Protein AF-0000000071199731 (afdb_homodimer)

Sequence (536 aa):
MADYDSIRKNPNILQGKSDMFGGITVDFTAVDYKHDYEDDDFKNILEASLASYKTCGIRGVWLKIPINKSTWIPIAVKQGFQFHHCFPSYAMMTCWLPKDEPNKIPSFATTFVGVGGFVISDGKLLVVKEKYRKSDHWKLPGGMVDHKEDIRAAVKREVAEETGIETEIVSLISVRHIPDFRFECSDFYFVFLLKPLNTDINRDPTEIEDARWMDLDEYIASPIVNEANKFVAQAYKDQKLKIIPTEMFLFNRDFVLYSLETPQINKLMADYDSIRKNPNILQGKSDMFGGITVDFTAVDYKHDYEDDDFKNILEASLASYKTCGIRGVWLKIPINKSTWIPIAVKQGFQFHHCFPSYAMMTCWLPKDEPNKIPSFATTFVGVGGFVISDGKLLVVKEKYRKSDHWKLPGGMVDHKEDIRAAVKREVAEETGIETEIVSLISVRHIPDFRFECSDFYFVFLLKPLNTDINRDPTEIEDARWMDLDEYIASPIVNEANKFVAQAYKDQKLKIIPTEMFLFNRDFVLYSLETPQINKL

Foldseek 3Di:
DFQLVVVVVDPLAQAADADPVQEGERACVDPPNPDDDDLVSLLVRHVVHLVVSVVRRRFKYKYKAFPVVCVNVVSVVVVPWDFQDDDPGTTIIMHGNDPVDDDPDDGDAFEWEKEFEFEDDPQWTKWFAWDPDPARATDGQITTADDPHDNQRRHQVRCCAAWVWGWDFQAWFDWDWACQDPPSGIYIYIYTYIYTPDQHTDGDVVTTPDIDTHRLVCNLPPPRYDPVRNVSSVCVVVVNGGFHFDFDCDPNDTDTDRHGDDPPPDDD/DFQLVVVVVDPLAQAADADPVQEGERACVDPPNPDDDDQVSLLVRHVVHLVVSVVRRRFKYKYKAFPVVCVNVVSVVVVPWDFQDDDPGTTIIMHGNDPVDDDPDDGDAFEWEKEFEFEDDPQWTKWFAWDPDPAGATDGQITTADDPHDNQRRHQVRCCAAWVWGWDFQAWFDWDWDCQDPPNGIYIYIYTYIYTPDAHTDGDVVTTPDIDTHRLVCQLPPPRYDPVRNVSSVCVVVVNGGFAFDFDCPPNDTDTDRHGDDPPPDDD

Solvent-accessible surface area (backbone atoms only — not comparable to full-atom values): 28228 Å² total; per-residue (Å²): 124,48,41,59,67,64,54,72,69,38,85,75,34,77,71,59,49,74,49,98,80,25,27,38,37,31,55,62,68,42,85,78,49,80,74,82,66,52,69,69,54,41,49,52,35,49,55,50,26,52,56,50,36,53,76,32,45,36,33,40,40,34,40,33,40,32,49,94,48,32,70,48,48,37,54,41,41,76,74,59,34,30,41,45,37,40,41,55,60,30,38,34,31,36,32,64,61,57,83,90,51,79,79,77,76,78,82,64,50,48,22,36,48,33,26,24,29,49,31,49,56,96,72,19,31,44,33,28,26,58,57,88,52,91,63,82,37,55,38,60,33,39,43,71,50,55,88,57,43,47,67,70,56,34,24,39,48,30,28,27,58,48,30,46,32,44,57,41,84,63,23,43,50,36,42,35,39,32,34,75,61,57,95,68,12,20,32,36,36,39,30,29,34,26,39,59,77,51,84,66,75,45,59,30,74,88,56,33,66,42,70,46,78,35,48,48,68,55,51,54,65,34,86,42,35,55,67,68,59,29,50,52,53,50,37,48,73,69,70,39,47,50,21,26,67,39,78,39,82,52,93,92,35,72,28,44,30,39,34,44,52,68,77,80,80,70,84,126,126,48,41,58,66,64,55,73,71,38,86,75,33,77,70,60,50,77,51,97,79,26,29,37,38,31,54,62,68,42,87,79,49,79,73,82,65,51,68,69,54,40,50,52,35,50,55,50,25,51,55,49,36,52,76,30,45,35,32,40,41,35,40,34,39,30,49,94,48,31,71,50,49,35,54,41,40,75,72,59,35,31,41,46,39,42,41,56,61,30,38,34,31,35,33,65,61,58,83,89,52,79,80,76,76,76,81,64,49,48,22,35,48,32,27,25,28,48,30,49,56,94,74,20,31,43,32,28,25,59,58,88,54,92,61,84,36,56,39,58,34,39,44,70,49,54,89,58,42,48,66,71,57,33,24,40,47,30,27,27,58,49,30,46,30,45,58,43,84,64,22,43,50,37,42,35,40,31,33,75,60,57,96,69,11,21,31,36,37,38,31,29,34,27,40,60,77,50,83,68,75,47,61,30,75,88,56,32,66,42,72,45,76,36,47,48,68,54,51,54,66,34,86,43,35,52,69,67,59,28,49,54,52,50,38,47,72,68,71,41,48,53,20,26,65,37,77,41,82,51,92,93,35,73,27,45,30,41,34,42,53,69,77,80,79,72,84,127

pLDDT: mean 83.37, std 17.4, range [18.92, 98.62]

Structure (mmCIF, N/CA/C/O backbone):
data_AF-0000000071199731-model_v1
#
loop_
_entity.id
_entity.type
_entity.pdbx_description
1 polymer 'Nudix hydrolase domain-containing protein'
#
loop_
_atom_site.group_PDB
_atom_site.id
_atom_site.type_symbol
_atom_site.label_atom_id
_atom_site.label_alt_id
_atom_site.label_comp_id
_atom_site.label_asym_id
_atom_site.label_entity_id
_atom_site.label_seq_id
_atom_site.pdbx_PDB_ins_code
_atom_site.Cartn_x
_atom_site.Cartn_y
_atom_site.Cartn_z
_atom_site.occupancy
_atom_site.B_iso_or_equiv
_atom_site.auth_seq_id
_atom_site.auth_comp_id
_atom_site.auth_asym_id
_atom_site.auth_atom_id
_atom_site.pdbx_PDB_model_num
ATOM 1 N N . MET A 1 1 ? 28.359 -2.057 -16.453 1 78.38 1 MET A N 1
ATOM 2 C CA . MET A 1 1 ? 27.047 -1.668 -16.969 1 78.38 1 MET A CA 1
ATOM 3 C C . MET A 1 1 ? 26.406 -2.811 -17.734 1 78.38 1 MET A C 1
ATOM 5 O O . MET A 1 1 ? 27.094 -3.557 -18.438 1 78.38 1 MET A O 1
ATOM 9 N N . ALA A 1 2 ? 25.156 -2.969 -17.562 1 85.25 2 ALA A N 1
ATOM 10 C CA . ALA A 1 2 ? 24.453 -4.051 -18.234 1 85.25 2 ALA A CA 1
ATOM 11 C C . ALA A 1 2 ? 24.562 -3.904 -19.75 1 85.25 2 ALA A C 1
ATOM 13 O O . ALA A 1 2 ? 24.453 -2.797 -20.281 1 85.25 2 ALA A O 1
ATOM 14 N N . ASP A 1 3 ? 24.922 -4.949 -20.406 1 92.06 3 ASP A N 1
ATOM 15 C CA . ASP A 1 3 ? 25.047 -4.957 -21.859 1 92.06 3 ASP A CA 1
ATOM 16 C C . ASP A 1 3 ? 23.719 -5.277 -22.531 1 92.06 3 ASP A C 1
ATOM 18 O O . ASP A 1 3 ? 23.531 -6.371 -23.062 1 92.06 3 ASP A O 1
ATOM 22 N N . TYR A 1 4 ? 22.859 -4.332 -22.656 1 92.88 4 TYR A N 1
ATOM 23 C CA . TYR A 1 4 ? 21.516 -4.516 -23.203 1 92.88 4 TYR A CA 1
ATOM 24 C C . TYR A 1 4 ? 21.562 -4.746 -24.703 1 92.88 4 TYR A C 1
ATOM 26 O O . TYR A 1 4 ? 20.672 -5.387 -25.266 1 92.88 4 TYR A O 1
ATOM 34 N N . ASP A 1 5 ? 22.5 -4.184 -25.297 1 93.56 5 ASP A N 1
ATOM 35 C CA . ASP A 1 5 ? 22.625 -4.34 -26.734 1 93.56 5 ASP A CA 1
ATOM 36 C C . ASP A 1 5 ? 22.797 -5.809 -27.125 1 93.56 5 ASP A C 1
ATOM 38 O O . ASP A 1 5 ? 22.188 -6.289 -28.062 1 93.56 5 ASP A O 1
ATOM 42 N N . SER A 1 6 ? 23.688 -6.453 -26.391 1 93.81 6 SER A N 1
ATOM 43 C CA . SER A 1 6 ? 23.891 -7.875 -26.641 1 93.81 6 SER A CA 1
ATOM 44 C C . SER A 1 6 ? 22.609 -8.664 -26.438 1 93.81 6 SER A C 1
ATOM 46 O O . SER A 1 6 ? 22.344 -9.625 -27.156 1 93.81 6 SER A O 1
ATOM 48 N N . ILE A 1 7 ? 21.844 -8.344 -25.5 1 93.62 7 ILE A N 1
ATOM 49 C CA . ILE A 1 7 ? 20.578 -9.008 -25.219 1 93.62 7 ILE A CA 1
ATOM 50 C C . ILE A 1 7 ? 19.609 -8.797 -26.375 1 93.62 7 ILE A C 1
ATOM 52 O O . ILE A 1 7 ? 18.984 -9.75 -26.859 1 93.62 7 ILE A O 1
ATOM 56 N N . ARG A 1 8 ? 19.531 -7.594 -26.875 1 92.25 8 ARG A N 1
ATOM 57 C CA . ARG A 1 8 ? 18.609 -7.246 -27.953 1 92.25 8 ARG A CA 1
ATOM 58 C C . ARG A 1 8 ? 18.969 -7.98 -29.234 1 92.25 8 ARG A C 1
ATOM 60 O O . ARG A 1 8 ? 18.078 -8.305 -30.031 1 92.25 8 ARG A O 1
ATOM 67 N N . LYS A 1 9 ? 20.125 -8.258 -29.375 1 92.5 9 LYS A N 1
ATOM 68 C CA . LYS A 1 9 ? 20.609 -8.867 -30.609 1 92.5 9 LYS A CA 1
ATOM 69 C C . LYS A 1 9 ? 20.469 -10.391 -30.562 1 92.5 9 LYS A C 1
ATOM 71 O O . LYS A 1 9 ? 20.594 -11.055 -31.594 1 92.5 9 LYS A O 1
ATOM 76 N N . ASN A 1 10 ? 20.156 -10.914 -29.406 1 92.56 10 ASN A N 1
ATOM 77 C CA . ASN A 1 10 ? 20 -12.359 -29.25 1 92.56 10 ASN A CA 1
ATOM 78 C C . ASN A 1 10 ? 18.547 -12.781 -29.375 1 92.56 10 ASN A C 1
ATOM 80 O O . ASN A 1 10 ? 17.766 -12.633 -28.438 1 92.56 10 ASN A O 1
ATOM 84 N N . PRO A 1 11 ? 18.125 -13.367 -30.422 1 90.25 11 PRO A N 1
ATOM 85 C CA . PRO A 1 11 ? 16.719 -13.727 -30.641 1 90.25 11 PRO A CA 1
ATOM 86 C C . PRO A 1 11 ? 16.312 -14.977 -29.875 1 90.25 11 PRO A C 1
ATOM 88 O O . PRO A 1 11 ? 15.125 -15.328 -29.859 1 90.25 11 PRO A O 1
ATOM 91 N N . ASN A 1 12 ? 17.234 -15.594 -29.172 1 91.5 12 ASN A N 1
ATOM 92 C CA . ASN A 1 12 ? 16.953 -16.875 -28.516 1 91.5 12 ASN A CA 1
ATOM 93 C C . ASN A 1 12 ? 16.688 -16.688 -27.031 1 91.5 12 ASN A C 1
ATOM 95 O O . ASN A 1 12 ? 16.641 -17.672 -26.281 1 91.5 12 ASN A O 1
ATOM 99 N N . ILE A 1 13 ? 16.578 -15.422 -26.672 1 94.81 13 ILE A N 1
ATOM 100 C CA . ILE A 1 13 ? 16.297 -15.188 -25.266 1 94.81 13 ILE A CA 1
ATOM 101 C C . ILE A 1 13 ? 15.109 -14.227 -25.141 1 94.81 13 ILE A C 1
ATOM 103 O O . ILE A 1 13 ? 14.703 -13.594 -26.109 1 94.81 13 ILE A O 1
ATOM 107 N N . LEU A 1 14 ? 14.547 -14.242 -23.938 1 95 14 LEU A N 1
ATOM 108 C CA . LEU A 1 14 ? 13.43 -13.344 -23.656 1 95 14 LEU A CA 1
ATOM 109 C C . LEU A 1 14 ? 13.859 -11.891 -23.75 1 95 14 LEU A C 1
ATOM 111 O O . LEU A 1 14 ? 14.898 -11.508 -23.188 1 95 14 LEU A O 1
ATOM 115 N N . GLN A 1 15 ? 13.047 -11.141 -24.453 1 93.44 15 GLN A N 1
ATOM 116 C CA . GLN A 1 15 ? 13.281 -9.703 -24.547 1 93.44 15 GLN A CA 1
ATOM 117 C C . GLN A 1 15 ? 12.445 -8.945 -23.516 1 93.44 15 GLN A C 1
ATOM 119 O O . GLN A 1 15 ? 11.398 -9.438 -23.078 1 93.44 15 GLN A O 1
ATOM 124 N N . GLY A 1 16 ? 12.953 -7.836 -23.141 1 93.94 16 GLY A N 1
ATOM 125 C CA . GLY A 1 16 ? 12.25 -7.043 -22.156 1 93.94 16 GLY A CA 1
ATOM 126 C C . GLY A 1 16 ? 12.695 -5.594 -22.125 1 93.94 16 GLY A C 1
ATOM 127 O O . GLY A 1 16 ? 13.531 -5.18 -22.922 1 93.94 16 GLY A O 1
ATOM 128 N N . LYS A 1 17 ? 12.109 -4.848 -21.297 1 94.19 17 LYS A N 1
ATOM 129 C CA . LYS A 1 17 ? 12.422 -3.434 -21.125 1 94.19 17 LYS A CA 1
ATOM 130 C C . LYS A 1 17 ? 13.539 -3.24 -20.094 1 94.19 17 LYS A C 1
ATOM 132 O O . LYS A 1 17 ? 13.484 -3.793 -19 1 94.19 17 LYS A O 1
ATOM 137 N N . SER A 1 18 ? 14.562 -2.43 -20.453 1 93.06 18 SER A N 1
ATOM 138 C CA . SER A 1 18 ? 15.688 -2.141 -19.578 1 93.06 18 SER A CA 1
ATOM 139 C C . SER A 1 18 ? 15.352 -1.032 -18.594 1 93.06 18 SER A C 1
ATOM 141 O O . SER A 1 18 ? 14.367 -0.31 -18.766 1 93.06 18 SER A O 1
ATOM 143 N N . ASP A 1 19 ? 16.047 -1.012 -17.484 1 87.44 19 ASP A N 1
ATOM 144 C CA . ASP A 1 19 ? 15.914 0.094 -16.547 1 87.44 19 ASP A CA 1
ATOM 145 C C . ASP A 1 19 ? 17.281 0.615 -16.109 1 87.44 19 ASP A C 1
ATOM 147 O O . ASP A 1 19 ? 18.312 0.069 -16.516 1 87.44 19 ASP A O 1
ATOM 151 N N . MET A 1 20 ? 17.297 1.771 -15.414 1 82.88 20 MET A N 1
ATOM 152 C CA . MET A 1 20 ? 18.547 2.469 -15.078 1 82.88 20 MET A CA 1
ATOM 153 C C . MET A 1 20 ? 19.312 1.723 -14 1 82.88 20 MET A C 1
ATOM 155 O O . MET A 1 20 ? 20.484 2.029 -13.734 1 82.88 20 MET A O 1
ATOM 159 N N . PHE A 1 21 ? 18.797 0.689 -13.398 1 85.12 21 PHE A N 1
ATOM 160 C CA . PHE A 1 21 ? 19.438 -0.013 -12.289 1 85.12 21 PHE A CA 1
ATOM 161 C C . PHE A 1 21 ? 20.031 -1.331 -12.75 1 85.12 21 PHE A C 1
ATOM 163 O O . PHE A 1 21 ? 20.469 -2.145 -11.93 1 85.12 21 PHE A O 1
ATOM 170 N N . GLY A 1 22 ? 19.984 -1.504 -14.039 1 91.06 22 GLY A N 1
ATOM 171 C CA . GLY A 1 22 ? 20.516 -2.75 -14.57 1 91.06 22 GLY A CA 1
ATOM 172 C C . GLY A 1 22 ? 19.5 -3.879 -14.562 1 91.06 22 GLY A C 1
ATOM 173 O O . GLY A 1 22 ? 19.875 -5.055 -14.539 1 91.06 22 GLY A O 1
ATOM 174 N N . GLY A 1 23 ? 18.281 -3.533 -14.531 1 94.94 23 GLY A N 1
ATOM 175 C CA . GLY A 1 23 ? 17.234 -4.531 -14.516 1 94.94 23 GLY A CA 1
ATOM 176 C C . GLY A 1 23 ? 16.578 -4.73 -15.875 1 94.94 23 GLY A C 1
ATOM 177 O O . GLY A 1 23 ? 16.781 -3.918 -16.781 1 94.94 23 GLY A O 1
ATOM 178 N N . ILE A 1 24 ? 15.883 -5.848 -16.031 1 96.69 24 ILE A N 1
ATOM 179 C CA . ILE A 1 24 ? 15.102 -6.137 -17.234 1 96.69 24 ILE A CA 1
ATOM 180 C C . ILE A 1 24 ? 13.727 -6.656 -16.844 1 96.69 24 ILE A C 1
ATOM 182 O O . ILE A 1 24 ? 13.602 -7.477 -15.93 1 96.69 24 ILE A O 1
ATOM 186 N N . THR A 1 25 ? 12.68 -6.129 -17.484 1 96.62 25 THR A N 1
ATOM 187 C CA . THR A 1 25 ? 11.305 -6.543 -17.234 1 96.62 25 THR A CA 1
ATOM 188 C C . THR A 1 25 ? 10.711 -7.219 -18.469 1 96.62 25 THR A C 1
ATOM 190 O O . THR A 1 25 ? 10.617 -6.605 -19.531 1 96.62 25 THR A O 1
ATOM 193 N N . VAL A 1 26 ? 10.414 -8.453 -18.297 1 96.44 26 VAL A N 1
ATOM 194 C CA . VAL A 1 26 ? 9.688 -9.188 -19.344 1 96.44 26 VAL A CA 1
ATOM 195 C C . VAL A 1 26 ? 8.195 -9.203 -19.016 1 96.44 26 VAL A C 1
ATOM 197 O O . VAL A 1 26 ? 7.777 -9.82 -18.031 1 96.44 26 VAL A O 1
ATOM 200 N N . ASP A 1 27 ? 7.41 -8.586 -19.828 1 95.81 27 ASP A N 1
ATOM 201 C CA . ASP A 1 27 ? 5.973 -8.445 -19.594 1 95.81 27 ASP A CA 1
ATOM 202 C C . ASP A 1 27 ? 5.18 -9.375 -20.516 1 95.81 27 ASP A C 1
ATOM 204 O O . ASP A 1 27 ? 4.918 -9.039 -21.672 1 95.81 27 ASP A O 1
ATOM 208 N N . PHE A 1 28 ? 4.699 -10.461 -19.969 1 95.5 28 PHE A N 1
ATOM 209 C CA . PHE A 1 28 ? 3.965 -11.445 -20.766 1 95.5 28 PHE A CA 1
ATOM 210 C C . PHE A 1 28 ? 2.496 -11.047 -20.891 1 95.5 28 PHE A C 1
ATOM 212 O O . PHE A 1 28 ? 1.726 -11.719 -21.578 1 95.5 28 PHE A O 1
ATOM 219 N N . THR A 1 29 ? 2.115 -10 -20.219 1 92.62 29 THR A N 1
ATOM 220 C CA . THR A 1 29 ? 0.74 -9.523 -20.328 1 92.62 29 THR A CA 1
ATOM 221 C C . THR A 1 29 ? 0.589 -8.539 -21.484 1 92.62 29 THR A C 1
ATOM 223 O O . THR A 1 29 ? -0.528 -8.164 -21.828 1 92.62 29 THR A O 1
ATOM 226 N N . ALA A 1 30 ? 1.743 -8.148 -22.016 1 88.12 30 ALA A N 1
ATOM 227 C CA . ALA A 1 30 ? 1.725 -7.172 -23.109 1 88.12 30 ALA A CA 1
ATOM 228 C C . ALA A 1 30 ? 1.162 -7.793 -24.375 1 88.12 30 ALA A C 1
ATOM 230 O O . ALA A 1 30 ? 1.43 -8.961 -24.688 1 88.12 30 ALA A O 1
ATOM 231 N N . VAL A 1 31 ? 0.359 -7.051 -25.094 1 74.88 31 VAL A N 1
ATOM 232 C CA . VAL A 1 31 ? -0.357 -7.496 -26.281 1 74.88 31 VAL A CA 1
ATOM 233 C C . VAL A 1 31 ? 0.64 -7.969 -27.328 1 74.88 31 VAL A C 1
ATOM 235 O O . VAL A 1 31 ? 0.38 -8.938 -28.047 1 74.88 31 VAL A O 1
ATOM 238 N N . ASP A 1 32 ? 1.727 -7.355 -27.281 1 71.5 32 ASP A N 1
ATOM 239 C CA . ASP A 1 32 ? 2.68 -7.617 -28.359 1 71.5 32 ASP A CA 1
ATOM 240 C C . ASP A 1 32 ? 3.566 -8.82 -28.016 1 71.5 32 ASP A C 1
ATOM 242 O O . ASP A 1 32 ? 4.402 -9.219 -28.828 1 71.5 32 ASP A O 1
ATOM 246 N N . TYR A 1 33 ? 3.309 -9.266 -26.906 1 72.38 33 TYR A N 1
ATOM 247 C CA . TYR A 1 33 ? 4.145 -10.414 -26.578 1 72.38 33 TYR A CA 1
ATOM 248 C C . TYR A 1 33 ? 3.652 -11.672 -27.281 1 72.38 33 TYR A C 1
ATOM 250 O O . TYR A 1 33 ? 2.561 -12.164 -27 1 72.38 33 TYR A O 1
ATOM 258 N N . LYS A 1 34 ? 4.082 -11.859 -28.453 1 64.44 34 LYS A N 1
ATOM 259 C CA . LYS A 1 34 ? 3.678 -12.805 -29.484 1 64.44 34 LYS A CA 1
ATOM 260 C C . LYS A 1 34 ? 3.973 -14.242 -29.062 1 64.44 34 LYS A C 1
ATOM 262 O O . LYS A 1 34 ? 3.562 -15.195 -29.734 1 64.44 34 LYS A O 1
ATOM 267 N N . HIS A 1 35 ? 4.555 -14.438 -27.938 1 66.94 35 HIS A N 1
ATOM 268 C CA . HIS A 1 35 ? 4.977 -15.82 -27.703 1 66.94 35 HIS A CA 1
ATOM 269 C C . HIS A 1 35 ? 4.066 -16.516 -26.703 1 66.94 35 HIS A C 1
ATOM 271 O O . HIS A 1 35 ? 3.771 -15.961 -25.641 1 66.94 35 HIS A O 1
ATOM 277 N N . ASP A 1 36 ? 3.398 -17.484 -27.156 1 79.5 36 ASP A N 1
ATOM 278 C CA . ASP A 1 36 ? 2.635 -18.375 -26.297 1 79.5 36 ASP A CA 1
ATOM 279 C C . ASP A 1 36 ? 3.389 -19.688 -26.062 1 79.5 36 ASP A C 1
ATOM 281 O O . ASP A 1 36 ? 3.057 -20.719 -26.656 1 79.5 36 ASP A O 1
ATOM 285 N N . TYR A 1 37 ? 4.309 -19.672 -25.156 1 87.25 37 TYR A N 1
ATOM 286 C CA . TYR A 1 37 ? 5.16 -20.828 -24.859 1 87.25 37 TYR A CA 1
ATOM 287 C C . TYR A 1 37 ? 4.375 -21.906 -24.125 1 87.25 37 TYR A C 1
ATOM 289 O O . TYR A 1 37 ? 3.602 -21.609 -23.219 1 87.25 37 TYR A O 1
ATOM 297 N N . GLU A 1 38 ? 4.578 -23.094 -24.672 1 92.38 38 GLU A N 1
ATOM 298 C CA . GLU A 1 38 ? 4.234 -24.203 -23.781 1 92.38 38 GLU A CA 1
ATOM 299 C C . GLU A 1 38 ? 5.168 -24.25 -22.578 1 92.38 38 GLU A C 1
ATOM 301 O O . GLU A 1 38 ? 6.238 -23.641 -22.594 1 92.38 38 GLU A O 1
ATOM 306 N N . ASP A 1 39 ? 4.809 -24.938 -21.547 1 95.88 39 ASP A N 1
ATOM 307 C CA . ASP A 1 39 ? 5.539 -24.953 -20.281 1 95.88 39 ASP A CA 1
ATOM 308 C C . ASP A 1 39 ? 7 -25.328 -20.484 1 95.88 39 ASP A C 1
ATOM 310 O O . ASP A 1 39 ? 7.902 -24.656 -19.984 1 95.88 39 ASP A O 1
ATOM 314 N N . ASP A 1 40 ? 7.211 -26.359 -21.281 1 95.75 40 ASP A N 1
ATOM 315 C CA . ASP A 1 40 ? 8.578 -26.812 -21.516 1 95.75 40 ASP A CA 1
ATOM 316 C C . ASP A 1 40 ? 9.375 -25.781 -22.297 1 95.75 40 ASP A C 1
ATOM 318 O O . ASP A 1 40 ? 10.555 -25.562 -22.016 1 95.75 40 ASP A O 1
ATOM 322 N N . ASP A 1 41 ? 8.734 -25.188 -23.25 1 95.19 41 ASP A N 1
ATOM 323 C CA . ASP A 1 41 ? 9.391 -24.141 -24.031 1 95.19 41 ASP A CA 1
ATOM 324 C C . ASP A 1 41 ? 9.734 -22.938 -23.156 1 95.19 41 ASP A C 1
ATOM 326 O O . ASP A 1 41 ? 10.812 -22.359 -23.281 1 95.19 41 ASP A O 1
ATOM 330 N N . PHE A 1 42 ? 8.812 -22.625 -22.312 1 96.69 42 PHE A N 1
ATOM 331 C CA . PHE A 1 42 ? 9.047 -21.516 -21.375 1 96.69 42 PHE A CA 1
ATOM 332 C C . PHE A 1 42 ? 10.211 -21.844 -20.453 1 96.69 42 PHE A C 1
ATOM 334 O O . PHE A 1 42 ? 11.078 -20.984 -20.219 1 96.69 42 PHE A O 1
ATOM 341 N N . LYS A 1 43 ? 10.188 -23 -19.922 1 97.44 43 LYS A N 1
ATOM 342 C CA . LYS A 1 43 ? 11.281 -23.438 -19.062 1 97.44 43 LYS A CA 1
ATOM 343 C C . LYS A 1 43 ? 12.625 -23.266 -19.75 1 97.44 43 LYS A C 1
ATOM 345 O O . LYS A 1 43 ? 13.555 -22.672 -19.188 1 97.44 43 LYS A O 1
ATOM 350 N N . ASN A 1 44 ? 12.742 -23.719 -20.953 1 96.81 44 ASN A N 1
ATOM 351 C CA . ASN A 1 44 ? 13.992 -23.703 -21.703 1 96.81 44 ASN A CA 1
ATOM 352 C C . ASN A 1 44 ? 14.43 -22.281 -22.031 1 96.81 44 ASN A C 1
ATOM 354 O O . ASN A 1 44 ? 15.594 -21.922 -21.844 1 96.81 44 ASN A O 1
ATOM 358 N N . ILE A 1 45 ? 13.461 -21.516 -22.469 1 96.31 45 ILE A N 1
ATOM 359 C CA . ILE A 1 45 ? 13.828 -20.172 -22.875 1 96.31 45 ILE A CA 1
ATOM 360 C C . ILE A 1 45 ? 14.18 -19.344 -21.641 1 96.31 45 ILE A C 1
ATOM 362 O O . ILE A 1 45 ? 15.047 -18.469 -21.688 1 96.31 45 ILE A O 1
ATOM 366 N N . LEU A 1 46 ? 13.516 -19.547 -20.516 1 97.69 46 LEU A N 1
ATOM 367 C CA . LEU A 1 46 ? 13.828 -18.844 -19.281 1 97.69 46 LEU A CA 1
ATOM 368 C C . LEU A 1 46 ? 15.25 -19.156 -18.812 1 97.69 46 LEU A C 1
ATOM 370 O O . LEU A 1 46 ? 16 -18.25 -18.469 1 97.69 46 LEU A O 1
ATOM 374 N N . GLU A 1 47 ? 15.609 -20.406 -18.828 1 97.62 47 GLU A N 1
ATOM 375 C CA . GLU A 1 47 ? 16.953 -20.828 -18.438 1 97.62 47 GLU A CA 1
ATOM 376 C C . GLU A 1 47 ? 18.016 -20.188 -19.328 1 97.62 47 GLU A C 1
ATOM 378 O O . GLU A 1 47 ? 19 -19.656 -18.828 1 97.62 47 GLU A O 1
ATOM 383 N N . ALA A 1 48 ? 17.766 -20.234 -20.594 1 97.31 48 ALA A N 1
ATOM 384 C CA . ALA A 1 48 ? 18.688 -19.625 -21.547 1 97.31 48 ALA A CA 1
ATOM 385 C C . ALA A 1 48 ? 18.781 -18.125 -21.312 1 97.31 48 ALA A C 1
ATOM 387 O O . ALA A 1 48 ? 19.875 -17.547 -21.375 1 97.31 48 ALA A O 1
ATOM 388 N N . SER A 1 49 ? 17.688 -17.484 -21.078 1 97.81 49 SER A N 1
ATOM 389 C CA . SER A 1 49 ? 17.641 -16.047 -20.875 1 97.81 49 SER A CA 1
ATOM 390 C C . SER A 1 49 ? 18.422 -15.648 -19.609 1 97.81 49 SER A C 1
ATOM 392 O O . SER A 1 49 ? 19.203 -14.695 -19.641 1 97.81 49 SER A O 1
ATOM 394 N N . LEU A 1 50 ? 18.219 -16.406 -18.547 1 97.88 50 LEU A N 1
ATOM 395 C CA . LEU A 1 50 ? 18.875 -16.078 -17.297 1 97.88 50 LEU A CA 1
ATOM 396 C C . LEU A 1 50 ? 20.391 -16.203 -17.438 1 97.88 50 LEU A C 1
ATOM 398 O O . LEU A 1 50 ? 21.141 -15.383 -16.891 1 97.88 50 LEU A O 1
ATOM 402 N N . ALA A 1 51 ? 20.859 -17.219 -18.141 1 96.62 51 ALA A N 1
ATOM 403 C CA . ALA A 1 51 ? 22.281 -17.375 -18.391 1 96.62 51 ALA A CA 1
ATOM 404 C C . ALA A 1 51 ? 22.828 -16.172 -19.172 1 96.62 51 ALA A C 1
ATOM 406 O O . ALA A 1 51 ? 23.891 -15.633 -18.828 1 96.62 51 ALA A O 1
ATOM 407 N N . SER A 1 52 ? 22.125 -15.758 -20.141 1 97.06 52 SER A N 1
ATOM 408 C CA . SER A 1 52 ? 22.531 -14.617 -20.953 1 97.06 52 SER A CA 1
ATOM 409 C C . SER A 1 52 ? 22.5 -13.32 -20.141 1 97.06 52 SER A C 1
ATOM 411 O O . SER A 1 52 ? 23.406 -12.508 -20.219 1 97.06 52 SER A O 1
ATOM 413 N N . TYR A 1 53 ? 21.422 -13.117 -19.375 1 97.62 53 TYR A N 1
ATOM 414 C CA . TYR A 1 53 ? 21.297 -11.93 -18.531 1 97.62 53 TYR A CA 1
ATOM 415 C C . TYR A 1 53 ? 22.484 -11.805 -17.578 1 97.62 53 TYR A C 1
ATOM 417 O O . TYR A 1 53 ? 23.062 -10.719 -17.422 1 97.62 53 TYR A O 1
ATOM 425 N N . LYS A 1 54 ? 22.844 -12.914 -17.016 1 95.56 54 LYS A N 1
ATOM 426 C CA . LYS A 1 54 ? 23.969 -12.93 -16.094 1 95.56 54 LYS A CA 1
ATOM 427 C C . LYS A 1 54 ? 25.266 -12.508 -16.781 1 95.56 54 LYS A C 1
ATOM 429 O O . LYS A 1 54 ? 26 -11.664 -16.25 1 95.56 54 LYS A O 1
ATOM 434 N N . THR A 1 55 ? 25.5 -13.023 -17.906 1 95.19 55 THR A N 1
ATOM 435 C CA . THR A 1 55 ? 26.719 -12.734 -18.656 1 95.19 55 THR A CA 1
ATOM 436 C C . THR A 1 55 ? 26.75 -11.273 -19.094 1 95.19 55 THR A C 1
ATOM 438 O O . THR A 1 55 ? 27.812 -10.664 -19.156 1 95.19 55 THR A O 1
ATOM 441 N N . CYS A 1 56 ? 25.562 -10.719 -19.312 1 96.44 56 CYS A N 1
ATOM 442 C CA . CYS A 1 56 ? 25.469 -9.359 -19.828 1 96.44 56 CYS A CA 1
ATOM 443 C C . CYS A 1 56 ? 25.422 -8.352 -18.672 1 96.44 56 CYS A C 1
ATOM 445 O O . CYS A 1 56 ? 25.266 -7.148 -18.906 1 96.44 56 CYS A O 1
ATOM 447 N N . GLY A 1 57 ? 25.375 -8.867 -17.5 1 95.25 57 GLY A N 1
ATOM 448 C CA . GLY A 1 57 ? 25.5 -7.969 -16.359 1 95.25 57 GLY A CA 1
ATOM 449 C C . GLY A 1 57 ? 24.156 -7.465 -15.844 1 95.25 57 GLY A C 1
ATOM 450 O O . GLY A 1 57 ? 24.094 -6.441 -15.156 1 95.25 57 GLY A O 1
ATOM 451 N N . ILE A 1 58 ? 23.125 -8.148 -16.219 1 96.56 58 ILE A N 1
ATOM 452 C CA . ILE A 1 58 ? 21.812 -7.801 -15.68 1 96.56 58 ILE A CA 1
ATOM 453 C C . ILE A 1 58 ? 21.766 -8.109 -14.18 1 96.56 58 ILE A C 1
ATOM 455 O O . ILE A 1 58 ? 22.266 -9.148 -13.742 1 96.56 58 ILE A O 1
ATOM 459 N N . ARG A 1 59 ? 21.078 -7.219 -13.43 1 95.62 59 ARG A N 1
ATOM 460 C CA . ARG A 1 59 ? 21.016 -7.379 -11.977 1 95.62 59 ARG A CA 1
ATOM 461 C C . ARG A 1 59 ? 19.656 -7.93 -11.539 1 95.62 59 ARG A C 1
ATOM 463 O O . ARG A 1 59 ? 19.578 -9.055 -11.039 1 95.62 59 ARG A O 1
ATOM 470 N N . GLY A 1 60 ? 18.656 -7.172 -11.75 1 97 60 GLY A N 1
ATOM 471 C CA . GLY A 1 60 ? 17.312 -7.613 -11.406 1 97 60 GLY A CA 1
ATOM 472 C C . GLY A 1 60 ? 16.484 -8.008 -12.609 1 97 60 GLY A C 1
ATOM 473 O O . GLY A 1 60 ? 16.406 -7.266 -13.586 1 97 60 GLY A O 1
ATOM 474 N N . VAL A 1 61 ? 15.867 -9.227 -12.578 1 98.12 61 VAL A N 1
ATOM 475 C CA . VAL A 1 61 ? 14.977 -9.688 -13.633 1 98.12 61 VAL A CA 1
ATOM 476 C C . VAL A 1 61 ? 13.531 -9.703 -13.133 1 98.12 61 VAL A C 1
ATOM 478 O O . VAL A 1 61 ? 13.25 -10.227 -12.055 1 98.12 61 VAL A O 1
ATOM 481 N N . TRP A 1 62 ? 12.672 -9.094 -13.891 1 97.81 62 TRP A N 1
ATOM 482 C CA . TRP A 1 62 ? 11.242 -9.031 -13.586 1 97.81 62 TRP A CA 1
ATOM 483 C C . TRP A 1 62 ? 10.43 -9.812 -14.609 1 97.81 62 TRP A C 1
ATOM 485 O O . TRP A 1 62 ? 10.625 -9.656 -15.82 1 97.81 62 TRP A O 1
ATOM 495 N N . LEU A 1 63 ? 9.562 -10.688 -14.125 1 98 63 LEU A N 1
ATOM 496 C CA . LEU A 1 63 ? 8.609 -11.406 -14.969 1 98 63 LEU A CA 1
ATOM 497 C C . LEU A 1 63 ? 7.18 -11.039 -14.602 1 98 63 LEU A C 1
ATOM 499 O O . LEU A 1 63 ? 6.746 -11.266 -13.469 1 98 63 LEU A O 1
ATOM 503 N N . LYS A 1 64 ? 6.512 -10.453 -15.508 1 97.19 64 LYS A N 1
ATOM 504 C CA . LYS A 1 64 ? 5.074 -10.25 -15.359 1 97.19 64 LYS A CA 1
ATOM 505 C C . LYS A 1 64 ? 4.285 -11.375 -16.016 1 97.19 64 LYS A C 1
ATOM 507 O O . LYS A 1 64 ? 4.148 -11.414 -17.234 1 97.19 64 LYS A O 1
ATOM 512 N N . ILE A 1 65 ? 3.705 -12.266 -15.203 1 97.5 65 ILE A N 1
ATOM 513 C CA . ILE A 1 65 ? 3.078 -13.484 -15.688 1 97.5 65 ILE A CA 1
ATOM 514 C C . ILE A 1 65 ? 1.562 -13.375 -15.555 1 97.5 65 ILE A C 1
ATOM 516 O O . ILE A 1 65 ? 1.039 -13.227 -14.445 1 97.5 65 ILE A O 1
ATOM 520 N N . PRO A 1 66 ? 0.828 -13.43 -16.688 1 96.56 66 PRO A N 1
ATOM 521 C CA . PRO A 1 66 ? -0.633 -13.398 -16.594 1 96.56 66 PRO A CA 1
ATOM 522 C C . PRO A 1 66 ? -1.198 -14.648 -15.914 1 96.56 66 PRO A C 1
ATOM 524 O O . PRO A 1 66 ? -0.602 -15.727 -16 1 96.56 66 PRO A O 1
ATOM 527 N N . ILE A 1 67 ? -2.322 -14.445 -15.297 1 97.19 67 ILE A N 1
ATOM 528 C CA . ILE A 1 67 ? -2.908 -15.508 -14.484 1 97.19 67 ILE A CA 1
ATOM 529 C C . ILE A 1 67 ? -3.209 -16.719 -15.367 1 97.19 67 ILE A C 1
ATOM 531 O O . ILE A 1 67 ? -3.127 -17.859 -14.906 1 97.19 67 ILE A O 1
ATOM 535 N N . ASN A 1 68 ? -3.547 -16.547 -16.625 1 95 68 ASN A N 1
ATOM 536 C CA . ASN A 1 68 ? -3.855 -17.656 -17.516 1 95 68 ASN A CA 1
ATOM 537 C C . ASN A 1 68 ? -2.604 -18.453 -17.891 1 95 68 ASN A C 1
ATOM 539 O O . ASN A 1 68 ? -2.691 -19.5 -18.516 1 95 68 ASN A O 1
ATOM 543 N N . LYS A 1 69 ? -1.437 -17.984 -17.484 1 96.5 69 LYS A N 1
ATOM 544 C CA . LYS A 1 69 ? -0.174 -18.719 -17.625 1 96.5 69 LYS A CA 1
ATOM 545 C C . LYS A 1 69 ? 0.433 -19.031 -16.266 1 96.5 69 LYS A C 1
ATOM 547 O O . LYS A 1 69 ? 1.655 -19.031 -16.109 1 96.5 69 LYS A O 1
ATOM 552 N N . SER A 1 70 ? -0.408 -19.25 -15.336 1 97.81 70 SER A N 1
ATOM 553 C CA . SER A 1 70 ? 0.022 -19.469 -13.961 1 97.81 70 SER A CA 1
ATOM 554 C C . SER A 1 70 ? 0.896 -20.719 -13.852 1 97.81 70 SER A C 1
ATOM 556 O O . SER A 1 70 ? 1.63 -20.891 -12.883 1 97.81 70 SER A O 1
ATOM 558 N N . THR A 1 71 ? 0.896 -21.625 -14.867 1 97.69 71 THR A N 1
ATOM 559 C CA . THR A 1 71 ? 1.764 -22.797 -14.867 1 97.69 71 THR A CA 1
ATOM 560 C C . THR A 1 71 ? 3.229 -22.391 -14.984 1 97.69 71 THR A C 1
ATOM 562 O O . THR A 1 71 ? 4.125 -23.188 -14.703 1 97.69 71 THR A O 1
ATOM 565 N N . TRP A 1 72 ? 3.504 -21.141 -15.383 1 98 72 TRP A N 1
ATOM 566 C CA . TRP A 1 72 ? 4.867 -20.641 -15.516 1 98 72 TRP A CA 1
ATOM 567 C C . TRP A 1 72 ? 5.445 -20.266 -14.156 1 98 72 TRP A C 1
ATOM 569 O O . TRP A 1 72 ? 6.664 -20.125 -14.008 1 98 72 TRP A O 1
ATOM 579 N N . ILE A 1 73 ? 4.578 -20.109 -13.156 1 98.62 73 ILE A N 1
ATOM 580 C CA . ILE A 1 73 ? 4.996 -19.609 -11.852 1 98.62 73 ILE A CA 1
ATOM 581 C C . ILE A 1 73 ? 5.898 -20.625 -11.164 1 98.62 73 ILE A C 1
ATOM 583 O O . ILE A 1 73 ? 7.023 -20.312 -10.773 1 98.62 73 ILE A O 1
ATOM 587 N N . PRO A 1 74 ? 5.504 -21.922 -11.117 1 98.44 74 PRO A N 1
ATOM 588 C CA . PRO A 1 74 ? 6.426 -22.891 -10.508 1 98.44 74 PRO A CA 1
ATOM 589 C C . PRO A 1 74 ? 7.73 -23.016 -11.297 1 98.44 74 PRO A C 1
ATOM 591 O O . PRO A 1 74 ? 8.781 -23.281 -10.711 1 98.44 74 PRO A O 1
ATOM 594 N N . ILE A 1 75 ? 7.672 -22.844 -12.57 1 98.44 75 ILE A N 1
ATOM 595 C CA . ILE A 1 75 ? 8.867 -22.906 -13.406 1 98.44 75 ILE A CA 1
ATOM 596 C C . ILE A 1 75 ? 9.82 -21.781 -13.023 1 98.44 75 ILE A C 1
ATOM 598 O O . ILE A 1 75 ? 11.023 -22 -12.852 1 98.44 75 ILE A O 1
ATOM 602 N N . ALA A 1 76 ? 9.281 -20.578 -12.891 1 98.62 76 ALA A N 1
ATOM 603 C CA . ALA A 1 76 ? 10.078 -19.422 -12.492 1 98.62 76 ALA A CA 1
ATOM 604 C C . ALA A 1 76 ? 10.656 -19.609 -11.094 1 98.62 76 ALA A C 1
ATOM 606 O O . ALA A 1 76 ? 11.812 -19.266 -10.844 1 98.62 76 ALA A O 1
ATOM 607 N N . VAL A 1 77 ? 9.859 -20.156 -10.195 1 98.56 77 VAL A N 1
ATOM 608 C CA . VAL A 1 77 ? 10.289 -20.391 -8.82 1 98.56 77 VAL A CA 1
ATOM 609 C C . VAL A 1 77 ? 11.508 -21.297 -8.797 1 98.56 77 VAL A C 1
ATOM 611 O O . VAL A 1 77 ? 12.453 -21.062 -8.047 1 98.56 77 VAL A O 1
ATOM 614 N N . LYS A 1 78 ? 11.484 -22.312 -9.617 1 97.81 78 LYS A N 1
ATOM 615 C CA . LYS A 1 78 ? 12.586 -23.266 -9.688 1 97.81 78 LYS A CA 1
ATOM 616 C C . LYS A 1 78 ? 13.875 -22.578 -10.125 1 97.81 78 LYS A C 1
ATOM 618 O O . LYS A 1 78 ? 14.977 -23.062 -9.844 1 97.81 78 LYS A O 1
ATOM 623 N N . GLN A 1 79 ? 13.711 -21.453 -10.812 1 97.38 79 GLN A N 1
ATOM 624 C CA . GLN A 1 79 ? 14.875 -20.703 -11.289 1 97.38 79 GLN A CA 1
ATOM 625 C C . GLN A 1 79 ? 15.281 -19.625 -10.289 1 97.38 79 GLN A C 1
ATOM 627 O O . GLN A 1 79 ? 16.172 -18.828 -10.562 1 97.38 79 GLN A O 1
ATOM 632 N N . GLY A 1 80 ? 14.594 -19.547 -9.188 1 96.75 80 GLY A N 1
ATOM 633 C CA . GLY A 1 80 ? 15.016 -18.641 -8.133 1 96.75 80 GLY A CA 1
ATOM 634 C C . GLY A 1 80 ? 14.156 -17.406 -8.031 1 96.75 80 GLY A C 1
ATOM 635 O O . GLY A 1 80 ? 14.445 -16.5 -7.238 1 96.75 80 GLY A O 1
ATOM 636 N N . PHE A 1 81 ? 13.102 -17.344 -8.828 1 98.5 81 PHE A N 1
ATOM 637 C CA . PHE A 1 81 ? 12.227 -16.188 -8.75 1 98.5 81 PHE A CA 1
ATOM 638 C C . PHE A 1 81 ? 11.383 -16.234 -7.48 1 98.5 81 PHE A C 1
ATOM 640 O O . PHE A 1 81 ? 11.008 -17.312 -7.016 1 98.5 81 PHE A O 1
ATOM 647 N N . GLN A 1 82 ? 11.078 -15.039 -6.969 1 97.94 82 GLN A N 1
ATOM 648 C CA . GLN A 1 82 ? 10.164 -14.844 -5.848 1 97.94 82 GLN A CA 1
ATOM 649 C C . GLN A 1 82 ? 9.023 -13.906 -6.219 1 97.94 82 GLN A C 1
ATOM 651 O O . GLN A 1 82 ? 9.102 -13.195 -7.227 1 97.94 82 GLN A O 1
ATOM 656 N N . PHE A 1 83 ? 7.988 -13.984 -5.418 1 97.94 83 PHE A N 1
ATOM 657 C CA . PHE A 1 83 ? 6.883 -13.062 -5.656 1 97.94 83 PHE A CA 1
ATOM 658 C C . PHE A 1 83 ? 7.277 -11.641 -5.289 1 97.94 83 PHE A C 1
ATOM 660 O O . PHE A 1 83 ? 7.969 -11.414 -4.293 1 97.94 83 PHE A O 1
ATOM 667 N N . HIS A 1 84 ? 6.895 -10.719 -6.055 1 96.06 84 HIS A N 1
ATOM 668 C CA . HIS A 1 84 ? 7.062 -9.305 -5.715 1 96.06 84 HIS A CA 1
ATOM 669 C C . HIS A 1 84 ? 5.723 -8.656 -5.383 1 96.06 84 HIS A C 1
ATOM 671 O O . HIS A 1 84 ? 5.543 -8.125 -4.285 1 96.06 84 HIS A O 1
ATOM 677 N N . HIS A 1 85 ? 4.812 -8.711 -6.301 1 93.94 85 HIS A N 1
ATOM 678 C CA . HIS A 1 85 ? 3.436 -8.273 -6.113 1 93.94 85 HIS A CA 1
ATOM 679 C C . HIS A 1 85 ? 2.506 -8.945 -7.121 1 93.94 85 HIS A C 1
ATOM 681 O O . HIS A 1 85 ? 2.967 -9.617 -8.047 1 93.94 85 HIS A O 1
ATOM 687 N N . CYS A 1 86 ? 1.213 -8.781 -6.82 1 95.06 86 CYS A N 1
ATOM 688 C CA . CYS A 1 86 ? 0.263 -9.32 -7.789 1 95.06 86 CYS A CA 1
ATOM 689 C C . CYS A 1 86 ? -1.026 -8.508 -7.797 1 95.06 86 CYS A C 1
ATOM 691 O O . CYS A 1 86 ? -1.301 -7.762 -6.855 1 95.06 86 CYS A O 1
ATOM 693 N N . PHE A 1 87 ? -1.659 -8.578 -8.898 1 92.88 87 PHE A N 1
ATOM 694 C CA . PHE A 1 87 ? -3.047 -8.18 -9.102 1 92.88 87 PHE A CA 1
ATOM 695 C C . PHE A 1 87 ? -3.893 -9.367 -9.539 1 92.88 87 PHE A C 1
ATOM 697 O O . PHE A 1 87 ? -3.361 -10.438 -9.836 1 92.88 87 PHE A O 1
ATOM 704 N N . PRO A 1 88 ? -5.164 -9.195 -9.539 1 93.94 88 PRO A N 1
ATOM 705 C CA . PRO A 1 88 ? -6.008 -10.359 -9.82 1 93.94 88 PRO A CA 1
ATOM 706 C C . PRO A 1 88 ? -5.629 -11.055 -11.125 1 93.94 88 PRO A C 1
ATOM 708 O O . PRO A 1 88 ? -5.695 -12.281 -11.211 1 93.94 88 PRO A O 1
ATOM 711 N N . SER A 1 89 ? -5.066 -10.383 -12.062 1 95 89 SER A N 1
ATOM 712 C CA . SER A 1 89 ? -4.91 -10.93 -13.406 1 95 89 SER A CA 1
ATOM 713 C C . SER A 1 89 ? -3.455 -11.297 -13.688 1 95 89 SER A C 1
ATOM 715 O O . SER A 1 89 ? -3.141 -11.844 -14.742 1 95 89 SER A O 1
ATOM 717 N N . TYR A 1 90 ? -2.557 -10.945 -12.734 1 96.56 90 TYR A N 1
ATOM 718 C CA . TYR A 1 90 ? -1.168 -11.297 -13.016 1 96.56 90 TYR A CA 1
ATOM 719 C C . TYR A 1 90 ? -0.344 -11.336 -11.727 1 96.56 90 TYR A C 1
ATOM 721 O O . TYR A 1 90 ? -0.752 -10.781 -10.703 1 96.56 90 TYR A O 1
ATOM 729 N N . ALA A 1 91 ? 0.742 -11.977 -11.789 1 97.88 91 ALA A N 1
ATOM 730 C CA . ALA A 1 91 ? 1.777 -11.961 -10.758 1 97.88 91 ALA A CA 1
ATOM 731 C C . ALA A 1 91 ? 3.088 -11.406 -11.305 1 97.88 91 ALA A C 1
ATOM 733 O O . ALA A 1 91 ? 3.488 -11.734 -12.422 1 97.88 91 ALA A O 1
ATOM 734 N N . MET A 1 92 ? 3.625 -10.492 -10.594 1 97.81 92 MET A N 1
ATOM 735 C CA . MET A 1 92 ? 4.977 -10.016 -10.859 1 97.81 92 MET A CA 1
ATOM 736 C C . MET A 1 92 ? 5.996 -10.773 -10.016 1 97.81 92 MET A C 1
ATOM 738 O O . MET A 1 92 ? 5.887 -10.805 -8.789 1 97.81 92 MET A O 1
ATOM 742 N N . MET A 1 93 ? 6.945 -11.375 -10.664 1 98.44 93 MET A N 1
ATOM 743 C CA . MET A 1 93 ? 8 -12.117 -9.977 1 98.44 93 MET A CA 1
ATOM 744 C C . MET A 1 93 ? 9.367 -11.516 -10.273 1 98.44 93 MET A C 1
ATOM 746 O O . MET A 1 93 ? 9.57 -10.914 -11.336 1 98.44 93 MET A O 1
ATOM 750 N N . THR A 1 94 ? 10.328 -11.68 -9.312 1 98.25 94 THR A N 1
ATOM 751 C CA . THR A 1 94 ? 11.648 -11.086 -9.5 1 98.25 94 THR A CA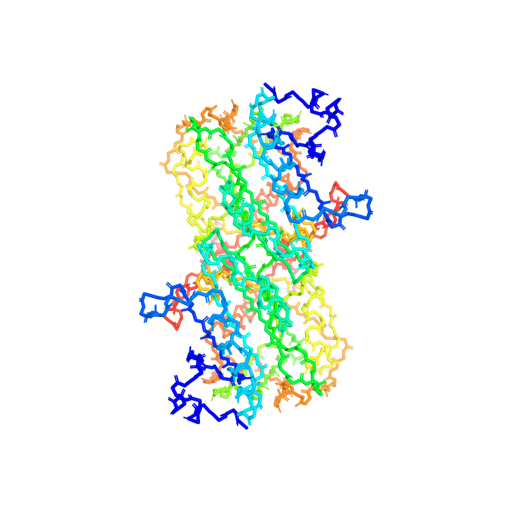 1
ATOM 752 C C . THR A 1 94 ? 12.742 -12.078 -9.117 1 98.25 94 THR A C 1
ATOM 754 O O . THR A 1 94 ? 12.508 -13 -8.328 1 98.25 94 THR A O 1
ATOM 757 N N . CYS A 1 95 ? 13.859 -11.891 -9.711 1 98 95 CYS A N 1
ATOM 758 C CA . CYS A 1 95 ? 15.078 -12.641 -9.414 1 98 95 CYS A CA 1
ATOM 759 C C . CYS A 1 95 ? 16.297 -11.727 -9.461 1 98 95 CYS A C 1
ATOM 761 O O . CYS A 1 95 ? 16.531 -11.039 -10.461 1 98 95 CYS A O 1
ATOM 763 N N . TRP A 1 96 ? 17.016 -11.617 -8.352 1 97.38 96 TRP A N 1
ATOM 764 C CA . TRP A 1 96 ? 18.266 -10.875 -8.289 1 97.38 96 TRP A CA 1
ATOM 765 C C . TRP A 1 96 ? 19.438 -11.766 -8.703 1 97.38 96 TRP A C 1
ATOM 767 O O . TRP A 1 96 ? 19.703 -12.797 -8.078 1 97.38 96 TRP A O 1
ATOM 777 N N . LEU A 1 97 ? 20.219 -11.406 -9.68 1 96.56 97 LEU A N 1
ATOM 778 C CA . LEU A 1 97 ? 21.156 -12.32 -10.305 1 96.56 97 LEU A CA 1
ATOM 779 C C . LEU A 1 97 ? 22.516 -12.234 -9.633 1 96.56 97 LEU A C 1
ATOM 781 O O . LEU A 1 97 ? 23.172 -13.266 -9.398 1 96.56 97 LEU A O 1
ATOM 785 N N . PRO A 1 98 ? 23 -11.008 -9.258 1 94.06 98 PRO A N 1
ATOM 786 C CA . PRO A 1 98 ? 24.312 -10.969 -8.617 1 94.06 98 PRO A CA 1
ATOM 787 C C . PRO A 1 98 ? 24.328 -11.672 -7.262 1 94.06 98 PRO A C 1
ATOM 789 O O . PRO A 1 98 ? 23.391 -11.523 -6.473 1 94.06 98 PRO A O 1
ATOM 792 N N . LYS A 1 99 ? 25.328 -12.406 -6.996 1 91.06 99 LYS A N 1
ATOM 793 C CA . LYS A 1 99 ? 25.438 -13.133 -5.738 1 91.06 99 LYS A CA 1
ATOM 794 C C . LYS A 1 99 ? 26.328 -12.383 -4.742 1 91.06 99 LYS A C 1
ATOM 796 O O . LYS A 1 99 ? 26.281 -12.656 -3.543 1 91.06 99 LYS A O 1
ATOM 801 N N . ASP A 1 100 ? 27.078 -11.414 -5.199 1 91.06 100 ASP A N 1
ATOM 802 C CA . ASP A 1 100 ? 28.078 -10.742 -4.379 1 91.06 100 ASP A CA 1
ATOM 803 C C . ASP A 1 100 ? 27.547 -9.422 -3.824 1 91.06 100 ASP A C 1
ATOM 805 O O . ASP A 1 100 ? 28.281 -8.664 -3.191 1 91.06 100 ASP A O 1
ATOM 809 N N . GLU A 1 101 ? 26.391 -9.086 -4.176 1 87.5 101 GLU A N 1
ATOM 810 C CA . GLU A 1 101 ? 25.75 -7.891 -3.627 1 87.5 101 GLU A CA 1
ATOM 811 C C . GLU A 1 101 ? 24.328 -8.188 -3.154 1 87.5 101 GLU A C 1
ATOM 813 O O . GLU A 1 101 ? 23.672 -9.086 -3.674 1 87.5 101 GLU A O 1
ATOM 818 N N . PRO A 1 102 ? 23.938 -7.488 -2.201 1 87.56 102 PRO A N 1
ATOM 819 C CA . PRO A 1 102 ? 22.578 -7.711 -1.699 1 87.56 102 PRO A CA 1
ATOM 820 C C . PRO A 1 102 ? 21.516 -7.328 -2.713 1 87.56 102 PRO A C 1
ATOM 822 O O . PRO A 1 102 ? 21.734 -6.473 -3.57 1 87.56 102 PRO A O 1
ATOM 825 N N . ASN A 1 103 ? 20.391 -8.039 -2.641 1 90.56 103 ASN A N 1
ATOM 826 C CA . ASN A 1 103 ? 19.234 -7.727 -3.463 1 90.56 103 ASN A CA 1
ATOM 827 C C . ASN A 1 103 ? 18.734 -6.309 -3.201 1 90.56 103 ASN A C 1
ATOM 829 O O . ASN A 1 103 ? 18.391 -5.965 -2.068 1 90.56 103 ASN A O 1
ATOM 833 N N . LYS A 1 104 ? 18.656 -5.473 -4.188 1 85.44 104 LYS A N 1
ATOM 834 C CA . LYS A 1 104 ? 18.297 -4.066 -4.035 1 85.44 104 LYS A CA 1
ATOM 835 C C . LYS A 1 104 ? 16.953 -3.773 -4.672 1 85.44 104 LYS A C 1
ATOM 837 O O . LYS A 1 104 ? 16.578 -2.609 -4.844 1 85.44 104 LYS A O 1
ATOM 842 N N . ILE A 1 105 ? 16.266 -4.871 -5.086 1 89.06 105 ILE A N 1
ATOM 843 C CA . ILE A 1 105 ? 14.93 -4.68 -5.633 1 89.06 105 ILE A CA 1
ATOM 844 C C . ILE A 1 105 ? 14.008 -4.113 -4.551 1 89.06 105 ILE A C 1
ATOM 846 O O . ILE A 1 105 ? 13.914 -4.672 -3.455 1 89.06 105 ILE A O 1
ATOM 850 N N . PRO A 1 106 ? 13.398 -3.004 -4.859 1 83.69 106 PRO A N 1
ATOM 851 C CA . PRO A 1 106 ? 12.531 -2.414 -3.836 1 83.69 106 PRO A CA 1
ATOM 852 C C . PRO A 1 106 ? 11.289 -3.262 -3.557 1 83.69 106 PRO A C 1
ATOM 854 O O . PRO A 1 106 ? 10.805 -3.961 -4.445 1 83.69 106 PRO A O 1
ATOM 857 N N . SER A 1 107 ? 10.797 -3.174 -2.357 1 86.69 107 SER A N 1
ATOM 858 C CA . SER A 1 107 ? 9.57 -3.869 -1.987 1 86.69 107 SER A CA 1
ATOM 859 C C . SER A 1 107 ? 8.344 -3.182 -2.578 1 86.69 107 SER A C 1
ATOM 861 O O . SER A 1 107 ? 8.445 -2.076 -3.115 1 86.69 107 SER A O 1
ATOM 863 N N . PHE A 1 108 ? 7.258 -3.885 -2.633 1 88 108 PHE A N 1
ATOM 864 C CA . PHE A 1 108 ? 6 -3.359 -3.148 1 88 108 PHE A CA 1
ATOM 865 C C . PHE A 1 108 ? 5.262 -2.568 -2.074 1 88 108 PHE A C 1
ATOM 867 O O . PHE A 1 108 ? 5.648 -2.592 -0.904 1 88 108 PHE A O 1
ATOM 874 N N . ALA A 1 109 ? 4.184 -1.869 -2.496 1 86.56 109 ALA A N 1
ATOM 875 C CA . ALA A 1 109 ? 3.344 -1.057 -1.619 1 86.56 109 ALA A CA 1
ATOM 876 C C . ALA A 1 109 ? 2.686 -1.913 -0.542 1 86.56 109 ALA A C 1
ATOM 878 O O . ALA A 1 109 ? 2.244 -3.033 -0.814 1 86.56 109 ALA A O 1
ATOM 879 N N . THR A 1 110 ? 2.65 -1.418 0.698 1 85.44 110 THR A N 1
ATOM 880 C CA . THR A 1 110 ? 2.088 -2.162 1.819 1 85.44 110 THR A CA 1
ATOM 881 C C . THR A 1 110 ? 1.248 -1.25 2.707 1 85.44 110 THR A C 1
ATOM 883 O O . THR A 1 110 ? 1.232 -1.407 3.93 1 85.44 110 THR A O 1
ATOM 886 N N . THR A 1 111 ? 0.614 -0.289 2.129 1 88.25 111 THR A N 1
ATOM 887 C CA . THR A 1 111 ? -0.147 0.649 2.947 1 88.25 111 THR A CA 1
ATOM 888 C C . THR A 1 111 ? -1.562 0.818 2.4 1 88.25 111 THR A C 1
ATOM 890 O O . THR A 1 111 ? -1.748 1.026 1.2 1 88.25 111 THR A O 1
ATOM 893 N N . PHE A 1 112 ? -2.482 0.649 3.287 1 89.5 112 PHE A N 1
ATOM 894 C CA . PHE A 1 112 ? -3.871 0.98 2.986 1 89.5 112 PHE A CA 1
ATOM 895 C C . PHE A 1 112 ? -4.141 2.459 3.234 1 89.5 112 PHE A C 1
ATOM 897 O O . PHE A 1 112 ? -3.432 3.104 4.012 1 89.5 112 PHE A O 1
ATOM 904 N N . VAL A 1 113 ? -5.125 2.961 2.527 1 90.88 113 VAL A N 1
ATOM 905 C CA . VAL A 1 113 ? -5.523 4.348 2.748 1 90.88 113 VAL A CA 1
ATOM 906 C C . VAL A 1 113 ? -7.039 4.43 2.91 1 90.88 113 VAL A C 1
ATOM 908 O O . VAL A 1 113 ? -7.789 3.92 2.074 1 90.88 113 VAL A O 1
ATOM 911 N N . GLY A 1 114 ? -7.434 4.961 3.98 1 92.06 114 GLY A N 1
ATOM 912 C CA . GLY A 1 114 ? -8.828 5.285 4.227 1 92.06 114 GLY A CA 1
ATOM 913 C C . GLY A 1 114 ? -9.078 6.773 4.367 1 92.06 114 GLY A C 1
ATOM 914 O O . GLY A 1 114 ? -8.148 7.543 4.637 1 92.06 114 GLY A O 1
ATOM 915 N N . VAL A 1 115 ? -10.328 7.094 4.125 1 92.5 115 VAL A N 1
ATOM 916 C CA . VAL A 1 115 ? -10.711 8.492 4.25 1 92.5 115 VAL A CA 1
ATOM 917 C C . VAL A 1 115 ? -11.992 8.609 5.07 1 92.5 115 VAL A C 1
ATOM 919 O O . VAL A 1 115 ? -12.805 7.684 5.102 1 92.5 115 VAL A O 1
ATOM 922 N N . GLY A 1 116 ? -12.102 9.672 5.762 1 92.56 116 GLY A N 1
ATOM 923 C CA . GLY A 1 116 ? -13.305 10.055 6.484 1 92.56 116 GLY A CA 1
ATOM 924 C C . GLY A 1 116 ? -13.734 11.484 6.215 1 92.56 116 GLY A C 1
ATOM 925 O O . GLY A 1 116 ? -12.891 12.375 6.113 1 92.56 116 GLY A O 1
ATOM 926 N N . GLY A 1 117 ? -15.039 11.602 6.09 1 93.44 117 GLY A N 1
ATOM 927 C CA . GLY A 1 117 ? -15.602 12.922 5.844 1 93.44 117 GLY A CA 1
ATOM 928 C C . GLY A 1 117 ? -16.156 13.57 7.094 1 93.44 117 GLY A C 1
ATOM 929 O O . GLY A 1 117 ? -17.156 13.109 7.645 1 93.44 117 GLY A O 1
ATOM 930 N N . PHE A 1 118 ? -15.492 14.562 7.551 1 89.94 118 PHE A N 1
ATOM 931 C CA . PHE A 1 118 ? -15.992 15.445 8.602 1 89.94 118 PHE A CA 1
ATOM 932 C C . PHE A 1 118 ? -16.875 16.531 8.008 1 89.94 118 PHE A C 1
ATOM 934 O O . PHE A 1 118 ? -16.391 17.641 7.711 1 89.94 118 PHE A O 1
ATOM 941 N N . VAL A 1 119 ? -18.125 16.219 7.879 1 93.31 119 VAL A N 1
ATOM 942 C CA . VAL A 1 119 ? -19.078 17.109 7.211 1 93.31 119 VAL A CA 1
ATOM 943 C C . VAL A 1 119 ? -19.859 17.906 8.25 1 93.31 119 VAL A C 1
ATOM 945 O O . VAL A 1 119 ? -20.562 17.328 9.078 1 93.31 119 VAL A O 1
ATOM 948 N N . ILE A 1 120 ? -19.781 19.219 8.156 1 89.81 120 ILE A N 1
ATOM 949 C CA . ILE A 1 120 ? -20.438 20.062 9.141 1 89.81 120 ILE A CA 1
ATOM 950 C C . ILE A 1 120 ? -21.406 21 8.438 1 89.81 120 ILE A C 1
ATOM 952 O O . ILE A 1 120 ? -21.078 21.594 7.41 1 89.81 120 ILE A O 1
ATOM 956 N N . SER A 1 121 ? -22.531 21.031 8.898 1 90.69 121 SER A N 1
ATOM 957 C CA . SER A 1 121 ? -23.562 21.953 8.469 1 90.69 121 SER A CA 1
ATOM 958 C C . SER A 1 121 ? -24.344 22.516 9.664 1 90.69 121 SER A C 1
ATOM 960 O O . SER A 1 121 ? -24.922 21.75 10.438 1 90.69 121 SER A O 1
ATOM 962 N N . ASP A 1 122 ? -24.281 23.828 9.828 1 89 122 ASP A N 1
ATOM 963 C CA . ASP A 1 122 ? -25.031 24.516 10.867 1 89 122 ASP A CA 1
ATOM 964 C C . ASP A 1 122 ? -24.75 23.922 12.242 1 89 122 ASP A C 1
ATOM 966 O O . ASP A 1 122 ? -25.672 23.578 12.984 1 89 122 ASP A O 1
ATOM 970 N N . GLY A 1 123 ? -23.484 23.672 12.531 1 85.5 123 GLY A N 1
ATOM 971 C CA . GLY A 1 123 ? -23.031 23.219 13.844 1 85.5 123 GLY A CA 1
ATOM 972 C C . GLY A 1 123 ? -23.266 21.75 14.078 1 85.5 123 GLY A C 1
ATOM 973 O O . GLY A 1 123 ? -22.969 21.219 15.156 1 85.5 123 GLY A O 1
ATOM 974 N N . LYS A 1 124 ? -23.75 21.078 13.078 1 92.81 124 LYS A N 1
ATOM 975 C CA . LYS A 1 124 ? -24.016 19.641 13.219 1 92.81 124 LYS A CA 1
ATOM 976 C C . LYS A 1 124 ? -23.062 18.828 12.344 1 92.81 124 LYS A C 1
ATOM 978 O O . LYS A 1 124 ? -22.672 19.266 11.266 1 92.81 124 LYS A O 1
ATOM 983 N N . LEU A 1 125 ? -22.766 17.641 12.844 1 93.5 125 LEU A N 1
ATOM 984 C CA . LEU A 1 125 ? -21.844 16.734 12.18 1 93.5 125 LEU A CA 1
ATOM 985 C C . LEU A 1 125 ? -22.594 15.562 11.539 1 93.5 125 LEU A C 1
ATOM 987 O O . LEU A 1 125 ? -23.469 14.961 12.164 1 93.5 125 LEU A O 1
ATOM 991 N N . LEU A 1 126 ? -22.266 15.281 10.289 1 95.81 126 LEU A N 1
ATOM 992 C CA . LEU A 1 126 ? -22.844 14.125 9.617 1 95.81 126 LEU A CA 1
ATOM 993 C C . LEU A 1 126 ? -22.188 12.836 10.109 1 95.81 126 LEU A C 1
ATOM 995 O O . LEU A 1 126 ? -20.969 12.68 10.039 1 95.81 126 LEU A O 1
ATOM 999 N N . VAL A 1 127 ? -23.047 11.938 10.664 1 94.12 127 VAL A N 1
ATOM 1000 C CA . VAL A 1 127 ? -22.5 10.695 11.203 1 94.12 127 VAL A CA 1
ATOM 1001 C C . VAL A 1 127 ? -23.312 9.508 10.672 1 94.12 127 VAL A C 1
ATOM 1003 O O . VAL A 1 127 ? -24.453 9.664 10.258 1 94.12 127 VAL A O 1
ATOM 1006 N N . VAL A 1 128 ? -22.609 8.359 10.664 1 93 128 VAL A N 1
ATOM 1007 C CA . VAL A 1 128 ? -23.25 7.152 10.148 1 93 128 VAL A CA 1
ATOM 1008 C C . VAL A 1 128 ? -23.047 6 11.125 1 93 128 VAL A C 1
ATOM 1010 O O . VAL A 1 128 ? -22.125 6.035 11.953 1 93 128 VAL A O 1
ATOM 1013 N N . LYS A 1 129 ? -23.953 5.098 11.086 1 88.75 129 LYS A N 1
ATOM 1014 C CA . LYS A 1 129 ? -23.891 3.82 11.789 1 88.75 129 LYS A CA 1
ATOM 1015 C C . LYS A 1 129 ? -23.953 2.65 10.812 1 88.75 129 LYS A C 1
ATOM 1017 O O . LYS A 1 129 ? -24.859 2.592 9.969 1 88.75 129 LYS A O 1
ATOM 1022 N N . GLU A 1 130 ? -23 1.753 10.914 1 82.5 130 GLU A N 1
ATOM 1023 C CA . GLU A 1 130 ? -22.969 0.624 9.992 1 82.5 130 GLU A CA 1
ATOM 1024 C C . GLU A 1 130 ? -23.859 -0.517 10.477 1 82.5 130 GLU A C 1
ATOM 1026 O O . GLU A 1 130 ? -24.109 -0.646 11.672 1 82.5 130 GLU A O 1
ATOM 1031 N N . LYS A 1 131 ? -24.297 -1.351 9.57 1 75.12 131 LYS A N 1
ATOM 1032 C CA . LYS A 1 131 ? -25.219 -2.443 9.875 1 75.12 131 LYS A CA 1
ATOM 1033 C C . LYS A 1 131 ? -24.5 -3.6 10.555 1 75.12 131 LYS A C 1
ATOM 1035 O O . LYS A 1 131 ? -25.016 -4.203 11.492 1 75.12 131 LYS A O 1
ATOM 1040 N N . TYR A 1 132 ? -23.422 -4.066 10.047 1 60.88 132 TYR A N 1
ATOM 1041 C CA . TYR A 1 132 ? -22.875 -5.363 10.438 1 60.88 132 TYR A CA 1
ATOM 1042 C C . TYR A 1 132 ? -21.812 -5.203 11.523 1 60.88 132 TYR A C 1
ATOM 1044 O O . TYR A 1 132 ? -21.156 -6.176 11.906 1 60.88 132 TYR A O 1
ATOM 1052 N N . ARG A 1 133 ? -21.656 -4.039 12.062 1 59.28 133 ARG A N 1
ATOM 1053 C CA . ARG A 1 133 ? -20.641 -3.982 13.125 1 59.28 133 ARG A CA 1
ATOM 1054 C C . ARG A 1 133 ? -21.281 -4.16 14.492 1 59.28 133 ARG A C 1
ATOM 1056 O O . ARG A 1 133 ? -22.453 -3.803 14.695 1 59.28 133 ARG A O 1
ATOM 1063 N N . LYS A 1 134 ? -20.562 -5 15.367 1 53.28 134 LYS A N 1
ATOM 1064 C CA . LYS A 1 134 ? -20.953 -5.438 16.703 1 53.28 134 LYS A CA 1
ATOM 1065 C C . LYS A 1 134 ? -21.297 -4.246 17.594 1 53.28 134 LYS A C 1
ATOM 1067 O O . LYS A 1 134 ? -22.062 -4.379 18.547 1 53.28 134 LYS A O 1
ATOM 1072 N N . SER A 1 135 ? -20.594 -3.244 17.375 1 53.75 135 SER A N 1
ATOM 1073 C CA . SER A 1 135 ? -20.844 -2.176 18.344 1 53.75 135 SER A CA 1
ATOM 1074 C C . SER A 1 135 ? -21.516 -0.976 17.672 1 53.75 135 SER A C 1
ATOM 1076 O O . SER A 1 135 ? -21.188 -0.63 16.547 1 53.75 135 SER A O 1
ATOM 1078 N N . ASP A 1 136 ? -22.594 -0.566 18.234 1 63.19 136 ASP A N 1
ATOM 1079 C CA . ASP A 1 136 ? -23.391 0.618 17.906 1 63.19 136 ASP A CA 1
ATOM 1080 C C . ASP A 1 136 ? -22.531 1.883 17.969 1 63.19 136 ASP A C 1
ATOM 1082 O O . ASP A 1 136 ? -22.422 2.5 19.031 1 63.19 136 ASP A O 1
ATOM 1086 N N . HIS A 1 137 ? -21.719 2.096 16.891 1 80.25 137 HIS A N 1
ATOM 1087 C CA . HIS A 1 137 ? -20.844 3.266 17 1 80.25 137 HIS A CA 1
ATOM 1088 C C . HIS A 1 137 ? -21.062 4.211 15.82 1 80.25 137 HIS A C 1
ATOM 1090 O O . HIS A 1 137 ? -21.188 3.766 14.672 1 80.25 137 HIS A O 1
ATOM 1096 N N . TRP A 1 138 ? -21.391 5.488 16.25 1 86 138 TRP A N 1
ATOM 1097 C CA . TRP A 1 138 ? -21.391 6.543 15.242 1 86 138 TRP A CA 1
ATOM 1098 C C . TRP A 1 138 ? -19.984 6.84 14.75 1 86 138 TRP A C 1
ATOM 1100 O O . TRP A 1 138 ? -19.047 6.938 15.547 1 86 138 TRP A O 1
ATOM 1110 N N . LYS A 1 139 ? -19.859 6.898 13.516 1 88.69 139 LYS A N 1
ATOM 1111 C CA . LYS A 1 139 ? -18.562 7.227 12.914 1 88.69 139 LYS A CA 1
ATOM 1112 C C . LYS A 1 139 ? -18.734 8.227 11.766 1 88.69 139 LYS A C 1
ATOM 1114 O O . LYS A 1 139 ? -19.859 8.547 11.375 1 88.69 139 LYS A O 1
ATOM 1119 N N . LEU A 1 140 ? -17.656 8.766 11.336 1 92.19 140 LEU A N 1
ATOM 1120 C CA . LEU A 1 140 ? -17.672 9.609 10.148 1 92.19 140 LEU A CA 1
ATOM 1121 C C . LEU A 1 140 ? -17.922 8.781 8.891 1 92.19 140 LEU A C 1
ATOM 1123 O O . LEU A 1 140 ? -17.422 7.656 8.781 1 92.19 140 LEU A O 1
ATOM 1127 N N . PRO A 1 141 ? -18.766 9.336 8.023 1 95.31 141 PRO A N 1
ATOM 1128 C CA . PRO A 1 141 ? -18.828 8.633 6.738 1 95.31 141 PRO A CA 1
ATOM 1129 C C . PRO A 1 141 ? -17.453 8.531 6.059 1 95.31 141 PRO A C 1
ATOM 1131 O O . PRO A 1 141 ? -16.656 9.461 6.133 1 95.31 141 PRO A O 1
ATOM 1134 N N . GLY A 1 142 ? -17.141 7.488 5.445 1 94.19 142 GLY A N 1
ATOM 1135 C CA . GLY A 1 142 ? -15.852 7.27 4.812 1 94.19 142 GLY A CA 1
ATOM 1136 C C . GLY A 1 142 ? -15.641 5.836 4.367 1 94.19 142 GLY A C 1
ATOM 1137 O O . GLY A 1 142 ? -16.594 5.055 4.309 1 94.19 142 GLY A O 1
ATOM 1138 N N . GLY A 1 143 ? -14.43 5.57 3.973 1 92.38 143 GLY A N 1
ATOM 1139 C CA . GLY A 1 143 ? -14.078 4.242 3.492 1 92.38 143 GLY A CA 1
ATOM 1140 C C . GLY A 1 143 ? -12.688 4.172 2.891 1 92.38 143 GLY A C 1
ATOM 1141 O O . GLY A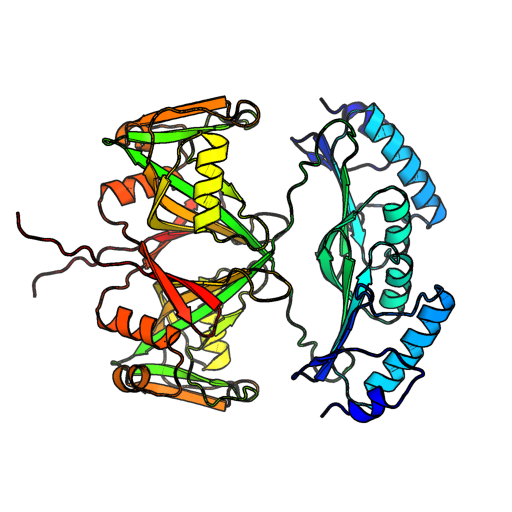 1 143 ? -11.852 5.043 3.141 1 92.38 143 GLY A O 1
ATOM 1142 N N . MET A 1 144 ? -12.539 3.146 2.189 1 91 144 MET A N 1
ATOM 1143 C CA . MET A 1 144 ? -11.227 2.9 1.592 1 91 144 MET A CA 1
ATOM 1144 C C . MET A 1 144 ? -11.07 3.672 0.285 1 91 144 MET A C 1
ATOM 1146 O O . MET A 1 144 ? -12.047 3.873 -0.441 1 91 144 MET A O 1
ATOM 1150 N N . VAL A 1 145 ? -9.875 4.102 0.058 1 90.62 145 VAL A N 1
ATOM 1151 C CA . VAL A 1 145 ? -9.539 4.723 -1.22 1 90.62 145 VAL A CA 1
ATOM 1152 C C . VAL A 1 145 ? -9.328 3.643 -2.279 1 90.62 145 VAL A C 1
ATOM 1154 O O . VAL A 1 145 ? -8.625 2.662 -2.043 1 90.62 145 VAL A O 1
ATOM 1157 N N . ASP A 1 146 ? -9.953 3.811 -3.441 1 86.5 146 ASP A N 1
ATOM 1158 C CA . ASP A 1 146 ? -9.812 2.84 -4.523 1 86.5 146 ASP A CA 1
ATOM 1159 C C . ASP A 1 146 ? -8.445 2.959 -5.191 1 86.5 146 ASP A C 1
ATOM 1161 O O . ASP A 1 146 ? -7.758 3.973 -5.039 1 86.5 146 ASP A O 1
ATOM 1165 N N . HIS A 1 147 ? -8.133 1.912 -5.871 1 82.56 147 HIS A N 1
ATOM 1166 C CA . HIS A 1 147 ? -6.891 1.896 -6.633 1 82.56 147 HIS A CA 1
ATOM 1167 C C . HIS A 1 147 ? -6.816 3.08 -7.59 1 82.56 147 HIS A C 1
ATOM 1169 O O . HIS A 1 147 ? -7.746 3.32 -8.359 1 82.56 147 HIS A O 1
ATOM 1175 N N . LYS A 1 148 ? -5.758 3.975 -7.492 1 78.38 148 LYS A N 1
ATOM 1176 C CA . LYS A 1 148 ? -5.461 5.117 -8.352 1 78.38 148 LYS A CA 1
ATOM 1177 C C . LYS A 1 148 ? -6.445 6.258 -8.109 1 78.38 148 LYS A C 1
ATOM 1179 O O . LYS A 1 148 ? -6.613 7.129 -8.969 1 78.38 148 LYS A O 1
ATOM 1184 N N . GLU A 1 149 ? -7.137 6.238 -7.023 1 85.06 149 GLU A N 1
ATOM 1185 C CA . GLU A 1 149 ? -8.094 7.289 -6.699 1 85.06 149 GLU A CA 1
ATOM 1186 C C . GLU A 1 149 ? -7.453 8.383 -5.859 1 85.06 149 GLU A C 1
ATOM 1188 O O . GLU A 1 149 ? -6.672 8.102 -4.949 1 85.06 149 GLU A O 1
ATOM 1193 N N . ASP A 1 150 ? -7.793 9.555 -6.246 1 82.88 150 ASP A N 1
ATOM 1194 C CA . ASP A 1 150 ? -7.422 10.688 -5.406 1 82.88 150 ASP A CA 1
ATOM 1195 C C . ASP A 1 150 ? -8.195 10.672 -4.09 1 82.88 150 ASP A C 1
ATOM 1197 O O . ASP A 1 150 ? -9.398 10.398 -4.07 1 82.88 150 ASP A O 1
ATOM 1201 N N . ILE A 1 151 ? -7.426 10.93 -2.961 1 87.44 151 ILE A N 1
ATOM 1202 C CA . ILE A 1 151 ? -8.039 10.805 -1.645 1 87.44 151 ILE A CA 1
ATOM 1203 C C . ILE A 1 151 ? -9.18 11.82 -1.515 1 87.44 151 ILE A C 1
ATOM 1205 O O . ILE A 1 151 ? -10.156 11.57 -0.808 1 87.44 151 ILE A O 1
ATOM 1209 N N . ARG A 1 152 ? -9.062 12.984 -2.211 1 85.5 152 ARG A N 1
ATOM 1210 C CA . ARG A 1 152 ? -10.141 13.969 -2.17 1 85.5 152 ARG A CA 1
ATOM 1211 C C . ARG A 1 152 ? -11.383 13.461 -2.896 1 85.5 152 ARG A C 1
ATOM 1213 O O . ARG A 1 152 ? -12.508 13.656 -2.43 1 85.5 152 ARG A O 1
ATOM 1220 N N . ALA A 1 153 ? -11.117 12.859 -3.951 1 89.62 153 ALA A N 1
ATOM 1221 C CA . ALA A 1 153 ? -12.219 12.266 -4.691 1 89.62 153 ALA A CA 1
ATOM 1222 C C . ALA A 1 153 ? -12.852 11.117 -3.906 1 89.62 153 ALA A C 1
ATOM 1224 O O . ALA A 1 153 ? -14.078 10.961 -3.902 1 89.62 153 ALA A O 1
ATOM 1225 N N . ALA A 1 154 ? -12.031 10.383 -3.262 1 92.88 154 ALA A N 1
ATOM 1226 C CA . ALA A 1 154 ? -12.492 9.219 -2.51 1 92.88 154 ALA A CA 1
ATOM 1227 C C . ALA A 1 154 ? -13.438 9.633 -1.384 1 92.88 154 ALA A C 1
ATOM 1229 O O . ALA A 1 154 ? -14.492 9.023 -1.198 1 92.88 154 ALA A O 1
ATOM 1230 N N . VAL A 1 155 ? -13.055 10.641 -0.658 1 94.5 155 VAL A N 1
ATOM 1231 C CA . VAL A 1 155 ? -13.867 11.023 0.49 1 94.5 155 VAL A CA 1
ATOM 1232 C C . VAL A 1 155 ? -15.211 11.562 0.013 1 94.5 155 VAL A C 1
ATOM 1234 O O . VAL A 1 155 ? -16.25 11.281 0.612 1 94.5 155 VAL A O 1
ATOM 1237 N N . LYS A 1 156 ? -15.195 12.344 -1.029 1 95.56 156 LYS A N 1
ATOM 1238 C CA . LYS A 1 156 ? -16.453 12.844 -1.585 1 95.56 156 LYS A CA 1
ATOM 1239 C C . LYS A 1 156 ? -17.344 11.703 -2.055 1 95.56 156 LYS A C 1
ATOM 1241 O O . LYS A 1 156 ? -18.547 11.695 -1.796 1 95.56 156 LYS A O 1
ATOM 1246 N N . ARG A 1 157 ? -16.688 10.766 -2.713 1 96.56 157 ARG A N 1
ATOM 1247 C CA . ARG A 1 157 ? -17.422 9.617 -3.213 1 96.56 157 ARG A CA 1
ATOM 1248 C C . ARG A 1 157 ? -18.031 8.812 -2.064 1 96.56 157 ARG A C 1
ATOM 1250 O O . ARG A 1 157 ? -19.219 8.477 -2.094 1 96.56 157 ARG A O 1
ATOM 1257 N N . GLU A 1 158 ? -17.266 8.5 -1.058 1 96.44 158 GLU A N 1
ATOM 1258 C CA . GLU A 1 158 ? -17.719 7.695 0.072 1 96.44 158 GLU A CA 1
ATOM 1259 C C . GLU A 1 158 ? -18.859 8.375 0.815 1 96.44 158 GLU A C 1
ATOM 1261 O O . GLU A 1 158 ? -19.828 7.727 1.208 1 96.44 158 GLU A O 1
ATOM 1266 N N . VAL A 1 159 ? -18.766 9.672 1.046 1 96.88 159 VAL A N 1
ATOM 1267 C CA . VAL A 1 159 ? -19.812 10.414 1.73 1 96.88 159 VAL A CA 1
ATOM 1268 C C . VAL A 1 159 ? -21.109 10.359 0.908 1 96.88 159 VAL A C 1
ATOM 1270 O O . VAL A 1 159 ? -22.172 10.094 1.446 1 96.88 159 VAL A O 1
ATOM 1273 N N . ALA A 1 160 ? -20.984 10.578 -0.38 1 97.25 160 ALA A N 1
ATOM 1274 C CA . ALA A 1 160 ? -22.141 10.547 -1.265 1 97.25 160 ALA A CA 1
ATOM 1275 C C . ALA A 1 160 ? -22.766 9.148 -1.305 1 97.25 160 ALA A C 1
ATOM 1277 O O . ALA A 1 160 ? -23.984 9.008 -1.248 1 97.25 160 ALA A O 1
ATOM 1278 N N . GLU A 1 161 ? -21.938 8.117 -1.402 1 95.38 161 GLU A N 1
ATOM 1279 C CA . GLU A 1 161 ? -22.422 6.742 -1.477 1 95.38 161 GLU A CA 1
ATOM 1280 C C . GLU A 1 161 ? -23.156 6.344 -0.199 1 95.38 161 GLU A C 1
ATOM 1282 O O . GLU A 1 161 ? -24.203 5.703 -0.255 1 95.38 161 GLU A O 1
ATOM 1287 N N . GLU A 1 162 ? -22.594 6.75 0.919 1 94.81 162 GLU A N 1
ATOM 1288 C CA . GLU A 1 162 ? -23.125 6.266 2.193 1 94.81 162 GLU A CA 1
ATOM 1289 C C . GLU A 1 162 ? -24.312 7.109 2.656 1 94.81 162 GLU A C 1
ATOM 1291 O O . GLU A 1 162 ? -25.188 6.617 3.363 1 94.81 162 GLU A O 1
ATOM 1296 N N . THR A 1 163 ? -24.391 8.43 2.273 1 96.5 163 THR A N 1
ATOM 1297 C CA . THR A 1 163 ? -25.344 9.32 2.922 1 96.5 163 THR A CA 1
ATOM 1298 C C . THR A 1 163 ? -26.156 10.094 1.883 1 96.5 163 THR A C 1
ATOM 1300 O O . THR A 1 163 ? -27.156 10.727 2.213 1 96.5 163 THR A O 1
ATOM 1303 N N . GLY A 1 164 ? -25.719 10.094 0.611 1 96.62 164 GLY A N 1
ATOM 1304 C CA . GLY A 1 164 ? -26.375 10.875 -0.43 1 96.62 164 GLY A CA 1
ATOM 1305 C C . GLY A 1 164 ? -25.984 12.344 -0.411 1 96.62 164 GLY A C 1
ATOM 1306 O O . GLY A 1 164 ? -26.484 13.133 -1.209 1 96.62 164 GLY A O 1
ATOM 1307 N N . ILE A 1 165 ? -25.094 12.758 0.438 1 97.25 165 ILE A N 1
ATOM 1308 C CA . ILE A 1 165 ? -24.703 14.156 0.583 1 97.25 165 ILE A CA 1
ATOM 1309 C C . ILE A 1 165 ? -23.516 14.453 -0.323 1 97.25 165 ILE A C 1
ATOM 1311 O O . ILE A 1 165 ? -22.484 13.781 -0.238 1 97.25 165 ILE A O 1
ATOM 1315 N N . GLU A 1 166 ? -23.672 15.422 -1.186 1 97.5 166 GLU A N 1
ATOM 1316 C CA . GLU A 1 166 ? -22.562 15.938 -1.979 1 97.5 166 GLU A CA 1
ATOM 1317 C C . GLU A 1 166 ? -21.766 16.984 -1.208 1 97.5 166 GLU A C 1
ATOM 1319 O O . GLU A 1 166 ? -22.344 17.75 -0.427 1 97.5 166 GLU A O 1
ATOM 1324 N N . THR A 1 167 ? -20.438 16.969 -1.425 1 96.19 167 THR A N 1
ATOM 1325 C CA . THR A 1 167 ? -19.625 17.844 -0.592 1 96.19 167 THR A CA 1
ATOM 1326 C C . THR A 1 167 ? -18.531 18.531 -1.42 1 96.19 167 THR A C 1
ATOM 1328 O O . THR A 1 167 ? -18.281 18.141 -2.561 1 96.19 167 THR A O 1
ATOM 1331 N N . GLU A 1 168 ? -18.031 19.578 -0.841 1 89.81 168 GLU A N 1
ATOM 1332 C CA . GLU A 1 168 ? -16.812 20.234 -1.304 1 89.81 168 GLU A CA 1
ATOM 1333 C C . GLU A 1 168 ? -15.703 20.156 -0.25 1 89.81 168 GLU A C 1
ATOM 1335 O O . GLU A 1 168 ? -15.977 20.297 0.946 1 89.81 168 GLU A O 1
ATOM 1340 N N . ILE A 1 169 ? -14.547 19.938 -0.751 1 85.06 169 ILE A N 1
ATOM 1341 C CA . ILE A 1 169 ? -13.414 19.828 0.161 1 85.06 169 ILE A CA 1
ATOM 1342 C C . ILE A 1 169 ? -13.078 21.203 0.737 1 85.06 169 ILE A C 1
ATOM 1344 O O . ILE A 1 169 ? -12.969 22.188 -0.003 1 85.06 169 ILE A O 1
ATOM 1348 N N . VAL A 1 170 ? -12.992 21.234 2.018 1 78.06 170 VAL A N 1
ATOM 1349 C CA . VAL A 1 170 ? -12.539 22.453 2.678 1 78.06 170 VAL A CA 1
ATOM 1350 C C . VAL A 1 170 ? -11.07 22.297 3.066 1 78.06 170 VAL A C 1
ATOM 1352 O O . VAL A 1 170 ? -10.219 23.094 2.629 1 78.06 170 VAL A O 1
ATOM 1355 N N . SER A 1 171 ? -10.773 21.188 3.857 1 74.75 171 SER A N 1
ATOM 1356 C CA . SER A 1 171 ? -9.398 20.969 4.309 1 74.75 171 SER A CA 1
ATOM 1357 C C . SER A 1 171 ? -9.203 19.547 4.844 1 74.75 171 SER A C 1
ATOM 1359 O O . SER A 1 171 ? -10.18 18.859 5.141 1 74.75 171 SER A O 1
ATOM 1361 N N . LEU A 1 172 ? -7.902 19.141 4.875 1 78.69 172 LEU A N 1
ATOM 1362 C CA . LEU A 1 172 ? -7.523 17.953 5.633 1 78.69 172 LEU A CA 1
ATOM 1363 C C . LEU A 1 172 ? -7.383 18.281 7.117 1 78.69 172 LEU A C 1
ATOM 1365 O O . LEU A 1 172 ? -6.734 19.266 7.484 1 78.69 172 LEU A O 1
ATOM 1369 N N . ILE A 1 173 ? -8.023 17.547 7.965 1 73.19 173 ILE A N 1
ATOM 1370 C CA . ILE A 1 173 ? -8.008 17.953 9.367 1 73.19 173 ILE A CA 1
ATOM 1371 C C . ILE A 1 173 ? -7.172 16.969 10.18 1 73.19 173 ILE A C 1
ATOM 1373 O O . ILE A 1 173 ? -6.602 17.328 11.211 1 73.19 173 ILE A O 1
ATOM 1377 N N . SER A 1 174 ? -7.098 15.719 9.664 1 74.75 174 SER A N 1
ATOM 1378 C CA . SER A 1 174 ? -6.332 14.766 10.453 1 74.75 174 SER A CA 1
ATOM 1379 C C . SER A 1 174 ? -5.848 13.602 9.586 1 74.75 174 SER A C 1
ATOM 1381 O O . SER A 1 174 ? -6.496 13.242 8.609 1 74.75 174 SER A O 1
ATOM 1383 N N . VAL A 1 175 ? -4.688 13.148 9.953 1 78.44 175 VAL A N 1
ATOM 1384 C CA . VAL A 1 175 ? -4.141 11.922 9.391 1 78.44 175 VAL A CA 1
ATOM 1385 C C . VAL A 1 175 ? -3.807 10.938 10.516 1 78.44 175 VAL A C 1
ATOM 1387 O O . VAL A 1 175 ? -3.166 11.312 11.5 1 78.44 175 VAL A O 1
ATOM 1390 N N . ARG A 1 176 ? -4.34 9.781 10.422 1 76.19 176 ARG A N 1
ATOM 1391 C CA . ARG A 1 176 ? -4.016 8.719 11.367 1 76.19 176 ARG A CA 1
ATOM 1392 C C . ARG A 1 176 ? -3.199 7.621 10.695 1 76.19 176 ARG A C 1
ATOM 1394 O O . ARG A 1 176 ? -3.498 7.219 9.562 1 76.19 176 ARG A O 1
ATOM 1401 N N . HIS A 1 177 ? -2.176 7.223 11.375 1 77.56 177 HIS A N 1
ATOM 1402 C CA . HIS A 1 177 ? -1.331 6.137 10.891 1 77.56 177 HIS A CA 1
ATOM 1403 C C . HIS A 1 177 ? -1.395 4.93 11.828 1 77.56 177 HIS A C 1
ATOM 1405 O O . HIS A 1 177 ? -1.241 5.07 13.039 1 77.56 177 HIS A O 1
ATOM 1411 N N . ILE A 1 178 ? -1.771 3.811 11.281 1 75.12 178 ILE A N 1
ATOM 1412 C CA . ILE A 1 178 ? -1.692 2.539 11.992 1 75.12 178 ILE A CA 1
ATOM 1413 C C . ILE A 1 178 ? -0.675 1.627 11.305 1 75.12 178 ILE A C 1
ATOM 1415 O O . ILE A 1 178 ? -0.907 1.152 10.195 1 75.12 178 ILE A O 1
ATOM 1419 N N . PRO A 1 179 ? 0.452 1.345 11.961 1 71.94 179 PRO A N 1
ATOM 1420 C CA . PRO A 1 179 ? 1.504 0.557 11.312 1 71.94 179 PRO A CA 1
ATOM 1421 C C . PRO A 1 179 ? 1.103 -0.901 11.102 1 71.94 179 PRO A C 1
ATOM 1423 O O . PRO A 1 179 ? 1.599 -1.554 10.18 1 71.94 179 PRO A O 1
ATOM 1426 N N . ASP A 1 180 ? 0.286 -1.486 11.906 1 73.62 180 ASP A N 1
ATOM 1427 C CA . ASP A 1 180 ? -0.1 -2.891 11.82 1 73.62 180 ASP A CA 1
ATOM 1428 C C . ASP A 1 180 ? -1.613 -3.035 11.672 1 73.62 180 ASP A C 1
ATOM 1430 O O . ASP A 1 180 ? -2.295 -3.471 12.602 1 73.62 180 ASP A O 1
ATOM 1434 N N . PHE A 1 181 ? -2.119 -2.715 10.445 1 69.81 181 PHE A N 1
ATOM 1435 C CA . PHE A 1 181 ? -3.551 -2.662 10.172 1 69.81 181 PHE A CA 1
ATOM 1436 C C . PHE A 1 181 ? -4.059 -4.016 9.688 1 69.81 181 PHE A C 1
ATOM 1438 O O . PHE A 1 181 ? -4.648 -4.773 10.461 1 69.81 181 PHE A O 1
ATOM 1445 N N . ARG A 1 182 ? -3.889 -4.305 8.5 1 71.25 182 ARG A N 1
ATOM 1446 C CA . ARG A 1 182 ? -4.355 -5.551 7.898 1 71.25 182 ARG A CA 1
ATOM 1447 C C . ARG A 1 182 ? -3.264 -6.199 7.055 1 71.25 182 ARG A C 1
ATOM 1449 O O . ARG A 1 182 ? -2.539 -5.508 6.332 1 71.25 182 ARG A O 1
ATOM 1456 N N . PHE A 1 183 ? -3.193 -7.559 7.152 1 71.06 183 PHE A N 1
ATOM 1457 C CA . PHE A 1 183 ? -2.266 -8.32 6.324 1 71.06 183 PHE A CA 1
ATOM 1458 C C . PHE A 1 183 ? -0.837 -7.824 6.516 1 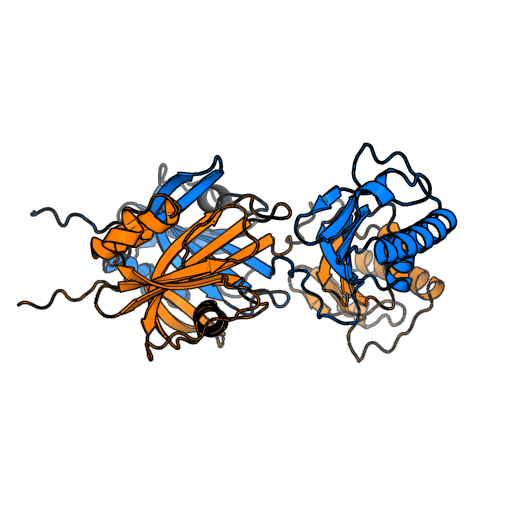71.06 183 PHE A C 1
ATOM 1460 O O . PHE A 1 183 ? -0.085 -7.695 5.547 1 71.06 183 PHE A O 1
ATOM 1467 N N . GLU A 1 184 ? -0.601 -7.352 7.676 1 74.25 184 GLU A N 1
ATOM 1468 C CA . GLU A 1 184 ? 0.729 -6.855 8.023 1 74.25 184 GLU A CA 1
ATOM 1469 C C . GLU A 1 184 ? 1.044 -5.555 7.297 1 74.25 184 GLU A C 1
ATOM 1471 O O . GLU A 1 184 ? 2.209 -5.242 7.043 1 74.25 184 GLU A O 1
ATOM 1476 N N . CYS A 1 185 ? 0.023 -4.926 6.879 1 80.62 185 CYS A N 1
ATOM 1477 C CA . CYS A 1 185 ? 0.194 -3.652 6.188 1 80.62 185 CYS A CA 1
ATOM 1478 C C . CYS A 1 185 ? -0.175 -2.486 7.098 1 80.62 185 CYS A C 1
ATOM 1480 O O . CYS A 1 185 ? -0.865 -2.672 8.102 1 80.62 185 CYS A O 1
ATOM 1482 N N . SER A 1 186 ? 0.315 -1.358 6.73 1 81.19 186 SER A N 1
ATOM 1483 C CA . SER A 1 186 ? -0.04 -0.14 7.453 1 81.19 186 SER A CA 1
ATOM 1484 C C . SER A 1 186 ? -1.285 0.509 6.859 1 81.19 186 SER A C 1
ATOM 1486 O O . SER A 1 186 ? -1.771 0.088 5.809 1 81.19 186 SER A O 1
ATOM 1488 N N . ASP A 1 187 ? -1.813 1.466 7.68 1 85.88 187 ASP A N 1
ATOM 1489 C CA . ASP A 1 187 ? -3.02 2.166 7.246 1 85.88 187 ASP A CA 1
ATOM 1490 C C . ASP A 1 187 ? -2.928 3.658 7.559 1 85.88 187 ASP A C 1
ATOM 1492 O O . ASP A 1 187 ? -2.459 4.047 8.633 1 85.88 187 ASP A O 1
ATOM 1496 N N . PHE A 1 188 ? -3.25 4.387 6.531 1 87.06 188 PHE A N 1
ATOM 1497 C CA . PHE A 1 188 ? -3.473 5.809 6.762 1 87.06 188 PHE A CA 1
ATOM 1498 C C . PHE A 1 188 ? -4.953 6.152 6.637 1 87.06 188 PHE A C 1
ATOM 1500 O O . PHE A 1 188 ? -5.641 5.641 5.754 1 87.06 188 PHE A O 1
ATOM 1507 N N . TYR A 1 189 ? -5.375 6.891 7.543 1 86.06 189 TYR A N 1
ATOM 1508 C CA . TYR A 1 189 ? -6.738 7.406 7.535 1 86.06 189 TYR A CA 1
ATOM 1509 C C . TYR A 1 189 ? -6.742 8.93 7.488 1 86.06 189 TYR A C 1
ATOM 1511 O O . TYR A 1 189 ? -6.277 9.586 8.422 1 86.06 189 TYR A O 1
ATOM 1519 N N . PHE A 1 190 ? -7.219 9.469 6.402 1 87.69 190 PHE A N 1
ATOM 1520 C CA . PHE A 1 190 ? -7.273 10.906 6.199 1 87.69 190 PHE A CA 1
ATOM 1521 C C . PHE A 1 190 ? -8.68 11.438 6.449 1 87.69 190 PHE A C 1
ATOM 1523 O O . PHE A 1 190 ? -9.633 11.016 5.797 1 87.69 190 PHE A O 1
ATOM 1530 N N . VAL A 1 191 ? -8.789 12.328 7.387 1 86.38 191 VAL A N 1
ATOM 1531 C CA . VAL A 1 191 ? -10.078 12.953 7.648 1 86.38 191 VAL A CA 1
ATOM 1532 C C . VAL A 1 191 ? -10.117 14.352 7.027 1 86.38 191 VAL A C 1
ATOM 1534 O O . VAL A 1 191 ? -9.258 15.188 7.312 1 86.38 191 VAL A O 1
ATOM 1537 N N . PHE A 1 192 ? -11.156 14.594 6.207 1 86.19 192 PHE A N 1
ATOM 1538 C CA . PHE A 1 192 ? -11.32 15.875 5.527 1 86.19 192 PHE A CA 1
ATOM 1539 C C . PHE A 1 192 ? -12.508 16.641 6.09 1 86.19 192 PHE A C 1
ATOM 1541 O O . PHE A 1 192 ? -13.57 16.062 6.34 1 86.19 192 PHE A O 1
ATOM 1548 N N . LEU A 1 193 ? -12.273 17.875 6.312 1 84.25 193 LEU A N 1
ATOM 1549 C CA . LEU A 1 193 ? -13.391 18.797 6.531 1 84.25 193 LEU A CA 1
ATOM 1550 C C . LEU A 1 193 ? -14.117 19.078 5.219 1 84.25 193 LEU A C 1
ATOM 1552 O O . LEU A 1 193 ? -13.492 19.5 4.242 1 84.25 193 LEU A O 1
ATOM 1556 N N . LEU A 1 194 ? -15.398 18.797 5.254 1 89.38 194 LEU A N 1
ATOM 1557 C CA . LEU A 1 194 ? -16.188 18.969 4.035 1 89.38 194 LEU A CA 1
ATOM 1558 C C . LEU A 1 194 ? -17.375 19.891 4.273 1 89.38 194 LEU A C 1
ATOM 1560 O O . LEU A 1 194 ? -17.938 19.906 5.363 1 89.38 194 LEU A O 1
ATOM 1564 N N . LYS A 1 195 ? -17.672 20.641 3.234 1 90.56 195 LYS A N 1
ATOM 1565 C CA . LYS A 1 195 ? -18.891 21.438 3.199 1 90.56 195 LYS A CA 1
ATOM 1566 C C . LYS A 1 195 ? -19.984 20.75 2.377 1 90.56 195 LYS A C 1
ATOM 1568 O O . LYS A 1 195 ? -19.75 20.391 1.219 1 90.56 195 LYS A O 1
ATOM 1573 N N . PRO A 1 196 ? -21.125 20.562 2.977 1 96.38 196 PRO A N 1
ATOM 1574 C CA . PRO A 1 196 ? -22.203 19.906 2.221 1 96.38 196 PRO A CA 1
ATOM 1575 C C . PRO A 1 196 ? -22.844 20.828 1.184 1 96.38 196 PRO A C 1
ATOM 1577 O O . PRO A 1 196 ? -22.984 22.031 1.429 1 96.38 196 PRO A O 1
ATOM 1580 N N . LEU A 1 197 ? -23.188 20.281 0.076 1 96.12 197 LEU A N 1
ATOM 1581 C CA . LEU A 1 197 ? -23.891 21 -0.975 1 96.12 197 LEU A CA 1
ATOM 1582 C C . LEU A 1 197 ? -25.391 20.75 -0.897 1 96.12 197 LEU A C 1
ATOM 1584 O O . LEU A 1 197 ? -26.188 21.438 -1.55 1 96.12 197 LEU A O 1
ATOM 1588 N N . ASN A 1 198 ? -25.797 19.734 -0.212 1 96 198 ASN A N 1
ATOM 1589 C CA . ASN A 1 198 ? -27.156 19.406 0.168 1 96 198 ASN A CA 1
ATOM 1590 C C . ASN A 1 198 ? -27.234 18.828 1.583 1 96 198 ASN A C 1
ATOM 1592 O O . ASN A 1 198 ? -26.203 18.484 2.164 1 96 198 ASN A O 1
ATOM 1596 N N . THR A 1 199 ? -28.438 18.797 2.156 1 94.56 199 THR A N 1
ATOM 1597 C CA . THR A 1 199 ? -28.5 18.375 3.553 1 94.56 199 THR A CA 1
ATOM 1598 C C . THR A 1 199 ? -29.469 17.219 3.727 1 94.56 199 THR A C 1
ATOM 1600 O O . THR A 1 199 ? -29.547 16.609 4.801 1 94.56 199 THR A O 1
ATOM 1603 N N . ASP A 1 200 ? -30.141 16.828 2.684 1 95.81 200 ASP A N 1
ATOM 1604 C CA . ASP A 1 200 ? -31.078 15.711 2.775 1 95.81 200 ASP A CA 1
ATOM 1605 C C . ASP A 1 200 ? -30.344 14.367 2.662 1 95.81 200 ASP A C 1
ATOM 1607 O O . ASP A 1 200 ? -29.828 14.031 1.599 1 95.81 200 ASP A O 1
ATOM 1611 N N . ILE A 1 201 ? -30.469 13.656 3.678 1 96.12 201 ILE A N 1
ATOM 1612 C CA . ILE A 1 201 ? -29.734 12.391 3.738 1 96.12 201 ILE A CA 1
ATOM 1613 C C . ILE A 1 201 ? -30.5 11.32 2.963 1 96.12 201 ILE A C 1
ATOM 1615 O O . ILE A 1 201 ? -31.719 11.172 3.131 1 96.12 201 ILE A O 1
ATOM 1619 N N . ASN A 1 202 ? -29.875 10.664 2.139 1 94.38 202 ASN A N 1
ATOM 1620 C CA . ASN A 1 202 ? -30.312 9.445 1.464 1 94.38 202 ASN A CA 1
ATOM 1621 C C . ASN A 1 202 ? -29.312 8.312 1.646 1 94.38 202 ASN A C 1
ATOM 1623 O O . ASN A 1 202 ? -28.422 8.125 0.813 1 94.38 202 ASN A O 1
ATOM 1627 N N . ARG A 1 203 ? -29.484 7.547 2.699 1 89.06 203 ARG A N 1
ATOM 1628 C CA . ARG A 1 203 ? -28.469 6.586 3.096 1 89.06 203 ARG A CA 1
ATOM 1629 C C . ARG A 1 203 ? -28.516 5.344 2.215 1 89.06 203 ARG A C 1
ATOM 1631 O O . ARG A 1 203 ? -29.578 4.973 1.704 1 89.06 203 ARG A O 1
ATOM 1638 N N . ASP A 1 204 ? -27.453 4.68 2.014 1 86.56 204 ASP A N 1
ATOM 1639 C CA . ASP A 1 204 ? -27.375 3.355 1.409 1 86.56 204 ASP A CA 1
ATOM 1640 C C . ASP A 1 204 ? -27.875 2.279 2.375 1 86.56 204 ASP A C 1
ATOM 1642 O O . ASP A 1 204 ? -27.203 1.963 3.357 1 86.56 204 ASP A O 1
ATOM 1646 N N . PRO A 1 205 ? -28.969 1.705 2.139 1 83.19 205 PRO A N 1
ATOM 1647 C CA . PRO A 1 205 ? -29.547 0.771 3.107 1 83.19 205 PRO A CA 1
ATOM 1648 C C . PRO A 1 205 ? -28.766 -0.537 3.207 1 83.19 205 PRO A C 1
ATOM 1650 O O . PRO A 1 205 ? -28.953 -1.307 4.152 1 83.19 205 PRO A O 1
ATOM 1653 N N . THR A 1 206 ? -27.938 -0.764 2.295 1 78.88 206 THR A N 1
ATOM 1654 C CA . THR A 1 206 ? -27.219 -2.031 2.285 1 78.88 206 THR A CA 1
ATOM 1655 C C . THR A 1 206 ? -26.078 -2.01 3.295 1 78.88 206 THR A C 1
ATOM 1657 O O . THR A 1 206 ? -25.797 -3.018 3.951 1 78.88 206 THR A O 1
ATOM 1660 N N . GLU A 1 207 ? -25.484 -0.854 3.551 1 78.94 207 GLU A N 1
ATOM 1661 C CA . GLU A 1 207 ? -24.266 -0.779 4.367 1 78.94 207 GLU A CA 1
ATOM 1662 C C . GLU A 1 207 ? -24.516 0.039 5.633 1 78.94 207 GLU A C 1
ATOM 1664 O O . GLU A 1 207 ? -23.844 -0.169 6.648 1 78.94 207 GLU A O 1
ATOM 1669 N N . ILE A 1 208 ? -25.469 0.952 5.492 1 86.44 208 ILE A N 1
ATOM 1670 C CA . ILE A 1 208 ? -25.641 1.948 6.543 1 86.44 208 ILE A CA 1
ATOM 1671 C C . ILE A 1 208 ? -26.969 1.724 7.262 1 86.44 208 ILE A C 1
ATOM 1673 O O . ILE A 1 208 ? -28.031 1.747 6.637 1 86.44 208 ILE A O 1
ATOM 1677 N N . GLU A 1 209 ? -26.812 1.47 8.523 1 87.81 209 GLU A N 1
ATOM 1678 C CA . GLU A 1 209 ? -28 1.292 9.367 1 87.81 209 GLU A CA 1
ATOM 1679 C C . GLU A 1 209 ? -28.688 2.623 9.633 1 87.81 209 GLU A C 1
ATOM 1681 O O . GLU A 1 209 ? -29.922 2.701 9.617 1 87.81 209 GLU A O 1
ATOM 1686 N N . ASP A 1 210 ? -27.844 3.605 9.867 1 91.5 210 ASP A N 1
ATOM 1687 C CA . ASP A 1 210 ? -28.391 4.926 10.188 1 91.5 210 ASP A CA 1
ATOM 1688 C C . ASP A 1 210 ? -27.406 6.027 9.789 1 91.5 210 ASP A C 1
ATOM 1690 O O . ASP A 1 210 ? -26.203 5.797 9.711 1 91.5 210 ASP A O 1
ATOM 1694 N N . ALA A 1 211 ? -27.984 7.164 9.414 1 94.56 211 ALA A N 1
ATOM 1695 C CA . ALA A 1 211 ? -27.234 8.383 9.125 1 94.56 211 ALA A CA 1
ATOM 1696 C C . ALA A 1 211 ? -27.984 9.617 9.617 1 94.56 211 ALA A C 1
ATOM 1698 O O . ALA A 1 211 ? -29.203 9.719 9.453 1 94.56 211 ALA A O 1
ATOM 1699 N N . ARG A 1 212 ? -27.219 10.523 10.258 1 94.88 212 ARG A N 1
ATOM 1700 C CA . ARG A 1 212 ? -27.922 11.711 10.758 1 94.88 212 ARG A CA 1
ATOM 1701 C C . ARG A 1 212 ? -26.938 12.867 10.953 1 94.88 212 ARG A C 1
ATOM 1703 O O . ARG A 1 212 ? -25.719 12.672 10.945 1 94.88 212 ARG A O 1
ATOM 1710 N N . TRP A 1 213 ? -27.641 13.992 11.078 1 95.88 213 TRP A N 1
ATOM 1711 C CA . TRP A 1 213 ? -26.922 15.172 11.555 1 95.88 213 TRP A CA 1
ATOM 1712 C C . TRP A 1 213 ? -26.938 15.227 13.078 1 95.88 213 TRP A C 1
ATOM 1714 O O . TRP A 1 213 ? -28 15.273 13.703 1 95.88 213 TRP A O 1
ATOM 1724 N N . MET A 1 214 ? -25.766 15.18 13.656 1 93.56 214 MET A N 1
ATOM 1725 C CA . MET A 1 214 ? -25.641 15.164 15.109 1 93.56 214 MET A CA 1
ATOM 1726 C C . MET A 1 214 ? -24.922 16.406 15.609 1 93.56 214 MET A C 1
ATOM 1728 O O . MET A 1 214 ? -23.953 16.875 15 1 93.56 214 MET A O 1
ATOM 1732 N N . ASP A 1 215 ? -25.422 16.906 16.719 1 93.06 215 ASP A N 1
ATOM 1733 C CA . ASP A 1 215 ? -24.703 18.031 17.328 1 93.06 215 ASP A CA 1
ATOM 1734 C C . ASP A 1 215 ? -23.266 17.641 17.672 1 93.06 215 ASP A C 1
ATOM 1736 O O . ASP A 1 215 ? -23.031 16.547 18.203 1 93.06 215 ASP A O 1
ATOM 1740 N N . LEU A 1 216 ? -22.422 18.562 17.328 1 88.69 216 LEU A N 1
ATOM 1741 C CA . LEU A 1 216 ? -21 18.281 17.531 1 88.69 216 LEU A CA 1
ATOM 1742 C C . LEU A 1 216 ? -20.719 17.953 18.984 1 88.69 216 LEU A C 1
ATOM 1744 O O . LEU A 1 216 ? -19.953 17.016 19.281 1 88.69 216 LEU A O 1
ATOM 1748 N N . ASP A 1 217 ? -21.344 18.641 19.875 1 88.75 217 ASP A N 1
ATOM 1749 C CA . ASP A 1 217 ? -21.141 18.422 21.297 1 88.75 217 ASP A CA 1
ATOM 1750 C C . ASP A 1 217 ? -21.672 17.047 21.719 1 88.75 217 ASP A C 1
ATOM 1752 O O . ASP A 1 217 ? -21.078 16.359 22.547 1 88.75 217 ASP A O 1
ATOM 1756 N N . GLU A 1 218 ? -22.734 16.719 21.188 1 89.44 218 GLU A N 1
ATOM 1757 C CA . GLU A 1 218 ? -23.297 15.391 21.438 1 89.44 218 GLU A CA 1
ATOM 1758 C C . GLU A 1 218 ? -22.359 14.289 20.938 1 89.44 218 GLU A C 1
ATOM 1760 O O . GLU A 1 218 ? -22.172 13.273 21.609 1 89.44 218 GLU A O 1
ATOM 1765 N N . TYR A 1 219 ? -21.828 14.539 19.766 1 88.5 219 TYR A N 1
ATOM 1766 C CA . TYR A 1 219 ? -20.906 13.57 19.188 1 88.5 219 TYR A CA 1
ATOM 1767 C C . TYR A 1 219 ? -19.688 13.375 20.078 1 88.5 219 TYR A C 1
ATOM 1769 O O . TYR A 1 219 ? -19.281 12.242 20.344 1 88.5 219 TYR A O 1
ATOM 1777 N N . ILE A 1 220 ? -19.172 14.398 20.594 1 83.5 220 ILE A N 1
ATOM 1778 C CA . ILE A 1 220 ? -17.953 14.375 21.406 1 83.5 220 ILE A CA 1
ATOM 1779 C C . ILE A 1 220 ? -18.25 13.703 22.75 1 83.5 220 ILE A C 1
ATOM 1781 O O . ILE A 1 220 ? -17.406 12.977 23.281 1 83.5 220 ILE A O 1
ATOM 1785 N N . ALA A 1 221 ? -19.438 13.859 23.203 1 85.19 221 ALA A N 1
ATOM 1786 C CA . ALA A 1 221 ? -19.812 13.359 24.516 1 85.19 221 ALA A CA 1
ATOM 1787 C C . ALA A 1 221 ? -20.328 11.922 24.438 1 85.19 221 ALA A C 1
ATOM 1789 O O . ALA A 1 221 ? -20.453 11.242 25.453 1 85.19 221 ALA A O 1
ATOM 1790 N N . SER A 1 222 ? -20.531 11.531 23.281 1 83.81 222 SER A N 1
ATOM 1791 C CA . SER A 1 222 ? -21.188 10.242 23.094 1 83.81 222 SER A CA 1
ATOM 1792 C C . SER A 1 222 ? -20.297 9.086 23.516 1 83.81 222 SER A C 1
ATOM 1794 O O . SER A 1 222 ? -19.125 9.039 23.141 1 83.81 222 SER A O 1
ATOM 1796 N N . PRO A 1 223 ? -20.844 8.18 24.234 1 75.94 223 PRO A N 1
ATOM 1797 C CA . PRO A 1 223 ? -20.062 7.027 24.672 1 75.94 223 PRO A CA 1
ATOM 1798 C C . PRO A 1 223 ? -19.828 6.008 23.562 1 75.94 223 PRO A C 1
ATOM 1800 O O . PRO A 1 223 ? -19 5.102 23.719 1 75.94 223 PRO A O 1
ATOM 1803 N N . ILE A 1 224 ? -20.516 6.234 22.484 1 72.44 224 ILE A N 1
ATOM 1804 C CA . ILE A 1 224 ? -20.422 5.219 21.438 1 72.44 224 ILE A CA 1
ATOM 1805 C C . ILE A 1 224 ? -19.594 5.75 20.266 1 72.44 224 ILE A C 1
ATOM 1807 O O . ILE A 1 224 ? -19.656 5.215 19.156 1 72.44 224 ILE A O 1
ATOM 1811 N N . VAL A 1 225 ? -18.969 6.84 20.5 1 71.88 225 VAL A N 1
ATOM 1812 C CA . VAL A 1 225 ? -18 7.348 19.531 1 71.88 225 VAL A CA 1
ATOM 1813 C C . VAL A 1 225 ? -16.578 7.008 20 1 71.88 225 VAL A C 1
ATOM 1815 O O . VAL A 1 225 ? -16.266 7.129 21.172 1 71.88 225 VAL A O 1
ATOM 1818 N N . ASN A 1 226 ? -15.852 6.535 19.062 1 70.94 226 ASN A N 1
ATOM 1819 C CA . ASN A 1 226 ? -14.477 6.176 19.422 1 70.94 226 ASN A CA 1
ATOM 1820 C C . ASN A 1 226 ? -13.648 7.41 19.75 1 70.94 226 ASN A C 1
ATOM 1822 O O . ASN A 1 226 ? -13.953 8.516 19.281 1 70.94 226 ASN A O 1
ATOM 1826 N N . GLU A 1 227 ? -12.641 7.227 20.531 1 67.69 227 GLU A N 1
ATOM 1827 C CA . GLU A 1 227 ? -11.828 8.32 21.062 1 67.69 227 GLU A CA 1
ATOM 1828 C C . GLU A 1 227 ? -11.117 9.07 19.938 1 67.69 227 GLU A C 1
ATOM 1830 O O . GLU A 1 227 ? -10.938 10.289 20.016 1 67.69 227 GLU A O 1
ATOM 1835 N N . ALA A 1 228 ? -10.781 8.391 18.922 1 67 228 ALA A N 1
ATOM 1836 C CA . ALA A 1 228 ? -10.094 9.047 17.812 1 67 228 ALA A CA 1
ATOM 1837 C C . ALA A 1 228 ? -11.008 10.062 17.125 1 67 228 ALA A C 1
ATOM 1839 O O . ALA A 1 228 ? -10.594 11.18 16.828 1 67 228 ALA A O 1
ATOM 1840 N N . ASN A 1 229 ? -12.156 9.625 16.969 1 72.94 229 ASN A N 1
ATOM 1841 C CA . ASN A 1 229 ? -13.117 10.508 16.312 1 72.94 229 ASN A CA 1
ATOM 1842 C C . ASN A 1 229 ? -13.477 11.695 17.203 1 72.94 229 ASN A C 1
ATOM 1844 O O . ASN A 1 229 ? -13.656 12.812 16.703 1 72.94 229 ASN A O 1
ATOM 1848 N N . LYS A 1 230 ? -13.555 11.414 18.484 1 70.88 230 LYS A N 1
ATOM 1849 C CA . LYS A 1 230 ? -13.797 12.508 19.422 1 70.88 230 LYS A CA 1
ATOM 1850 C C . LYS A 1 230 ? -12.68 13.539 19.375 1 70.88 230 LYS A C 1
ATOM 1852 O O . LYS A 1 230 ? -12.938 14.742 19.406 1 70.88 230 LYS A O 1
ATOM 1857 N N . PHE A 1 231 ? -11.523 13.016 19.312 1 67.56 231 PHE A N 1
ATOM 1858 C CA . PHE A 1 231 ? -10.359 13.891 19.266 1 67.56 231 PHE A CA 1
ATOM 1859 C C . PHE A 1 231 ? -10.406 14.797 18.031 1 67.56 231 PHE A C 1
ATOM 1861 O O . PHE A 1 231 ? -10.164 16 18.141 1 67.56 231 PHE A O 1
ATOM 1868 N N . VAL A 1 232 ? -10.758 14.234 16.922 1 71.94 232 VAL A N 1
ATOM 1869 C CA . VAL A 1 232 ? -10.836 15 15.688 1 71.94 232 VAL A CA 1
ATOM 1870 C C . VAL A 1 232 ? -11.906 16.078 15.812 1 71.94 232 VAL A C 1
ATOM 1872 O O . VAL A 1 232 ? -11.68 17.234 15.445 1 71.94 232 VAL A O 1
ATOM 1875 N N . ALA A 1 233 ? -13 15.664 16.391 1 76.38 233 ALA A N 1
ATOM 1876 C CA . ALA A 1 233 ? -14.109 16.594 16.562 1 76.38 233 ALA A CA 1
ATOM 1877 C C . ALA A 1 233 ? -13.742 17.734 17.516 1 76.38 233 ALA A C 1
ATOM 1879 O O . ALA A 1 233 ? -14.039 18.891 17.25 1 76.38 233 ALA A O 1
ATOM 1880 N N . GLN A 1 234 ? -13.094 17.359 18.547 1 73.62 234 GLN A N 1
ATOM 1881 C CA . GLN A 1 234 ? -12.656 18.344 19.516 1 73.62 234 GLN A CA 1
ATOM 1882 C C . GLN A 1 234 ? -11.625 19.297 18.922 1 73.62 234 GLN A C 1
ATOM 1884 O O . GLN A 1 234 ? -11.672 20.5 19.172 1 73.62 234 GLN A O 1
ATOM 1889 N N . ALA A 1 235 ? -10.75 18.75 18.156 1 66.81 235 ALA A N 1
ATOM 1890 C CA . ALA A 1 235 ? -9.727 19.562 17.5 1 66.81 235 ALA A CA 1
ATOM 1891 C C . ALA A 1 235 ? -10.359 20.594 16.562 1 66.81 235 ALA A C 1
ATOM 1893 O O . ALA A 1 235 ? -9.922 21.734 16.5 1 66.81 235 ALA A O 1
ATOM 1894 N N . TYR A 1 236 ? -11.305 20.188 15.859 1 73 236 TYR A N 1
ATOM 1895 C CA . TYR A 1 236 ? -12.031 21.094 14.977 1 73 236 TYR A CA 1
ATOM 1896 C C . TYR A 1 236 ? -12.703 22.203 15.773 1 73 236 TYR A C 1
ATOM 1898 O O . TYR A 1 236 ? -12.641 23.375 15.398 1 73 236 TYR A O 1
ATOM 1906 N N . LYS A 1 237 ? -13.383 21.75 16.812 1 73.94 237 LYS A N 1
ATOM 1907 C CA . LYS A 1 237 ? -14.094 22.703 17.656 1 73.94 237 LYS A CA 1
ATOM 1908 C C . LYS A 1 237 ? -13.141 23.766 18.203 1 73.94 237 LYS A C 1
ATOM 1910 O O . LYS A 1 237 ? -13.477 24.953 18.266 1 73.94 237 LYS A O 1
ATOM 1915 N N . ASP A 1 238 ? -12 23.297 18.5 1 66.19 238 ASP A N 1
ATOM 1916 C CA . ASP A 1 238 ? -11.023 24.188 19.125 1 66.19 238 ASP A CA 1
ATOM 1917 C C . ASP A 1 238 ? -10.289 25.016 18.078 1 66.19 238 ASP A C 1
ATOM 1919 O O . ASP A 1 238 ? -9.453 25.859 18.406 1 66.19 238 ASP A O 1
ATOM 1923 N N . GLN A 1 239 ? -10.852 25.062 16.641 1 57.06 239 GLN A N 1
ATOM 1924 C CA . GLN A 1 239 ? -10.305 25.797 15.516 1 57.06 239 GLN A CA 1
ATOM 1925 C C . GLN A 1 239 ? -8.812 25.547 15.367 1 57.06 239 GLN A C 1
ATOM 1927 O O . GLN A 1 239 ? -8.078 26.406 14.867 1 57.06 239 GLN A O 1
ATOM 1932 N N . LYS A 1 240 ? -8.406 24.453 15.828 1 50.75 240 LYS A N 1
ATOM 1933 C CA . LYS A 1 240 ? -6.98 24.141 15.812 1 50.75 240 LYS A CA 1
ATOM 1934 C C . LYS A 1 240 ? -6.59 23.406 14.539 1 50.75 240 LYS A C 1
ATOM 1936 O O . LYS A 1 240 ? -5.402 23.266 14.234 1 50.75 240 LYS A O 1
ATOM 1941 N N . LEU A 1 241 ? -7.629 23.094 13.531 1 48.47 241 LEU A N 1
ATOM 1942 C CA . LEU A 1 2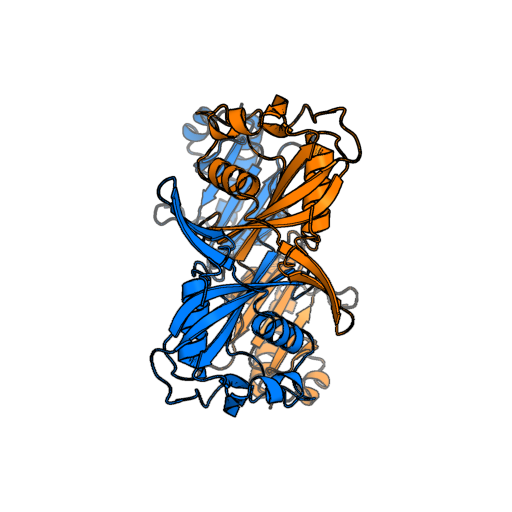41 ? -7.246 22.109 12.523 1 48.47 241 LEU A CA 1
ATOM 1943 C C . LEU A 1 241 ? -7.391 22.688 11.117 1 48.47 241 LEU A C 1
ATOM 1945 O O . LEU A 1 241 ? -8.383 23.344 10.812 1 48.47 241 LEU A O 1
ATOM 1949 N N . LYS A 1 242 ? -6.469 23.484 10.438 1 47.75 242 LYS A N 1
ATOM 1950 C CA . LYS A 1 242 ? -6.758 23.703 9.023 1 47.75 242 LYS A CA 1
ATOM 1951 C C . LYS A 1 242 ? -5.621 23.188 8.141 1 47.75 242 LYS A C 1
ATOM 1953 O O . LYS A 1 242 ? -4.457 23.531 8.367 1 47.75 242 LYS A O 1
ATOM 1958 N N . ILE A 1 243 ? -5.625 22 7.562 1 50.84 243 ILE A N 1
ATOM 1959 C CA . ILE A 1 243 ? -4.738 21.562 6.492 1 50.84 243 ILE A CA 1
ATOM 1960 C C . ILE A 1 243 ? -5.387 21.828 5.137 1 50.84 243 ILE A C 1
ATOM 1962 O O . ILE A 1 243 ? -6.531 21.438 4.898 1 50.84 243 ILE A O 1
ATOM 1966 N N . ILE A 1 244 ? -4.875 22.844 4.434 1 48.94 244 ILE A N 1
ATOM 1967 C CA . ILE A 1 244 ? -5.496 23.156 3.15 1 48.94 244 ILE A CA 1
ATOM 1968 C C . ILE A 1 244 ? -4.809 22.375 2.033 1 48.94 244 ILE A C 1
ATOM 1970 O O . ILE A 1 244 ? -3.576 22.328 1.974 1 48.94 244 ILE A O 1
ATOM 1974 N N . PRO A 1 245 ? -5.559 21.609 1.256 1 50.72 245 PRO A N 1
ATOM 1975 C CA . PRO A 1 245 ? -4.969 21 0.069 1 50.72 245 PRO A CA 1
ATOM 1976 C C . PRO A 1 245 ? -4.418 22.016 -0.922 1 50.72 245 PRO A C 1
ATOM 1978 O O . PRO A 1 245 ? -5.039 23.062 -1.145 1 50.72 245 PRO A O 1
ATOM 1981 N N . THR A 1 246 ? -3.145 22 -1.139 1 49.59 246 THR A N 1
ATOM 1982 C CA . THR A 1 246 ? -2.588 22.859 -2.18 1 49.59 246 THR A CA 1
ATOM 1983 C C . THR A 1 246 ? -2.293 22.047 -3.441 1 49.59 246 THR A C 1
ATOM 1985 O O . THR A 1 246 ? -1.507 21.094 -3.408 1 49.59 246 THR A O 1
ATOM 1988 N N . GLU A 1 247 ? -3.174 22.156 -4.496 1 51.84 247 GLU A N 1
ATOM 1989 C CA . GLU A 1 247 ? -2.939 21.531 -5.793 1 51.84 247 GLU A CA 1
ATOM 1990 C C . GLU A 1 247 ? -1.692 22.094 -6.465 1 51.84 247 GLU A C 1
ATOM 1992 O O . GLU A 1 247 ? -1.486 23.312 -6.48 1 51.84 247 GLU A O 1
ATOM 1997 N N . MET A 1 248 ? -0.696 21.297 -6.527 1 47.81 248 MET A N 1
ATOM 1998 C CA . MET A 1 248 ? 0.497 21.734 -7.246 1 47.81 248 MET A CA 1
ATOM 1999 C C . MET A 1 248 ? 0.673 20.953 -8.539 1 47.81 248 MET A C 1
ATOM 2001 O O . MET A 1 248 ? 0.341 19.766 -8.594 1 47.81 248 MET A O 1
ATOM 2005 N N . PHE A 1 249 ? 0.588 21.5 -9.648 1 47.5 249 PHE A N 1
ATOM 2006 C CA . PHE A 1 249 ? 0.866 20.859 -10.938 1 47.5 249 PHE A CA 1
ATOM 2007 C C . PHE A 1 249 ? 2.363 20.859 -11.219 1 47.5 249 PHE A C 1
ATOM 2009 O O . PHE A 1 249 ? 2.965 21.906 -11.453 1 47.5 249 PHE A O 1
ATOM 2016 N N . LEU A 1 250 ? 3.061 19.844 -10.727 1 44.88 250 LEU A N 1
ATOM 2017 C CA . LEU A 1 250 ? 4.469 19.734 -11.094 1 44.88 250 LEU A CA 1
ATOM 2018 C C . LEU A 1 250 ? 4.707 18.516 -11.992 1 44.88 250 LEU A C 1
ATOM 2020 O O . LEU A 1 250 ? 4.16 17.438 -11.742 1 44.88 250 LEU A O 1
ATOM 2024 N N . PHE A 1 251 ? 5.598 18.594 -12.859 1 44.25 251 PHE A N 1
ATOM 2025 C CA . PHE A 1 251 ? 6.113 17.609 -13.805 1 44.25 251 PHE A CA 1
ATOM 2026 C C . PHE A 1 251 ? 4.988 16.703 -14.32 1 44.25 251 PHE A C 1
ATOM 2028 O O . PHE A 1 251 ? 5.078 15.484 -14.227 1 44.25 251 PHE A O 1
ATOM 2035 N N . ASN A 1 252 ? 3.889 17.359 -14.703 1 47.62 252 ASN A N 1
ATOM 2036 C CA . ASN A 1 252 ? 2.787 16.766 -15.445 1 47.62 252 ASN A CA 1
ATOM 2037 C C . ASN A 1 252 ? 1.993 15.789 -14.586 1 47.62 252 ASN A C 1
ATOM 2039 O O . ASN A 1 252 ? 1.452 14.805 -15.094 1 47.62 252 ASN A O 1
ATOM 2043 N N . ARG A 1 253 ? 2.359 15.836 -13.461 1 48.16 253 ARG A N 1
ATOM 2044 C CA . ARG A 1 253 ? 1.518 15.023 -12.586 1 48.16 253 ARG A CA 1
ATOM 2045 C C . ARG A 1 253 ? 0.897 15.875 -11.484 1 48.16 253 ARG A C 1
ATOM 2047 O O . ARG A 1 253 ? 1.517 16.828 -11 1 48.16 253 ARG A O 1
ATOM 2054 N N . ASP A 1 254 ? -0.431 15.773 -11.422 1 46.31 254 ASP A N 1
ATOM 2055 C CA . ASP A 1 254 ? -1.157 16.5 -10.391 1 46.31 254 ASP A CA 1
ATOM 2056 C C . ASP A 1 254 ? -0.872 15.93 -9 1 46.31 254 ASP A C 1
ATOM 2058 O O . ASP A 1 254 ? -0.878 14.711 -8.82 1 46.31 254 ASP A O 1
ATOM 2062 N N . PHE A 1 255 ? -0.047 16.828 -8.352 1 49.56 255 PHE A N 1
ATOM 2063 C CA . PHE A 1 255 ? 0.106 16.406 -6.961 1 49.56 255 PHE A CA 1
ATOM 2064 C C . PHE A 1 255 ? -0.749 17.281 -6.043 1 49.56 255 PHE A C 1
ATOM 2066 O O . PHE A 1 255 ? -1.081 18.422 -6.383 1 49.56 255 PHE A O 1
ATOM 2073 N N . VAL A 1 256 ? -1.474 16.703 -5.207 1 47.66 256 VAL A N 1
ATOM 2074 C CA . VAL A 1 256 ? -2.156 17.453 -4.16 1 47.66 256 VAL A CA 1
ATOM 2075 C C . VAL A 1 256 ? -1.302 17.469 -2.895 1 47.66 256 VAL A C 1
ATOM 2077 O O . VAL A 1 256 ? -0.873 16.422 -2.412 1 47.66 256 VAL A O 1
ATOM 2080 N N . LEU A 1 257 ? -0.633 18.688 -2.816 1 49.5 257 LEU A N 1
ATOM 2081 C CA . LEU A 1 257 ? 0.049 18.891 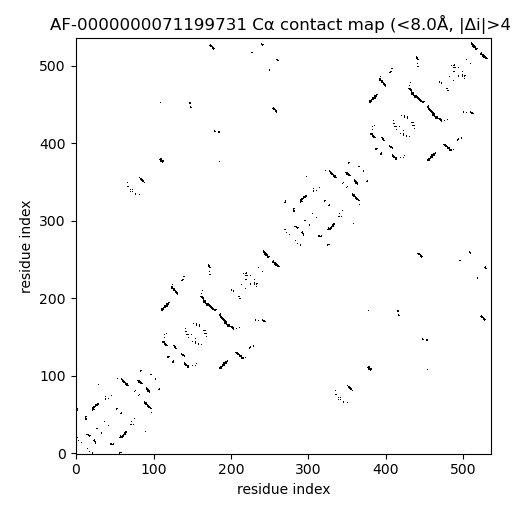-1.544 1 49.5 257 LEU A CA 1
ATOM 2082 C C . LEU A 1 257 ? -0.935 19.344 -0.468 1 49.5 257 LEU A C 1
ATOM 2084 O O . LEU A 1 257 ? -1.814 20.172 -0.729 1 49.5 257 LEU A O 1
ATOM 2088 N N . TYR A 1 258 ? -1.156 18.734 0.454 1 49.75 258 TYR A N 1
ATOM 2089 C CA . TYR A 1 258 ? -1.974 19.125 1.595 1 49.75 258 TYR A CA 1
ATOM 2090 C C . TYR A 1 258 ? -1.138 19.859 2.633 1 49.75 258 TYR A C 1
ATOM 2092 O O . TYR A 1 258 ? -0.109 19.359 3.086 1 49.75 258 TYR A O 1
ATOM 2100 N N . SER A 1 259 ? -1.312 21.312 2.258 1 43.44 259 SER A N 1
ATOM 2101 C CA . SER A 1 259 ? -0.559 22.156 3.178 1 43.44 259 SER A CA 1
ATOM 2102 C C . SER A 1 259 ? -1.479 22.812 4.195 1 43.44 259 SER A C 1
ATOM 2104 O O . SER A 1 259 ? -2.678 22.969 3.951 1 43.44 259 SER A O 1
ATOM 2106 N N . LEU A 1 260 ? -1.205 23.016 5.41 1 42.44 260 LEU A N 1
ATOM 2107 C CA . LEU A 1 260 ? -1.972 23.625 6.488 1 42.44 260 LEU A CA 1
ATOM 2108 C C . LEU A 1 260 ? -2.027 25.141 6.324 1 42.44 260 LEU A C 1
ATOM 2110 O O . LEU A 1 260 ? -1.014 25.781 6.02 1 42.44 260 LEU A O 1
ATOM 2114 N N . GLU A 1 261 ? -3.139 25.812 5.742 1 39.09 261 GLU A N 1
ATOM 2115 C CA . GLU A 1 261 ? -3.277 27.266 5.703 1 39.09 261 GLU A CA 1
ATOM 2116 C C . GLU A 1 261 ? -3.52 27.828 7.102 1 39.09 261 GLU A C 1
ATOM 2118 O O . GLU A 1 261 ? -4.219 27.219 7.91 1 39.09 261 GLU A O 1
ATOM 2123 N N . THR A 1 262 ? -2.699 28.828 7.492 1 32.44 262 THR A N 1
ATOM 2124 C CA . THR A 1 262 ? -2.98 29.609 8.695 1 32.44 262 THR A CA 1
ATOM 2125 C C . THR A 1 262 ? -4.199 30.5 8.492 1 32.44 262 THR A C 1
ATOM 2127 O O . THR A 1 262 ? -4.332 31.156 7.457 1 32.44 262 THR A O 1
ATOM 2130 N N . PRO A 1 263 ? -5.344 30.266 9.109 1 31.36 263 PRO A N 1
ATOM 2131 C CA . PRO A 1 263 ? -6.438 31.234 9.055 1 31.36 263 PRO A CA 1
ATOM 2132 C C . PRO A 1 263 ? -5.965 32.688 9.258 1 31.36 263 PRO A C 1
ATOM 2134 O O . PRO A 1 263 ? -5.012 32.906 10.008 1 31.36 263 PRO A O 1
ATOM 2137 N N . GLN A 1 264 ? -6.098 33.594 8.25 1 28.23 264 GLN A N 1
ATOM 2138 C CA . GLN A 1 264 ? -6.137 35.031 8.57 1 28.23 264 GLN A CA 1
ATOM 2139 C C . GLN A 1 264 ? -7.098 35.312 9.719 1 28.23 264 GLN A C 1
ATOM 2141 O O . GLN A 1 264 ? -8.273 34.938 9.656 1 28.23 264 GLN A O 1
ATOM 2146 N N . ILE A 1 265 ? -6.727 35.281 11 1 26.38 265 ILE A N 1
ATOM 2147 C CA . ILE A 1 265 ? -7.492 35.969 12.031 1 26.38 265 ILE A CA 1
ATOM 2148 C C . ILE A 1 265 ? -7.895 37.375 11.531 1 26.38 265 ILE A C 1
ATOM 2150 O O . ILE A 1 265 ? -7.035 38.219 11.32 1 26.38 265 ILE A O 1
ATOM 2154 N N . ASN A 1 266 ? -8.766 37.625 10.578 1 22.44 266 ASN A N 1
ATOM 2155 C CA . ASN A 1 266 ? -9.414 38.938 10.57 1 22.44 266 ASN A CA 1
ATOM 2156 C C . ASN A 1 266 ? -10 39.281 11.945 1 22.44 266 ASN A C 1
ATOM 2158 O O . ASN A 1 266 ? -10.492 38.375 12.648 1 22.44 266 ASN A O 1
ATOM 2162 N N . LYS A 1 267 ? -9.672 40.531 12.453 1 26.67 267 LYS A N 1
ATOM 2163 C CA . LYS A 1 267 ? -10.406 41.469 13.305 1 26.67 267 LYS A CA 1
ATOM 2164 C C . LYS A 1 267 ? -11.906 41.375 13.031 1 26.67 267 LYS A C 1
ATOM 2166 O O . LYS A 1 267 ? -12.359 41.719 11.938 1 26.67 267 LYS A O 1
ATOM 2171 N N . LEU A 1 268 ? -12.734 40.562 13.688 1 19.45 268 LEU A N 1
ATOM 2172 C CA . LEU A 1 268 ? -13.945 41.281 14.078 1 19.45 268 LEU A CA 1
ATOM 2173 C C . LEU A 1 268 ? -13.633 42.344 15.148 1 19.45 268 LEU A C 1
ATOM 2175 O O . LEU A 1 268 ? -12.82 42.094 16.047 1 19.45 268 LEU A O 1
ATOM 2179 N N . MET B 1 1 ? -26.5 -17.594 6.918 1 78.38 1 MET B N 1
ATOM 2180 C CA . MET B 1 1 ? -25.219 -17.562 7.625 1 78.38 1 MET B CA 1
ATOM 2181 C C . MET B 1 1 ? -24.391 -18.797 7.285 1 78.38 1 MET B C 1
ATOM 2183 O O . MET B 1 1 ? -24.922 -19.891 7.121 1 78.38 1 MET B O 1
ATOM 2187 N N . ALA B 1 2 ? -23.141 -18.578 7.117 1 85.12 2 ALA B N 1
ATOM 2188 C CA . ALA B 1 2 ? -22.266 -19.688 6.77 1 85.12 2 ALA B CA 1
ATOM 2189 C C . ALA B 1 2 ? -22.297 -20.766 7.852 1 85.12 2 ALA B C 1
ATOM 2191 O O . ALA B 1 2 ? -22.297 -20.453 9.047 1 85.12 2 ALA B O 1
ATOM 2192 N N . ASP B 1 3 ? -22.453 -21.969 7.449 1 91.94 3 ASP B N 1
ATOM 2193 C CA . ASP B 1 3 ? -22.484 -23.109 8.367 1 91.94 3 ASP B CA 1
ATOM 2194 C C . ASP B 1 3 ? -21.078 -23.641 8.633 1 91.94 3 ASP B C 1
ATOM 2196 O O . ASP B 1 3 ? -20.719 -24.719 8.156 1 91.94 3 ASP B O 1
ATOM 2200 N N . TYR B 1 4 ? -20.359 -23.031 9.492 1 92.75 4 TYR B N 1
ATOM 2201 C CA . TYR B 1 4 ? -18.969 -23.375 9.781 1 92.75 4 TYR B CA 1
ATOM 2202 C C . TYR B 1 4 ? -18.875 -24.672 10.57 1 92.75 4 TYR B C 1
ATOM 2204 O O . TYR B 1 4 ? -17.875 -25.391 10.492 1 92.75 4 TYR B O 1
ATOM 2212 N N . ASP B 1 5 ? -19.844 -24.891 11.32 1 93.5 5 ASP B N 1
ATOM 2213 C CA . ASP B 1 5 ? -19.844 -26.109 12.125 1 93.5 5 ASP B CA 1
ATOM 2214 C C . ASP B 1 5 ? -19.797 -27.344 11.242 1 93.5 5 ASP B C 1
ATOM 2216 O O . ASP B 1 5 ? -19.047 -28.281 11.523 1 93.5 5 ASP B O 1
ATOM 2220 N N . SER B 1 6 ? -20.625 -27.328 10.234 1 93.75 6 SER B N 1
ATOM 2221 C CA . SER B 1 6 ? -20.625 -28.453 9.289 1 93.75 6 SER B CA 1
ATOM 2222 C C . SER B 1 6 ? -19.25 -28.609 8.633 1 93.75 6 SER B C 1
ATOM 2224 O O . SER B 1 6 ? -18.812 -29.734 8.398 1 93.75 6 SER B O 1
ATOM 2226 N N . ILE B 1 7 ? -18.609 -27.578 8.328 1 93.5 7 ILE B N 1
ATOM 2227 C CA . ILE B 1 7 ? -17.281 -27.609 7.715 1 93.5 7 ILE B CA 1
ATOM 2228 C C . ILE B 1 7 ? -16.281 -28.234 8.68 1 93.5 7 ILE B C 1
ATOM 2230 O O . ILE B 1 7 ? -15.508 -29.109 8.305 1 93.5 7 ILE B O 1
ATOM 2234 N N . ARG B 1 8 ? -16.344 -27.859 9.93 1 92.25 8 ARG B N 1
ATOM 2235 C CA . ARG B 1 8 ? -15.406 -28.328 10.945 1 92.25 8 ARG B CA 1
ATOM 2236 C C . ARG B 1 8 ? -15.57 -29.828 11.188 1 92.25 8 ARG B C 1
ATOM 2238 O O . ARG B 1 8 ? -14.609 -30.516 11.516 1 92.25 8 ARG B O 1
ATOM 2245 N N . LYS B 1 9 ? -16.672 -30.25 10.977 1 92.5 9 LYS B N 1
ATOM 2246 C CA . LYS B 1 9 ? -16.984 -31.641 11.273 1 92.5 9 LYS B CA 1
ATOM 2247 C C . LYS B 1 9 ? -16.625 -32.562 10.094 1 92.5 9 LYS B C 1
ATOM 2249 O O . LYS B 1 9 ? -16.609 -33.781 10.234 1 92.5 9 LYS B O 1
ATOM 2254 N N . ASN B 1 10 ? -16.344 -31.953 8.969 1 92.5 10 ASN B N 1
ATOM 2255 C CA . ASN B 1 10 ? -16 -32.719 7.777 1 92.5 10 ASN B CA 1
ATOM 2256 C C . ASN B 1 10 ? -14.492 -32.906 7.625 1 92.5 10 ASN B C 1
ATOM 2258 O O . ASN B 1 10 ? -13.805 -31.969 7.18 1 92.5 10 ASN B O 1
ATOM 2262 N N . PRO B 1 11 ? -13.938 -34 7.879 1 90.12 11 PRO B N 1
ATOM 2263 C CA . PRO B 1 11 ? -12.484 -34.188 7.836 1 90.12 11 PRO B CA 1
ATOM 2264 C C . PRO B 1 11 ? -11.953 -34.344 6.41 1 90.12 11 PRO B C 1
ATOM 2266 O O . PRO B 1 11 ? -10.742 -34.375 6.203 1 90.12 11 PRO B O 1
ATOM 2269 N N . ASN B 1 12 ? -12.836 -34.312 5.43 1 91.31 12 ASN B N 1
ATOM 2270 C CA . ASN B 1 12 ? -12.43 -34.594 4.055 1 91.31 12 ASN B CA 1
ATOM 2271 C C . ASN B 1 12 ? -12.273 -33.312 3.248 1 91.31 12 ASN B C 1
ATOM 2273 O O . ASN B 1 12 ? -12.141 -33.344 2.023 1 91.31 12 ASN B O 1
ATOM 2277 N N . ILE B 1 13 ? -12.375 -32.219 4 1 94.69 13 ILE B N 1
ATOM 2278 C CA . ILE B 1 13 ? -12.211 -30.953 3.293 1 94.69 13 ILE B CA 1
ATOM 2279 C C . ILE B 1 13 ? -11.18 -30.094 4.02 1 94.69 13 ILE B C 1
ATOM 2281 O O . ILE B 1 13 ? -10.797 -30.391 5.152 1 94.69 13 ILE B O 1
ATOM 2285 N N . LEU B 1 14 ? -10.688 -29.109 3.271 1 94.94 14 LEU B N 1
ATOM 2286 C CA . LEU B 1 14 ? -9.727 -28.188 3.844 1 94.94 14 LEU B CA 1
ATOM 2287 C C . LEU B 1 14 ? -10.352 -27.391 4.988 1 94.94 14 LEU B C 1
ATOM 2289 O O . LEU B 1 14 ? -11.461 -26.875 4.859 1 94.94 14 LEU B O 1
ATOM 2293 N N . GLN B 1 15 ? -9.602 -27.344 6.059 1 93.25 15 GLN B N 1
ATOM 2294 C CA . GLN B 1 15 ? -10.023 -26.547 7.203 1 93.25 15 GLN B CA 1
ATOM 2295 C C . GLN B 1 15 ? -9.367 -25.172 7.18 1 93.25 15 GLN B C 1
ATOM 2297 O O . GLN B 1 15 ? -8.289 -25 6.602 1 93.25 15 GLN B O 1
ATOM 2302 N N . GLY B 1 16 ? -10.047 -24.25 7.75 1 93.88 16 GLY B N 1
ATOM 2303 C CA . GLY B 1 16 ? -9.523 -22.891 7.766 1 93.88 16 GLY B CA 1
ATOM 2304 C C . GLY B 1 16 ? -10.172 -22.016 8.828 1 93.88 16 GLY B C 1
ATOM 2305 O O . GLY B 1 16 ? -11.008 -22.484 9.602 1 93.88 16 GLY B O 1
ATOM 2306 N N . LYS B 1 17 ? -9.75 -20.844 8.906 1 94.06 17 LYS B N 1
ATOM 2307 C CA . LYS B 1 17 ? -10.273 -19.859 9.859 1 94.06 17 LYS B CA 1
ATOM 2308 C C . LYS B 1 17 ? -11.461 -19.109 9.273 1 94.06 17 LYS B C 1
ATOM 2310 O O . LYS B 1 17 ? -11.398 -18.609 8.148 1 94.06 17 LYS B O 1
ATOM 2315 N N . SER B 1 18 ? -12.562 -19.016 10.055 1 93 18 SER B N 1
ATOM 2316 C CA . SER B 1 18 ? -13.773 -18.312 9.641 1 93 18 SER B CA 1
ATOM 2317 C C . SER B 1 18 ? -13.648 -16.812 9.875 1 93 18 SER B C 1
ATOM 2319 O O . SER B 1 18 ? -12.766 -16.359 10.609 1 93 18 SER B O 1
ATOM 2321 N N . ASP B 1 19 ? -14.406 -16.047 9.141 1 87.44 19 ASP B N 1
ATOM 2322 C CA . ASP B 1 19 ? -14.484 -14.617 9.383 1 87.44 19 ASP B CA 1
ATOM 2323 C C . ASP B 1 19 ? -15.938 -14.148 9.422 1 87.44 19 ASP B C 1
ATOM 2325 O O . ASP B 1 19 ? -16.859 -14.938 9.203 1 87.44 19 ASP B O 1
ATOM 2329 N N . MET B 1 20 ? -16.172 -12.891 9.844 1 82.75 20 MET B N 1
ATOM 2330 C CA . MET B 1 20 ? -17.5 -12.367 10.086 1 82.75 20 MET B CA 1
ATOM 2331 C C . MET B 1 20 ? -18.234 -12.109 8.773 1 82.75 20 MET B C 1
ATOM 2333 O O . MET B 1 20 ? -19.453 -11.875 8.773 1 82.75 20 MET B O 1
ATOM 2337 N N . PHE B 1 21 ? -17.625 -12.227 7.633 1 85.12 21 PHE B N 1
ATOM 2338 C CA . PHE B 1 21 ? -18.234 -11.914 6.344 1 85.12 21 PHE B CA 1
ATOM 2339 C C . PHE B 1 21 ? -18.625 -13.188 5.598 1 85.12 21 PHE B C 1
ATOM 2341 O O . PHE B 1 21 ? -18.984 -13.133 4.422 1 85.12 21 PHE B O 1
ATOM 2348 N N . GLY B 1 22 ? -18.469 -14.266 6.301 1 91.12 22 GLY B N 1
ATOM 2349 C CA . GLY B 1 22 ? -18.781 -15.531 5.66 1 91.12 22 GLY B CA 1
ATOM 2350 C C . GLY B 1 22 ? -17.625 -16.094 4.859 1 91.12 22 GLY B C 1
ATOM 2351 O O . GLY B 1 22 ? -17.828 -16.875 3.92 1 91.12 22 GLY B O 1
ATOM 2352 N N . GLY B 1 23 ? -16.484 -15.688 5.172 1 94.88 23 GLY B N 1
ATOM 2353 C CA . GLY B 1 23 ? -15.297 -16.172 4.469 1 94.88 23 GLY B CA 1
ATOM 2354 C C . GLY B 1 23 ? -14.539 -17.234 5.234 1 94.88 23 GLY B C 1
ATOM 2355 O O . GLY B 1 23 ? -14.781 -17.453 6.426 1 94.88 23 GLY B O 1
ATOM 2356 N N . ILE B 1 24 ? -13.68 -17.969 4.523 1 96.69 24 ILE B N 1
ATOM 2357 C CA . ILE B 1 24 ? -12.797 -18.953 5.129 1 96.69 24 ILE B CA 1
ATOM 2358 C C . ILE B 1 24 ? -11.383 -18.797 4.57 1 96.69 24 ILE B C 1
ATOM 2360 O O . ILE B 1 24 ? -11.203 -18.594 3.365 1 96.69 24 ILE B O 1
ATOM 2364 N N . THR B 1 25 ? -10.383 -18.812 5.449 1 96.62 25 THR B N 1
ATOM 2365 C CA . THR B 1 25 ? -8.984 -18.703 5.066 1 96.62 25 THR B CA 1
ATOM 2366 C C . THR B 1 25 ? -8.227 -19.984 5.379 1 96.62 25 THR B C 1
ATOM 2368 O O . THR B 1 25 ? -8.156 -20.406 6.535 1 96.62 25 THR B O 1
ATOM 2371 N N . VAL B 1 26 ? -7.766 -20.594 4.344 1 96.31 26 VAL B N 1
ATOM 2372 C CA . VAL B 1 26 ? -6.883 -21.734 4.492 1 96.31 26 VAL B CA 1
ATOM 2373 C C . VAL B 1 26 ? -5.426 -21.297 4.367 1 96.31 26 VAL B C 1
ATOM 2375 O O . VAL B 1 26 ? -4.988 -20.875 3.295 1 96.31 26 VAL B O 1
ATOM 2378 N N . ASP B 1 27 ? -4.68 -21.422 5.414 1 95.69 27 ASP B N 1
ATOM 2379 C CA . ASP B 1 27 ? -3.295 -20.969 5.469 1 95.69 27 ASP B CA 1
ATOM 2380 C C . ASP B 1 27 ? -2.322 -22.141 5.395 1 95.69 27 ASP B C 1
ATOM 2382 O O . ASP B 1 27 ? -2.039 -22.781 6.41 1 95.69 27 ASP B O 1
ATOM 2386 N N . PHE B 1 28 ? -1.734 -22.344 4.254 1 95.38 28 PHE B N 1
ATOM 2387 C CA . PHE B 1 28 ? -0.825 -23.469 4.062 1 95.38 28 PHE B CA 1
ATOM 2388 C C . PHE B 1 28 ? 0.581 -23.109 4.531 1 95.38 28 PHE B C 1
ATOM 2390 O O . PHE B 1 28 ? 1.479 -23.969 4.516 1 95.38 28 PHE B O 1
ATOM 2397 N N . THR B 1 29 ? 0.776 -21.891 4.922 1 92.5 29 THR B N 1
ATOM 2398 C CA . THR B 1 29 ? 2.076 -21.484 5.441 1 92.5 29 THR B CA 1
ATOM 2399 C C . THR B 1 29 ? 2.164 -21.734 6.941 1 92.5 29 THR B C 1
ATOM 2401 O O . THR B 1 29 ? 3.238 -21.609 7.535 1 92.5 29 THR B O 1
ATOM 2404 N N . ALA B 1 30 ? 1.001 -22.031 7.516 1 87.88 30 ALA B N 1
ATOM 2405 C CA . ALA B 1 30 ? 0.955 -22.266 8.961 1 87.88 30 ALA B CA 1
ATOM 2406 C C . ALA B 1 30 ? 1.67 -23.562 9.336 1 87.88 30 ALA B C 1
ATOM 2408 O O . ALA B 1 30 ? 1.579 -24.562 8.617 1 87.88 30 ALA B O 1
ATOM 2409 N N . VAL B 1 31 ? 2.408 -23.531 10.398 1 74.62 31 VAL B N 1
ATOM 2410 C CA . VAL B 1 31 ? 3.248 -24.625 10.867 1 74.62 31 VAL B CA 1
ATOM 2411 C C . VAL B 1 31 ? 2.389 -25.859 11.117 1 74.62 31 VAL B C 1
ATOM 2413 O O . VAL B 1 31 ? 2.818 -26.984 10.852 1 74.62 31 VAL B O 1
ATOM 2416 N N . ASP B 1 32 ? 1.236 -25.594 11.5 1 71 32 ASP B N 1
ATOM 2417 C CA . ASP B 1 32 ? 0.394 -26.703 11.922 1 71 32 ASP B CA 1
ATOM 2418 C C . ASP B 1 32 ? -0.339 -27.328 10.734 1 71 32 ASP B C 1
ATOM 2420 O O . ASP B 1 32 ? -1.065 -28.312 10.891 1 71 32 ASP B O 1
ATOM 2424 N N . TYR B 1 33 ? -0.109 -26.719 9.695 1 71.56 33 TYR B N 1
ATOM 2425 C CA . TYR B 1 33 ? -0.809 -27.297 8.555 1 71.56 33 TYR B CA 1
ATOM 2426 C C . TYR B 1 33 ? -0.113 -28.562 8.07 1 71.56 33 TYR B C 1
ATOM 2428 O O . TYR B 1 33 ? 1.01 -28.516 7.566 1 71.56 33 TYR B O 1
ATOM 2436 N N . LYS B 1 34 ? -0.4 -29.641 8.68 1 63.78 34 LYS B N 1
ATOM 2437 C CA . LYS B 1 34 ? 0.187 -30.969 8.641 1 63.78 34 LYS B CA 1
ATOM 2438 C C . LYS B 1 34 ? 0.069 -31.594 7.254 1 63.78 34 LYS B C 1
ATOM 2440 O O . LYS B 1 34 ? 0.646 -32.656 6.984 1 63.78 34 LYS B O 1
ATOM 2445 N N . HIS B 1 35 ? -0.539 -30.938 6.32 1 66.44 35 HIS B N 1
ATOM 2446 C CA . HIS B 1 35 ? -0.781 -31.688 5.094 1 66.44 35 HIS B CA 1
ATOM 2447 C C .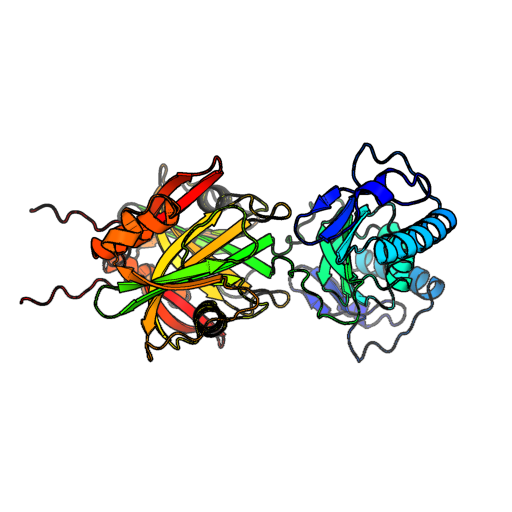 HIS B 1 35 ? 0.156 -31.234 3.979 1 66.44 35 HIS B C 1
ATOM 2449 O O . HIS B 1 35 ? 0.311 -30.031 3.734 1 66.44 35 HIS B O 1
ATOM 2455 N N . ASP B 1 36 ? 0.976 -32.094 3.598 1 79.25 36 ASP B N 1
ATOM 2456 C CA . ASP B 1 36 ? 1.802 -31.906 2.408 1 79.25 36 ASP B CA 1
ATOM 2457 C C . ASP B 1 36 ? 1.213 -32.656 1.212 1 79.25 36 ASP B C 1
ATOM 2459 O O . ASP B 1 36 ? 1.696 -33.719 0.84 1 79.25 36 ASP B O 1
ATOM 2463 N N . TYR B 1 37 ? 0.248 -32.062 0.574 1 87.12 37 TYR B N 1
ATOM 2464 C CA . TYR B 1 37 ? -0.456 -32.688 -0.552 1 87.12 37 TYR B CA 1
ATOM 2465 C C . TYR B 1 37 ? 0.419 -32.688 -1.8 1 87.12 37 TYR B C 1
ATOM 2467 O O . TYR B 1 37 ? 1.089 -31.703 -2.104 1 87.12 37 TYR B O 1
ATOM 2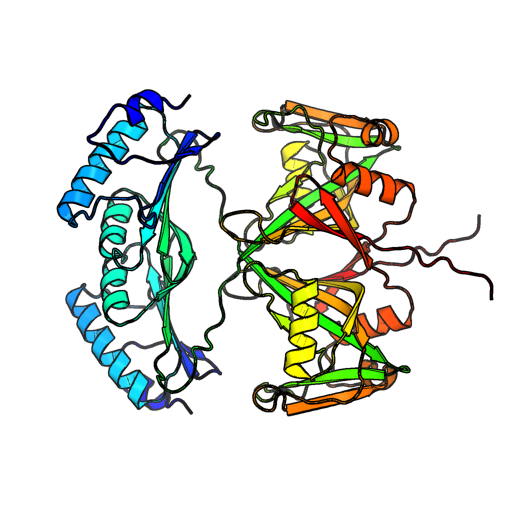475 N N . GLU B 1 38 ? 0.42 -33.875 -2.363 1 92.25 38 GLU B N 1
ATOM 2476 C CA . GLU B 1 38 ? 0.857 -33.844 -3.756 1 92.25 38 GLU B CA 1
ATOM 2477 C C . GLU B 1 38 ? -0.135 -33.094 -4.633 1 92.25 38 GLU B C 1
ATOM 2479 O O . GLU B 1 38 ? -1.275 -32.875 -4.23 1 92.25 38 GLU B O 1
ATOM 2484 N N . ASP B 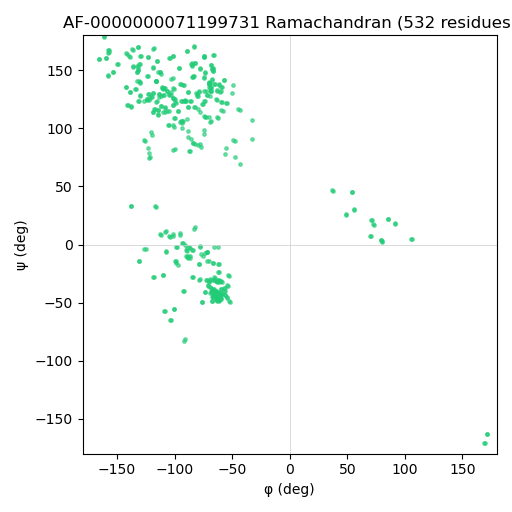1 39 ? 0.257 -32.688 -5.801 1 95.81 39 ASP B N 1
ATOM 2485 C CA . ASP B 1 39 ? -0.547 -31.844 -6.66 1 95.81 39 ASP B CA 1
ATOM 2486 C C . ASP B 1 39 ? -1.928 -32.438 -6.91 1 95.81 39 ASP B C 1
ATOM 2488 O O . ASP B 1 39 ? -2.943 -31.75 -6.789 1 95.81 39 ASP B O 1
ATOM 2492 N N . ASP B 1 40 ? -1.942 -33.719 -7.215 1 95.75 40 ASP B N 1
ATOM 2493 C CA . ASP B 1 40 ? -3.215 -34.375 -7.5 1 95.75 40 ASP B CA 1
ATOM 2494 C C . ASP B 1 40 ? -4.094 -34.438 -6.254 1 95.75 40 ASP B C 1
ATOM 2496 O O . ASP B 1 40 ? -5.312 -34.25 -6.34 1 95.75 40 ASP B O 1
ATOM 2500 N N . ASP B 1 41 ? -3.486 -34.688 -5.148 1 95.06 41 ASP B N 1
ATOM 2501 C CA . ASP B 1 41 ? -4.227 -34.719 -3.891 1 95.06 41 ASP B CA 1
ATOM 2502 C C . ASP B 1 41 ? -4.789 -33.344 -3.564 1 95.06 41 ASP B C 1
ATOM 2504 O O . ASP B 1 41 ? -5.926 -33.219 -3.109 1 95.06 41 ASP B O 1
ATOM 2508 N N . PHE B 1 42 ? -3.975 -32.375 -3.803 1 96.62 42 PHE B N 1
ATOM 2509 C CA . PHE B 1 42 ? -4.422 -31 -3.57 1 96.62 42 PHE B CA 1
ATOM 2510 C C . PHE B 1 42 ? -5.59 -30.641 -4.484 1 96.62 42 PHE B C 1
ATOM 2512 O O . PHE B 1 42 ? -6.574 -30.047 -4.039 1 96.62 42 PHE B O 1
ATOM 2519 N N . LYS B 1 43 ? -5.441 -30.969 -5.719 1 97.44 43 LYS B N 1
ATOM 2520 C CA . LYS B 1 43 ? -6.52 -30.75 -6.676 1 97.44 43 LYS B CA 1
ATOM 2521 C C . LYS B 1 43 ? -7.832 -31.344 -6.18 1 97.44 43 LYS B C 1
ATOM 2523 O O . LYS B 1 43 ? -8.859 -30.672 -6.148 1 97.44 43 LYS B O 1
ATOM 2528 N N . ASN B 1 44 ? -7.793 -32.594 -5.758 1 96.75 44 ASN B N 1
ATOM 2529 C CA . ASN B 1 44 ? -8.984 -33.312 -5.34 1 96.75 44 ASN B CA 1
ATOM 2530 C C . ASN B 1 44 ? -9.594 -32.719 -4.074 1 96.75 44 ASN B C 1
ATOM 2532 O O . ASN B 1 44 ? -10.805 -32.5 -4 1 96.75 44 ASN B O 1
ATOM 2536 N N . ILE B 1 45 ? -8.711 -32.438 -3.158 1 96.25 45 ILE B N 1
ATOM 2537 C CA . ILE B 1 45 ? -9.234 -31.938 -1.889 1 96.25 45 ILE B CA 1
ATOM 2538 C C . ILE B 1 45 ? -9.773 -30.516 -2.07 1 96.25 45 ILE B C 1
ATOM 2540 O O . ILE B 1 45 ? -10.758 -30.125 -1.427 1 96.25 45 ILE B O 1
ATOM 2544 N N . LEU B 1 46 ? -9.164 -29.719 -2.898 1 97.62 46 LEU B N 1
ATOM 2545 C CA . LEU B 1 46 ? -9.648 -28.375 -3.17 1 97.62 46 LEU B CA 1
ATOM 2546 C C . LEU B 1 46 ? -11.039 -28.406 -3.805 1 97.62 46 LEU B C 1
ATOM 2548 O O . LEU B 1 46 ? -11.938 -27.672 -3.387 1 97.62 46 LEU B O 1
ATOM 2552 N N . GLU B 1 47 ? -11.219 -29.266 -4.781 1 97.56 47 GLU B N 1
ATOM 2553 C CA . GLU B 1 47 ? -12.516 -29.406 -5.438 1 97.56 47 GLU B CA 1
ATOM 2554 C C . GLU B 1 47 ? -13.594 -29.828 -4.441 1 97.56 47 GLU B C 1
ATOM 2556 O O . GLU B 1 47 ? -14.68 -29.25 -4.422 1 97.56 47 GLU B O 1
ATOM 2561 N N . ALA B 1 48 ? -13.258 -30.797 -3.658 1 97.25 48 ALA B N 1
ATOM 2562 C CA . ALA B 1 48 ? -14.188 -31.25 -2.639 1 97.25 48 ALA B CA 1
ATOM 2563 C C . ALA B 1 48 ? -14.516 -30.141 -1.646 1 97.25 48 ALA B C 1
ATOM 2565 O O . ALA B 1 48 ? -15.672 -29.984 -1.24 1 97.25 48 ALA B O 1
ATOM 2566 N N . SER B 1 49 ? -13.531 -29.422 -1.243 1 97.75 49 SER B N 1
ATOM 2567 C CA . SER B 1 49 ? -13.703 -28.344 -0.274 1 97.75 49 SER B CA 1
ATOM 2568 C C . SER B 1 49 ? -14.602 -27.234 -0.827 1 97.75 49 SER B C 1
ATOM 2570 O O . SER B 1 49 ? -15.508 -26.766 -0.136 1 97.75 49 SER B O 1
ATOM 2572 N N . LEU B 1 50 ? -14.367 -26.875 -2.068 1 97.88 50 LEU B N 1
ATOM 2573 C CA . LEU B 1 50 ? -15.148 -25.797 -2.676 1 97.88 50 LEU B CA 1
ATOM 2574 C C . LEU B 1 50 ? -16.625 -26.188 -2.777 1 97.88 50 LEU B C 1
ATOM 2576 O O . LEU B 1 50 ? -17.5 -25.359 -2.551 1 97.88 50 LEU B O 1
ATOM 2580 N N . ALA B 1 51 ? -16.875 -27.438 -3.129 1 96.56 51 ALA B N 1
ATOM 2581 C CA . ALA B 1 51 ? -18.25 -27.922 -3.174 1 96.56 51 ALA B CA 1
ATOM 2582 C C . ALA B 1 51 ? -18.922 -27.844 -1.801 1 96.56 51 ALA B C 1
ATOM 2584 O O . ALA B 1 51 ? -20.047 -27.375 -1.68 1 96.56 51 ALA B O 1
ATOM 2585 N N . SER B 1 52 ? -18.203 -28.219 -0.803 1 97.06 52 SER B N 1
ATOM 2586 C CA . SER B 1 52 ? -18.719 -28.172 0.562 1 97.06 52 SER B CA 1
ATOM 2587 C C . SER B 1 52 ? -18.922 -26.734 1.027 1 97.06 52 SER B C 1
ATOM 2589 O O . SER B 1 52 ? -19.938 -26.406 1.641 1 97.06 52 SER B O 1
ATOM 2591 N N . TYR B 1 53 ? -17.938 -25.875 0.757 1 97.56 53 TYR B N 1
ATOM 2592 C CA . TYR B 1 53 ? -18.031 -24.469 1.129 1 97.56 53 TYR B CA 1
ATOM 2593 C C . TYR B 1 53 ? -19.281 -23.828 0.541 1 97.56 53 TYR B C 1
ATOM 2595 O O . TYR B 1 53 ? -20 -23.109 1.233 1 97.56 53 TYR B O 1
ATOM 2603 N N . LYS B 1 54 ? -19.531 -24.141 -0.692 1 95.5 54 LYS B N 1
ATOM 2604 C CA . LYS B 1 54 ? -20.688 -23.594 -1.377 1 95.5 54 LYS B CA 1
ATOM 2605 C C . LYS B 1 54 ? -21.984 -24.031 -0.691 1 95.5 54 LYS B C 1
ATOM 2607 O O . LYS B 1 54 ? -22.859 -23.203 -0.432 1 95.5 54 LYS B O 1
ATOM 2612 N N . THR B 1 55 ? -22.078 -25.25 -0.363 1 95.12 55 THR B N 1
ATOM 2613 C CA . THR B 1 55 ? -23.266 -25.812 0.266 1 95.12 55 THR B CA 1
ATOM 2614 C C . THR B 1 55 ? -23.469 -25.219 1.657 1 95.12 55 THR B C 1
ATOM 2616 O O . THR B 1 55 ? -24.609 -25.031 2.096 1 95.12 55 THR B O 1
ATOM 2619 N N . CYS B 1 56 ? -22.375 -24.875 2.291 1 96.38 56 CYS B N 1
ATOM 2620 C CA . CYS B 1 56 ? -22.422 -24.391 3.666 1 96.38 56 CYS B CA 1
ATOM 2621 C C . CYS B 1 56 ? -22.594 -22.875 3.705 1 96.38 56 CYS B C 1
ATOM 2623 O O . CYS B 1 56 ? -22.594 -22.281 4.781 1 96.38 56 CYS B O 1
ATOM 2625 N N . GLY B 1 57 ? -22.547 -22.297 2.557 1 95.19 57 GLY B N 1
ATOM 2626 C CA . GLY B 1 57 ? -22.859 -20.875 2.5 1 95.19 57 GLY B CA 1
ATOM 2627 C C . GLY B 1 57 ? -21.641 -19.984 2.645 1 95.19 57 GLY B C 1
ATOM 2628 O O . GLY B 1 57 ? -21.766 -18.812 2.992 1 95.19 57 GLY B O 1
ATOM 2629 N N . ILE B 1 58 ? -20.5 -20.547 2.43 1 96.5 58 ILE B N 1
ATOM 2630 C CA . ILE B 1 58 ? -19.297 -19.75 2.432 1 96.5 58 ILE B CA 1
ATOM 2631 C C . ILE B 1 58 ? -19.297 -18.797 1.24 1 96.5 58 ILE B C 1
ATOM 2633 O O . ILE B 1 58 ? -19.688 -19.172 0.132 1 96.5 58 ILE B O 1
ATOM 2637 N N . ARG B 1 59 ? -18.797 -17.562 1.473 1 95.62 59 ARG B N 1
ATOM 2638 C CA . ARG B 1 59 ? -18.812 -16.547 0.425 1 95.62 59 ARG B CA 1
ATOM 2639 C C . ARG B 1 59 ? -17.422 -16.375 -0.193 1 95.62 59 ARG B C 1
ATOM 2641 O O . ARG B 1 59 ? -17.219 -16.688 -1.367 1 95.62 59 ARG B O 1
ATOM 2648 N N . GLY B 1 60 ? -16.516 -15.922 0.589 1 97 60 GLY B N 1
ATOM 2649 C CA . GLY B 1 60 ? -15.148 -15.75 0.113 1 97 60 GLY B CA 1
ATOM 2650 C C . GLY B 1 60 ? -14.195 -16.812 0.639 1 97 60 GLY B C 1
ATOM 2651 O O . GLY B 1 60 ? -14.148 -17.062 1.844 1 97 60 GLY B O 1
ATOM 2652 N N . VAL B 1 61 ? -13.414 -17.453 -0.268 1 98.12 61 VAL B N 1
ATOM 2653 C CA . VAL B 1 61 ? -12.406 -18.438 0.112 1 98.12 61 VAL B CA 1
ATOM 2654 C C . VAL B 1 61 ? -11.008 -17.859 -0.126 1 98.12 61 VAL B C 1
ATOM 2656 O O . VAL B 1 61 ? -10.727 -17.328 -1.202 1 98.12 61 VAL B O 1
ATOM 2659 N N . TRP B 1 62 ? -10.195 -17.938 0.881 1 97.75 62 TRP B N 1
ATOM 2660 C CA . TRP B 1 62 ? -8.82 -17.469 0.825 1 97.75 62 TRP B CA 1
ATOM 2661 C C . TRP B 1 62 ? -7.84 -18.641 0.935 1 97.75 62 TRP B C 1
ATOM 2663 O O . TRP B 1 62 ? -7.973 -19.484 1.822 1 97.75 62 TRP B O 1
ATOM 2673 N N . LEU B 1 63 ? -6.891 -18.688 0.013 1 97.94 63 LEU B N 1
ATOM 2674 C CA . LEU B 1 63 ? -5.801 -19.656 0.067 1 97.94 63 LEU B CA 1
ATOM 2675 C C . LEU B 1 63 ? -4.453 -18.938 0.2 1 97.94 63 LEU B C 1
ATOM 2677 O O . LEU B 1 63 ? -4.07 -18.172 -0.675 1 97.94 63 LEU B O 1
ATOM 2681 N N . LYS B 1 64 ? -3.818 -19.188 1.28 1 97.19 64 LYS B N 1
ATOM 2682 C CA . LYS B 1 64 ? -2.436 -18.734 1.43 1 97.19 64 LYS B CA 1
ATOM 2683 C C . LYS B 1 64 ? -1.459 -19.844 1.039 1 97.19 64 LYS B C 1
ATOM 2685 O O . LYS B 1 64 ? -1.242 -20.797 1.804 1 97.19 64 LYS B O 1
ATOM 2690 N N . ILE B 1 65 ? -0.819 -19.719 -0.127 1 97.38 65 ILE B N 1
ATOM 2691 C CA . ILE B 1 65 ? -0 -20.766 -0.71 1 97.38 65 ILE B CA 1
ATOM 2692 C C . ILE B 1 65 ? 1.476 -20.391 -0.614 1 97.38 65 ILE B C 1
ATOM 2694 O O . ILE B 1 65 ? 1.901 -19.375 -1.176 1 97.38 65 ILE B O 1
ATOM 2698 N N . PRO B 1 66 ? 2.287 -21.188 0.129 1 96.56 66 PRO B N 1
ATOM 2699 C CA . PRO B 1 66 ? 3.721 -20.891 0.176 1 96.56 66 PRO B CA 1
ATOM 2700 C C . PRO B 1 66 ? 4.406 -21.094 -1.174 1 96.56 66 PRO B C 1
ATOM 2702 O O . PRO B 1 66 ? 3.975 -21.922 -1.978 1 96.56 66 PRO B O 1
ATOM 2705 N N . ILE B 1 67 ? 5.441 -20.328 -1.35 1 97.19 67 ILE B N 1
ATOM 2706 C CA . ILE B 1 67 ? 6.113 -20.297 -2.645 1 97.19 67 ILE B CA 1
ATOM 2707 C C . ILE B 1 67 ? 6.641 -21.688 -2.984 1 97.19 67 ILE B C 1
ATOM 2709 O O . ILE B 1 67 ? 6.688 -22.078 -4.156 1 97.19 67 ILE B O 1
ATOM 2713 N N . ASN B 1 68 ? 7.031 -22.5 -2.021 1 94.94 68 ASN B N 1
ATOM 2714 C CA . ASN B 1 68 ? 7.547 -23.844 -2.275 1 94.94 68 ASN B CA 1
ATOM 2715 C C . ASN B 1 68 ? 6.441 -24.781 -2.725 1 94.94 68 ASN B C 1
ATOM 2717 O O . ASN B 1 68 ? 6.715 -25.922 -3.123 1 94.94 68 ASN B O 1
ATOM 2721 N N . LYS B 1 69 ? 5.211 -24.359 -2.705 1 96.44 69 LYS B N 1
ATOM 2722 C CA . LYS B 1 69 ? 4.07 -25.094 -3.248 1 96.44 69 LYS B CA 1
ATOM 2723 C C . LYS B 1 69 ? 3.428 -24.344 -4.406 1 96.44 69 LYS B C 1
ATOM 2725 O O . LYS B 1 69 ? 2.209 -24.391 -4.586 1 96.44 69 LYS B O 1
ATOM 2730 N N . SER B 1 70 ? 4.223 -23.656 -5.113 1 97.75 70 SER B N 1
ATOM 2731 C CA . SER B 1 70 ? 3.742 -22.812 -6.199 1 97.75 70 SER B CA 1
ATOM 2732 C C . SER B 1 70 ? 3.041 -23.625 -7.277 1 97.75 70 SER B C 1
ATOM 2734 O O . SER B 1 70 ? 2.275 -23.094 -8.078 1 97.75 70 SER B O 1
ATOM 2736 N N . THR B 1 71 ? 3.232 -24.969 -7.316 1 97.69 71 THR B N 1
ATOM 2737 C CA . THR B 1 71 ? 2.535 -25.828 -8.266 1 97.69 71 THR B CA 1
ATOM 2738 C C . THR B 1 71 ? 1.038 -25.859 -7.977 1 97.69 71 THR B C 1
ATOM 2740 O O . THR B 1 71 ? 0.242 -26.266 -8.82 1 97.69 71 THR B O 1
ATOM 2743 N N . TRP B 1 72 ? 0.62 -25.422 -6.793 1 98 72 TRP B N 1
ATOM 2744 C CA . TRP B 1 72 ? -0.786 -25.391 -6.406 1 98 72 TRP B CA 1
ATOM 2745 C C . TRP B 1 72 ? -1.498 -24.188 -7.031 1 98 72 TRP B C 1
ATOM 2747 O O . TRP B 1 72 ? -2.729 -24.156 -7.102 1 98 72 TRP B O 1
ATOM 2757 N N . ILE B 1 73 ? -0.729 -23.219 -7.492 1 98.62 73 ILE B N 1
ATOM 2758 C CA . ILE B 1 73 ? -1.298 -21.953 -7.969 1 98.62 73 ILE B CA 1
ATOM 2759 C C . ILE B 1 73 ? -2.094 -22.203 -9.25 1 98.62 73 ILE B C 1
ATOM 2761 O O . ILE B 1 73 ? -3.275 -21.859 -9.328 1 98.62 73 ILE B O 1
ATOM 2765 N N . PRO B 1 74 ? -1.528 -22.922 -10.242 1 98.44 74 PRO B N 1
ATOM 2766 C CA . PRO B 1 74 ? -2.346 -23.203 -11.43 1 98.44 74 PRO B CA 1
ATOM 2767 C C . PRO B 1 74 ? -3.562 -24.062 -11.117 1 98.44 74 PRO B C 1
ATOM 2769 O O . PRO B 1 74 ? -4.605 -23.938 -11.766 1 98.44 74 PRO B O 1
ATOM 2772 N N . ILE B 1 75 ? -3.451 -24.922 -10.164 1 98.44 75 ILE B N 1
ATOM 2773 C CA . ILE B 1 75 ? -4.57 -25.766 -9.75 1 98.44 75 ILE B CA 1
ATOM 2774 C C . ILE B 1 75 ? -5.691 -24.891 -9.188 1 98.44 75 ILE B C 1
ATOM 2776 O O . ILE B 1 75 ? -6.859 -25.062 -9.547 1 98.44 75 ILE B O 1
ATOM 2780 N N . ALA B 1 76 ? -5.34 -23.969 -8.328 1 98.62 76 ALA B N 1
ATOM 2781 C CA . ALA B 1 76 ? -6.305 -23.031 -7.746 1 98.62 76 ALA B CA 1
ATOM 2782 C C . ALA B 1 76 ? -6.945 -22.156 -8.828 1 98.62 76 ALA B C 1
ATOM 2784 O O . ALA B 1 76 ? -8.148 -21.906 -8.797 1 98.62 76 ALA B O 1
ATOM 2785 N N . VAL B 1 77 ? -6.137 -21.719 -9.766 1 98.56 77 VAL B N 1
ATOM 2786 C CA . VAL B 1 77 ? -6.613 -20.859 -10.852 1 98.56 77 VAL B CA 1
ATOM 2787 C C . VAL B 1 77 ? -7.695 -21.594 -11.641 1 98.56 77 VAL B C 1
ATOM 2789 O O . VAL B 1 77 ? -8.711 -21 -12.008 1 98.56 77 VAL B O 1
ATOM 2792 N N . LYS B 1 78 ? -7.477 -22.859 -11.898 1 97.81 78 LYS B N 1
ATOM 2793 C CA . LYS B 1 78 ? -8.43 -23.656 -12.648 1 97.81 78 LYS B CA 1
ATOM 2794 C C . LYS B 1 78 ? -9.773 -23.734 -11.922 1 97.81 78 LYS B C 1
ATOM 2796 O O . LYS B 1 78 ? -10.812 -23.969 -12.547 1 97.81 78 LYS B O 1
ATOM 2801 N N . GLN B 1 79 ? -9.719 -23.531 -10.602 1 97.38 79 GLN B N 1
ATOM 2802 C CA . GLN B 1 79 ? -10.945 -23.578 -9.812 1 97.38 79 GLN B CA 1
ATOM 2803 C C . GLN B 1 79 ? -11.562 -22.203 -9.656 1 97.38 79 GLN B C 1
ATOM 2805 O O . GLN B 1 79 ? -12.539 -22.031 -8.922 1 97.38 79 GLN B O 1
ATOM 2810 N N . GLY B 1 80 ? -10.961 -21.219 -10.242 1 96.75 80 GLY B N 1
ATOM 2811 C CA . GLY B 1 80 ? -11.578 -19.906 -10.258 1 96.75 80 GLY B CA 1
ATOM 2812 C C . GLY B 1 80 ? -10.906 -18.922 -9.32 1 96.75 80 GLY B C 1
ATOM 2813 O O . GLY B 1 80 ? -11.367 -17.797 -9.156 1 96.75 80 GLY B O 1
ATOM 2814 N N . PHE B 1 81 ? -9.82 -19.359 -8.711 1 98.5 81 PHE B N 1
ATOM 2815 C CA . PHE B 1 81 ? -9.109 -18.438 -7.812 1 98.5 81 PHE B CA 1
ATOM 2816 C C . PHE B 1 81 ? -8.359 -17.391 -8.609 1 98.5 81 PHE B C 1
ATOM 2818 O O . PHE B 1 81 ? -7.875 -17.656 -9.711 1 98.5 81 PHE B O 1
ATOM 2825 N N . GLN B 1 82 ? -8.258 -16.188 -8.008 1 97.94 82 GLN B N 1
ATOM 2826 C CA . GLN B 1 82 ? -7.457 -15.086 -8.516 1 97.94 82 GLN B CA 1
ATOM 2827 C C . GLN B 1 82 ? -6.434 -14.617 -7.488 1 97.94 82 GLN B C 1
ATOM 2829 O O . GLN B 1 82 ? -6.539 -14.953 -6.305 1 97.94 82 GLN B O 1
ATOM 2834 N N . PHE B 1 83 ? -5.453 -13.914 -7.996 1 97.94 83 PHE B N 1
ATOM 2835 C CA . PHE B 1 83 ? -4.469 -13.367 -7.074 1 97.94 83 PHE B CA 1
ATOM 2836 C C . PHE B 1 83 ? -5.074 -12.242 -6.242 1 97.94 83 PHE B C 1
ATOM 2838 O O . PHE B 1 83 ? -5.852 -11.43 -6.758 1 97.94 83 PHE B O 1
ATOM 2845 N N . HIS B 1 84 ? -4.773 -12.188 -5.02 1 96.06 84 HIS B N 1
ATOM 2846 C CA . HIS B 1 84 ? -5.152 -11.062 -4.172 1 96.06 84 HIS B CA 1
ATOM 2847 C C . HIS B 1 84 ? -3.941 -10.219 -3.801 1 96.06 84 HIS B C 1
ATOM 2849 O O . HIS B 1 84 ? -3.908 -9.016 -4.078 1 96.06 84 HIS B O 1
ATOM 2855 N N . HIS B 1 85 ? -2.979 -10.82 -3.197 1 93.88 85 HIS B N 1
ATOM 2856 C CA . HIS B 1 85 ? -1.688 -10.219 -2.891 1 93.88 85 HIS B CA 1
ATOM 2857 C C . HIS B 1 85 ? -0.611 -11.281 -2.697 1 93.88 85 HIS B C 1
ATOM 2859 O O . HIS B 1 85 ? -0.915 -12.477 -2.645 1 93.88 85 HIS B O 1
ATOM 2865 N N . CYS B 1 86 ? 0.626 -10.773 -2.682 1 95 86 CYS B N 1
ATOM 2866 C CA . CYS B 1 86 ? 1.701 -11.719 -2.408 1 95 86 CYS B CA 1
ATOM 2867 C C . CYS B 1 86 ? 2.863 -11.039 -1.699 1 95 86 CYS B C 1
ATOM 2869 O O . CYS B 1 86 ? 2.973 -9.812 -1.718 1 95 86 CYS B O 1
ATOM 2871 N N . PHE B 1 87 ? 3.576 -11.836 -1.002 1 92.94 87 PHE B N 1
ATOM 2872 C CA . PHE B 1 87 ? 4.906 -11.547 -0.477 1 92.94 87 PHE B CA 1
ATOM 2873 C C . PHE B 1 87 ? 5.938 -12.516 -1.047 1 92.94 87 PHE B C 1
ATOM 2875 O O . PHE B 1 87 ? 5.578 -13.492 -1.701 1 92.94 87 PHE B O 1
ATOM 2882 N N . PRO B 1 88 ? 7.16 -12.219 -0.845 1 94 88 PRO B N 1
ATOM 2883 C CA . PRO B 1 88 ? 8.172 -13.055 -1.493 1 94 88 PRO B CA 1
ATOM 2884 C C . PRO B 1 88 ? 7.98 -14.547 -1.211 1 94 88 PRO B C 1
ATOM 2886 O O . PRO B 1 88 ? 8.219 -15.383 -2.09 1 94 88 PRO B O 1
ATOM 2889 N N . SER B 1 89 ? 7.395 -14.906 -0.133 1 95 89 SER B N 1
ATOM 2890 C CA . SER B 1 89 ? 7.402 -16.297 0.301 1 95 89 SER B CA 1
ATOM 2891 C C . SER B 1 89 ? 6.035 -16.938 0.111 1 95 89 SER B C 1
ATOM 2893 O O . SER B 1 89 ? 5.867 -18.141 0.351 1 95 89 SER B O 1
ATOM 2895 N N . TYR B 1 90 ? 5.035 -16.125 -0.301 1 96.56 90 TYR B N 1
ATOM 2896 C CA . TYR B 1 90 ? 3.73 -16.75 -0.478 1 96.56 90 TYR B CA 1
ATOM 2897 C C . TYR B 1 90 ? 2.84 -15.914 -1.385 1 96.56 90 TYR B C 1
ATOM 2899 O O . TYR B 1 90 ? 3.1 -14.727 -1.595 1 96.56 90 TYR B O 1
ATOM 2907 N N . ALA B 1 91 ? 1.855 -16.516 -1.909 1 97.88 91 ALA B N 1
ATOM 2908 C CA . ALA B 1 91 ? 0.761 -15.859 -2.623 1 97.88 91 ALA B CA 1
ATOM 2909 C C . ALA B 1 91 ? -0.574 -16.109 -1.93 1 97.88 91 ALA B C 1
ATOM 2911 O O . ALA B 1 91 ? -0.854 -17.234 -1.495 1 97.88 91 ALA B O 1
ATOM 2912 N N . MET B 1 92 ? -1.274 -15.062 -1.732 1 97.75 92 MET B N 1
ATOM 2913 C CA . MET B 1 92 ? -2.66 -15.156 -1.282 1 97.75 92 MET B CA 1
ATOM 2914 C C . MET B 1 92 ? -3.619 -15.125 -2.469 1 97.75 92 MET B C 1
ATOM 2916 O O . MET B 1 92 ? -3.588 -14.195 -3.277 1 97.75 92 MET B O 1
ATOM 2920 N N . MET B 1 93 ? -4.43 -16.141 -2.568 1 98.38 93 MET B N 1
ATOM 2921 C CA . MET B 1 93 ? -5.414 -16.219 -3.643 1 98.38 93 MET B CA 1
ATOM 2922 C C . MET B 1 93 ? -6.828 -16.266 -3.08 1 98.38 93 MET B C 1
ATOM 2924 O O . MET B 1 93 ? -7.047 -16.719 -1.958 1 98.38 93 MET B O 1
ATOM 2928 N N . THR B 1 94 ? -7.824 -15.766 -3.887 1 98.25 94 THR B N 1
ATOM 2929 C CA . THR B 1 94 ? -9.195 -15.711 -3.396 1 98.25 94 THR B CA 1
ATOM 2930 C C . THR B 1 94 ? -10.172 -16.188 -4.469 1 98.25 94 THR B C 1
ATOM 2932 O O . THR B 1 94 ? -9.867 -16.141 -5.664 1 98.25 94 THR B O 1
ATOM 2935 N N . CYS B 1 95 ? -11.258 -16.688 -4.023 1 98 95 CYS B N 1
ATOM 2936 C CA . CYS B 1 95 ? -12.383 -17.094 -4.863 1 98 95 CYS B CA 1
ATOM 2937 C C . CYS B 1 95 ? -13.703 -16.719 -4.211 1 98 95 CYS B C 1
ATOM 2939 O O . CYS B 1 95 ? -13.969 -17.094 -3.064 1 98 95 CYS B O 1
ATOM 2941 N N . TRP B 1 96 ? -14.492 -15.898 -4.891 1 97.44 96 TRP B N 1
ATOM 2942 C CA . TRP B 1 96 ? -15.844 -15.562 -4.445 1 97.44 96 TRP B CA 1
ATOM 2943 C C . TRP B 1 96 ? -16.859 -16.594 -4.934 1 97.44 96 TRP B C 1
ATOM 2945 O O . TRP B 1 96 ? -17 -16.812 -6.141 1 97.44 96 TRP B O 1
ATOM 2955 N N . LEU B 1 97 ? -17.609 -17.219 -4.078 1 96.62 97 LEU B N 1
ATOM 2956 C CA . LEU B 1 97 ? -18.375 -18.406 -4.438 1 96.62 97 LEU B CA 1
ATOM 2957 C C . LEU B 1 97 ? -19.781 -18.031 -4.895 1 96.62 97 LEU B C 1
ATOM 2959 O O . LEU B 1 97 ? -20.281 -18.594 -5.867 1 96.62 97 LEU B O 1
ATOM 2963 N N . PRO B 1 98 ? -20.438 -17.031 -4.223 1 94.12 98 PRO B N 1
ATOM 2964 C CA . PRO B 1 98 ? -21.781 -16.703 -4.684 1 94.12 98 PRO B CA 1
ATOM 2965 C C . PRO B 1 98 ? -21.797 -16.109 -6.094 1 94.12 98 PRO B C 1
ATOM 2967 O O . PRO B 1 98 ? -20.938 -15.289 -6.43 1 94.12 98 PRO B O 1
ATOM 2970 N N . LYS B 1 99 ? -22.703 -16.5 -6.879 1 91.19 99 LYS B N 1
ATOM 2971 C CA . LYS B 1 99 ? -22.797 -16.016 -8.25 1 91.19 99 LYS B CA 1
ATOM 2972 C C . LYS B 1 99 ? -23.844 -14.914 -8.375 1 91.19 99 LYS B C 1
ATOM 2974 O O . LYS B 1 99 ? -23.844 -14.164 -9.359 1 91.19 99 LYS B O 1
ATOM 2979 N N . ASP B 1 100 ? -24.688 -14.75 -7.391 1 91.06 100 ASP B N 1
ATOM 2980 C CA . ASP B 1 100 ? -25.812 -13.828 -7.465 1 91.06 100 ASP B CA 1
ATOM 2981 C C . ASP B 1 100 ? -25.5 -12.5 -6.785 1 91.06 100 ASP B C 1
ATOM 2983 O O . ASP B 1 100 ? -26.359 -11.633 -6.664 1 91.06 100 ASP B O 1
ATOM 2987 N N . GLU B 1 101 ? -24.375 -12.406 -6.23 1 87.5 101 GLU B N 1
ATOM 2988 C CA . GLU B 1 101 ? -23.953 -11.148 -5.633 1 87.5 101 GLU B CA 1
ATOM 2989 C C . GLU B 1 101 ? -22.531 -10.781 -6.074 1 87.5 101 GLU B C 1
ATOM 2991 O O . GLU B 1 101 ? -21.734 -11.656 -6.383 1 87.5 101 GLU B O 1
ATOM 2996 N N . PRO B 1 102 ? -22.297 -9.562 -6.133 1 87.69 102 PRO B N 1
ATOM 2997 C CA . PRO B 1 102 ? -20.953 -9.141 -6.543 1 87.69 102 PRO B CA 1
ATOM 2998 C C . PRO B 1 102 ? -19.891 -9.516 -5.527 1 87.69 102 PRO B C 1
ATOM 3000 O O . PRO B 1 102 ? -20.172 -9.664 -4.336 1 87.69 102 PRO B O 1
ATOM 3003 N N . ASN B 1 103 ? -18.703 -9.766 -6.047 1 90.75 103 ASN B N 1
ATOM 3004 C CA . ASN B 1 103 ? -17.547 -10.039 -5.203 1 90.75 103 ASN B CA 1
ATOM 3005 C C . ASN B 1 103 ? -17.266 -8.875 -4.258 1 90.75 103 ASN B C 1
ATOM 3007 O O . ASN B 1 103 ? -17.031 -7.746 -4.699 1 90.75 103 ASN B O 1
ATOM 3011 N N . LYS B 1 104 ? -17.25 -9.078 -2.98 1 85.56 104 LYS B N 1
ATOM 3012 C CA . LYS B 1 104 ? -17.094 -8.031 -1.979 1 85.56 104 LYS B CA 1
ATOM 3013 C C . LYS B 1 104 ? -15.758 -8.148 -1.258 1 85.56 104 LYS B C 1
ATOM 3015 O O . LYS B 1 104 ? -15.539 -7.484 -0.239 1 85.56 104 LYS B O 1
ATOM 3020 N N . ILE B 1 105 ? -14.906 -9.055 -1.781 1 89.19 105 ILE B N 1
ATOM 3021 C CA . ILE B 1 105 ? -13.57 -9.164 -1.197 1 89.19 105 ILE B CA 1
ATOM 3022 C C . ILE B 1 105 ? -12.812 -7.855 -1.4 1 89.19 105 ILE B C 1
ATOM 3024 O O . ILE B 1 105 ? -12.711 -7.359 -2.523 1 89.19 105 ILE B O 1
ATOM 3028 N N . PRO B 1 106 ? -12.344 -7.301 -0.319 1 83.81 106 PRO B N 1
ATOM 3029 C CA . PRO B 1 106 ? -11.633 -6.027 -0.47 1 83.81 106 PRO B CA 1
ATOM 3030 C C . PRO B 1 106 ? -10.305 -6.176 -1.218 1 83.81 106 PRO B C 1
ATOM 3032 O O . PRO B 1 106 ? -9.672 -7.234 -1.153 1 83.81 106 PRO B O 1
ATOM 3035 N N . SER B 1 107 ? -9.906 -5.145 -1.888 1 86.75 107 SER B N 1
ATOM 3036 C CA . SER B 1 107 ? -8.617 -5.133 -2.578 1 86.75 107 SER B CA 1
ATOM 3037 C C . SER B 1 107 ? -7.465 -4.98 -1.595 1 86.75 107 SER B C 1
ATOM 3039 O O . SER B 1 107 ? -7.68 -4.711 -0.412 1 86.75 107 SER B O 1
ATOM 3041 N N . PHE B 1 108 ? -6.293 -5.312 -2.025 1 87.88 108 PHE B N 1
ATOM 3042 C CA . PHE B 1 108 ? -5.09 -5.207 -1.211 1 87.88 108 PHE B CA 1
ATOM 3043 C C . PHE B 1 108 ? -4.531 -3.789 -1.248 1 87.88 108 PHE B C 1
ATOM 3045 O O . PHE B 1 108 ? -4.98 -2.963 -2.047 1 87.88 108 PHE B O 1
ATOM 3052 N N . ALA B 1 109 ? -3.543 -3.51 -0.369 1 86.75 109 ALA B N 1
ATOM 3053 C CA . ALA B 1 109 ? -2.879 -2.215 -0.256 1 86.75 109 ALA B CA 1
ATOM 3054 C C . ALA B 1 109 ? -2.176 -1.842 -1.558 1 86.75 109 ALA B C 1
ATOM 3056 O O . ALA B 1 109 ? -1.559 -2.693 -2.201 1 86.75 109 ALA B O 1
ATOM 3057 N N . THR B 1 110 ? -2.293 -0.584 -1.984 1 85.75 110 THR B N 1
ATOM 3058 C CA . THR B 1 110 ? -1.704 -0.123 -3.236 1 85.75 110 THR B CA 1
ATOM 3059 C C . THR B 1 110 ? -1.061 1.249 -3.059 1 85.75 110 THR B C 1
ATOM 3061 O O . THR B 1 110 ? -1.101 2.082 -3.967 1 85.75 110 THR B O 1
ATOM 3064 N N . THR B 1 111 ? -0.537 1.505 -1.913 1 88.44 111 THR B N 1
ATOM 3065 C CA . THR B 1 111 ? 0.031 2.828 -1.677 1 88.44 111 THR B CA 1
ATOM 3066 C C . THR B 1 111 ? 1.443 2.717 -1.108 1 88.44 111 THR B C 1
ATOM 3068 O O . THR B 1 111 ? 1.68 1.961 -0.164 1 88.44 111 THR B O 1
ATOM 3071 N N . PHE B 1 112 ? 2.322 3.408 -1.754 1 89.69 112 PHE B N 1
ATOM 3072 C CA . PHE B 1 112 ? 3.668 3.578 -1.222 1 89.69 112 PHE B CA 1
ATOM 3073 C C . PHE B 1 112 ? 3.719 4.738 -0.234 1 89.69 112 PHE B C 1
ATOM 3075 O O . PHE B 1 112 ? 2.881 5.641 -0.288 1 89.69 112 PHE B O 1
ATOM 3082 N N . VAL B 1 113 ? 4.668 4.648 0.664 1 90.81 113 VAL B N 1
ATOM 3083 C CA . VAL B 1 113 ? 4.859 5.746 1.607 1 90.81 113 VAL B CA 1
ATOM 3084 C C . VAL B 1 113 ? 6.336 6.133 1.661 1 90.81 113 VAL B C 1
ATOM 3086 O O . VAL B 1 113 ? 7.199 5.277 1.856 1 90.81 113 VAL B O 1
ATOM 3089 N N . GLY B 1 114 ? 6.582 7.344 1.395 1 92.06 114 GLY B N 1
ATOM 3090 C CA . GLY B 1 114 ? 7.902 7.926 1.57 1 92.06 114 GLY B CA 1
ATOM 3091 C C . GLY B 1 114 ? 7.941 9.008 2.631 1 92.06 114 GLY B C 1
ATOM 3092 O O . GLY B 1 114 ? 6.902 9.57 2.986 1 92.06 114 GLY B O 1
ATOM 3093 N N . VAL B 1 115 ? 9.148 9.195 3.109 1 92.5 115 VAL B N 1
ATOM 3094 C CA . VAL B 1 115 ? 9.328 10.227 4.121 1 92.5 115 VAL B CA 1
ATOM 3095 C C . VAL B 1 115 ? 10.531 11.102 3.76 1 92.5 115 VAL B C 1
ATOM 3097 O O . VAL B 1 115 ? 11.453 10.648 3.08 1 92.5 115 VAL B O 1
ATOM 3100 N N . GLY B 1 116 ? 10.461 12.312 4.129 1 92.69 116 GLY B N 1
ATOM 3101 C CA . GLY B 1 116 ? 11.547 13.266 4.027 1 92.69 116 GLY B CA 1
ATOM 3102 C C . GLY B 1 116 ? 11.805 14.023 5.316 1 92.69 116 GLY B C 1
ATOM 3103 O O . GLY B 1 116 ? 10.859 14.398 6.016 1 92.69 116 GLY B O 1
ATOM 3104 N N . GLY B 1 117 ? 13.094 14.18 5.566 1 93.5 117 GLY B N 1
ATOM 3105 C CA . GLY B 1 117 ? 13.484 14.898 6.766 1 93.5 117 GLY B CA 1
ATOM 3106 C C . GLY B 1 117 ? 13.875 16.344 6.496 1 93.5 117 GLY B C 1
ATOM 3107 O O . GLY B 1 117 ? 14.891 16.609 5.852 1 93.5 117 GLY B O 1
ATOM 3108 N N . PHE B 1 118 ? 13.039 17.219 6.91 1 90.12 118 PHE B N 1
ATOM 3109 C CA . PHE B 1 118 ? 13.352 18.641 6.938 1 90.12 118 PHE B CA 1
ATOM 3110 C C . PHE B 1 118 ? 14.117 19.016 8.203 1 90.12 118 PHE B C 1
ATOM 3112 O O . PHE B 1 118 ? 13.516 19.406 9.211 1 90.12 118 PHE B O 1
ATOM 3119 N N . VAL B 1 119 ? 15.414 18.891 8.125 1 93.31 119 VAL B N 1
ATOM 3120 C CA . VAL B 1 119 ? 16.266 19.062 9.289 1 93.31 119 VAL B CA 1
ATOM 3121 C C . VAL B 1 119 ? 16.875 20.469 9.281 1 93.31 119 VAL B C 1
ATOM 3123 O O . VAL B 1 119 ? 17.594 20.844 8.352 1 93.31 119 VAL B O 1
ATOM 3126 N N . ILE B 1 120 ? 16.625 21.203 10.336 1 89.94 120 ILE B N 1
ATOM 3127 C CA . ILE B 1 120 ? 17.094 22.594 10.391 1 89.94 120 ILE B CA 1
ATOM 3128 C C . ILE B 1 120 ? 17.984 22.781 11.617 1 89.94 120 ILE B C 1
ATOM 3130 O O . ILE B 1 120 ? 17.641 22.328 12.719 1 89.94 120 ILE B O 1
ATOM 3134 N N . SER B 1 121 ? 19.047 23.297 11.406 1 90.69 121 SER B N 1
ATOM 3135 C CA . SER B 1 121 ? 19.984 23.703 12.453 1 90.69 121 SER B CA 1
ATOM 3136 C C . SER B 1 121 ? 20.594 25.062 12.156 1 90.69 121 SER B C 1
ATOM 3138 O O . SER B 1 121 ? 21.219 25.266 11.117 1 90.69 121 SER B O 1
ATOM 3140 N N . ASP B 1 122 ? 20.359 26.016 13.039 1 89 122 ASP B N 1
ATOM 3141 C CA . ASP B 1 122 ? 20.938 27.359 12.945 1 89 122 ASP B CA 1
ATOM 3142 C C . ASP B 1 122 ? 20.641 27.984 11.594 1 89 122 ASP B C 1
ATOM 3144 O O . ASP B 1 122 ? 21.547 28.453 10.898 1 89 122 ASP B O 1
ATOM 3148 N N . GLY B 1 123 ? 19.406 27.875 11.141 1 85.56 123 GLY B N 1
ATOM 3149 C CA . GLY B 1 123 ? 18.938 28.531 9.93 1 85.56 123 GLY B CA 1
ATOM 3150 C C . GLY B 1 123 ? 19.359 27.797 8.664 1 85.56 123 GLY B C 1
ATOM 3151 O O . GLY B 1 123 ? 19.047 28.25 7.559 1 85.56 123 GLY B O 1
ATOM 3152 N N . LYS B 1 124 ? 19.984 26.688 8.828 1 92.81 124 LYS B N 1
ATOM 3153 C CA . LYS B 1 124 ? 20.422 25.922 7.664 1 92.81 124 LYS B CA 1
ATOM 3154 C C . LYS B 1 124 ? 19.656 24.609 7.543 1 92.81 124 LYS B C 1
ATOM 3156 O O . LYS B 1 124 ? 19.281 24.016 8.555 1 92.81 124 LYS B O 1
ATOM 3161 N N . LEU B 1 125 ? 19.484 24.188 6.293 1 93.56 125 LEU B N 1
ATOM 3162 C CA . LEU B 1 125 ? 18.734 22.984 5.965 1 93.56 125 LEU B CA 1
ATOM 3163 C C . LEU B 1 125 ? 19.672 21.859 5.539 1 93.56 125 LEU B C 1
ATOM 3165 O O . LEU B 1 125 ? 20.578 22.078 4.73 1 93.56 125 LEU B O 1
ATOM 3169 N N . LEU B 1 126 ? 19.469 20.688 6.113 1 95.81 126 LEU B N 1
ATOM 3170 C CA . LEU B 1 126 ? 20.234 19.531 5.699 1 95.81 126 LEU B CA 1
ATOM 3171 C C . LEU B 1 126 ? 19.734 19 4.355 1 95.81 126 LEU B C 1
ATOM 3173 O O . LEU B 1 126 ? 18.547 18.688 4.207 1 95.81 126 LEU B O 1
ATOM 3177 N N . VAL B 1 127 ? 20.656 18.969 3.369 1 94.25 127 VAL B N 1
ATOM 3178 C CA . VAL B 1 127 ? 20.266 18.516 2.037 1 94.25 127 VAL B CA 1
ATOM 3179 C C . VAL B 1 127 ? 21.25 17.469 1.528 1 94.25 127 VAL B C 1
ATOM 3181 O O . VAL B 1 127 ? 22.391 17.406 1.992 1 94.25 127 VAL B O 1
ATOM 3184 N N . VAL B 1 128 ? 20.719 16.641 0.612 1 93.19 128 VAL B N 1
ATOM 3185 C CA . VAL B 1 128 ? 21.547 15.57 0.064 1 93.19 128 VAL B CA 1
ATOM 3186 C C . VAL B 1 128 ? 21.422 15.555 -1.459 1 93.19 128 VAL B C 1
ATOM 3188 O O . VAL B 1 128 ? 20.469 16.078 -2.02 1 93.19 128 VAL B O 1
ATOM 3191 N N . LYS B 1 129 ? 22.453 15.07 -2.059 1 88.75 129 LYS B N 1
ATOM 3192 C CA . LYS B 1 129 ? 22.516 14.789 -3.49 1 88.75 129 LYS B CA 1
ATOM 3193 C C . LYS B 1 129 ? 22.797 13.312 -3.746 1 88.75 129 LYS B C 1
ATOM 3195 O O . LYS B 1 129 ? 23.75 12.758 -3.195 1 88.75 129 LYS B O 1
ATOM 3200 N N . GLU B 1 130 ? 21.969 12.695 -4.566 1 82.56 130 GLU B N 1
ATOM 3201 C CA . GLU B 1 130 ? 22.141 11.266 -4.832 1 82.56 130 GLU B CA 1
ATOM 3202 C C . GLU B 1 130 ? 23.141 11.031 -5.957 1 82.56 130 GLU B C 1
ATOM 3204 O O . GLU B 1 130 ? 23.344 11.898 -6.812 1 82.56 130 GLU B O 1
ATOM 3209 N N . LYS B 1 131 ? 23.766 9.859 -5.984 1 75.12 131 LYS B N 1
ATOM 3210 C CA . LYS B 1 131 ? 24.797 9.523 -6.961 1 75.12 131 LYS B CA 1
ATOM 3211 C C . LYS B 1 131 ? 24.172 9.211 -8.32 1 75.12 131 LYS B C 1
ATOM 3213 O O . LYS B 1 131 ? 24.719 9.617 -9.359 1 75.12 131 LYS B O 1
ATOM 3218 N N . TYR B 1 132 ? 23.203 8.391 -8.406 1 60.88 132 TYR B N 1
ATOM 3219 C CA . TYR B 1 132 ? 22.812 7.793 -9.68 1 60.88 132 TYR B CA 1
ATOM 3220 C C . TYR B 1 132 ? 21.672 8.578 -10.32 1 60.88 132 TYR B C 1
ATOM 3222 O O . TYR B 1 132 ? 21.125 8.164 -11.344 1 60.88 132 TYR B O 1
ATOM 3230 N N . ARG B 1 133 ? 21.344 9.727 -9.805 1 59.56 133 ARG B N 1
ATOM 3231 C CA . ARG B 1 133 ? 20.266 10.438 -10.5 1 59.56 133 ARG B CA 1
ATOM 3232 C C . ARG B 1 133 ? 20.844 11.438 -11.5 1 59.56 133 ARG B C 1
ATOM 3234 O O . ARG B 1 133 ? 21.938 11.961 -11.305 1 59.56 133 ARG B O 1
ATOM 3241 N N . LYS B 1 134 ? 20.172 11.484 -12.742 1 53.47 134 LYS B N 1
ATOM 3242 C CA . LYS B 1 134 ? 20.531 12.266 -13.922 1 53.47 134 LYS B CA 1
ATOM 3243 C C . LYS B 1 134 ? 20.672 13.75 -13.586 1 53.47 134 LYS B C 1
ATOM 3245 O O . LYS B 1 134 ? 21.375 14.484 -14.281 1 53.47 134 LYS B O 1
ATOM 3250 N N . SER B 1 135 ? 19.859 14.141 -12.711 1 54.47 135 SER B N 1
ATOM 3251 C CA . SER B 1 135 ? 19.922 15.586 -12.508 1 54.47 135 SER B CA 1
ATOM 3252 C C . SER B 1 135 ? 20.438 15.93 -11.117 1 54.47 135 SER B C 1
ATOM 3254 O O . SER B 1 135 ? 20.094 15.25 -10.141 1 54.47 135 SER B O 1
ATOM 3256 N N . ASP B 1 136 ? 21.438 16.75 -11.102 1 63.09 136 ASP B N 1
ATOM 3257 C CA . ASP B 1 136 ? 22.047 17.344 -9.914 1 63.09 136 ASP B CA 1
ATOM 3258 C C . ASP B 1 136 ? 21 18.078 -9.078 1 63.09 136 ASP B C 1
ATOM 3260 O O . ASP B 1 136 ? 20.672 19.234 -9.367 1 63.09 136 ASP B O 1
ATOM 3264 N N . HIS B 1 137 ? 20.266 17.297 -8.219 1 80.44 137 HIS B N 1
ATOM 3265 C CA . HIS B 1 137 ? 19.234 17.984 -7.457 1 80.44 137 HIS B CA 1
ATOM 3266 C C . HIS B 1 137 ? 19.391 17.719 -5.961 1 80.44 137 HIS B C 1
ATOM 3268 O O . HIS B 1 137 ? 19.656 16.594 -5.551 1 80.44 137 HIS B O 1
ATOM 3274 N N . TRP B 1 138 ? 19.516 18.906 -5.262 1 86.06 138 TRP B N 1
ATOM 3275 C CA . TRP B 1 138 ? 19.453 18.812 -3.807 1 86.06 138 TRP B CA 1
ATOM 3276 C C . TRP B 1 138 ? 18.047 18.438 -3.348 1 86.06 138 TRP B C 1
ATOM 3278 O O . TRP B 1 138 ? 17.062 18.984 -3.844 1 86.06 138 TRP B O 1
ATOM 3288 N N . LYS B 1 139 ? 18 17.516 -2.504 1 88.81 139 LYS B N 1
ATOM 3289 C CA . LYS B 1 139 ? 16.719 17.094 -1.944 1 88.81 139 LYS B CA 1
ATOM 3290 C C . LYS B 1 139 ? 16.828 16.875 -0.438 1 88.81 139 LYS B C 1
ATOM 3292 O O . LYS B 1 139 ? 17.906 16.953 0.131 1 88.81 139 LYS B O 1
ATOM 3297 N N . LEU B 1 140 ? 15.719 16.734 0.191 1 92.25 140 LEU B N 1
ATOM 3298 C CA . LEU B 1 140 ? 15.703 16.359 1.602 1 92.25 140 LEU B CA 1
ATOM 3299 C C . LEU B 1 140 ? 16.141 14.914 1.791 1 92.25 140 LEU B C 1
ATOM 3301 O O . LEU B 1 140 ? 15.797 14.055 0.98 1 92.25 140 LEU B O 1
ATOM 3305 N N . PRO B 1 141 ? 16.953 14.719 2.832 1 95.38 141 PRO B N 1
ATOM 3306 C CA . PRO B 1 141 ? 17.188 13.305 3.133 1 95.38 141 PRO B CA 1
ATOM 3307 C C . PRO B 1 141 ? 15.891 12.539 3.406 1 95.38 141 PRO B C 1
ATOM 3309 O O . PRO B 1 141 ? 14.961 13.078 4.016 1 95.38 141 PRO B O 1
ATOM 3312 N N . GLY B 1 142 ? 15.75 11.359 2.982 1 94.19 142 GLY B N 1
ATOM 3313 C CA . GLY B 1 142 ? 14.539 10.57 3.139 1 94.19 142 GLY B CA 1
ATOM 3314 C C . GLY B 1 142 ? 14.562 9.289 2.322 1 94.19 142 GLY B C 1
ATOM 3315 O O . GLY B 1 142 ? 15.609 8.875 1.826 1 94.19 142 GLY B O 1
ATOM 3316 N N . GLY B 1 143 ? 13.414 8.656 2.289 1 92.31 143 GLY B N 1
ATOM 3317 C CA . GLY B 1 143 ? 13.281 7.406 1.564 1 92.31 143 GLY B CA 1
ATOM 3318 C C . GLY B 1 143 ? 11.953 6.715 1.812 1 92.31 143 GLY B C 1
ATOM 3319 O O . GLY B 1 143 ? 10.992 7.344 2.264 1 92.31 143 GLY B O 1
ATOM 3320 N N . MET B 1 144 ? 11.984 5.512 1.466 1 91 144 MET B N 1
ATOM 3321 C CA . MET B 1 144 ? 10.758 4.727 1.586 1 91 144 MET B CA 1
ATOM 3322 C C . MET B 1 144 ? 10.586 4.195 3.006 1 91 144 MET B C 1
ATOM 3324 O O . MET B 1 144 ? 11.57 3.898 3.684 1 91 144 MET B O 1
ATOM 3328 N N . VAL B 1 145 ? 9.367 4.133 3.406 1 90.5 145 VAL B N 1
ATOM 3329 C CA . VAL B 1 145 ? 9.039 3.504 4.684 1 90.5 145 VAL B CA 1
ATOM 3330 C C . VAL B 1 145 ? 9.039 1.984 4.527 1 90.5 145 VAL B C 1
ATOM 3332 O O . VAL B 1 145 ? 8.461 1.449 3.58 1 90.5 145 VAL B O 1
ATOM 3335 N N . ASP B 1 146 ? 9.711 1.29 5.449 1 86.44 146 ASP B N 1
ATOM 3336 C CA . ASP B 1 146 ? 9.766 -0.167 5.398 1 86.44 146 ASP B CA 1
ATOM 3337 C C . ASP B 1 146 ? 8.438 -0.786 5.832 1 86.44 146 ASP B C 1
ATOM 3339 O O . ASP B 1 146 ? 7.613 -0.12 6.461 1 86.44 146 ASP B O 1
ATOM 3343 N N . HIS B 1 147 ? 8.328 -2.021 5.453 1 82.5 147 HIS B N 1
ATOM 3344 C CA . HIS B 1 147 ? 7.145 -2.777 5.852 1 82.5 147 HIS B CA 1
ATOM 3345 C C . HIS B 1 147 ? 6.973 -2.768 7.367 1 82.5 147 HIS B C 1
ATOM 3347 O O . HIS B 1 147 ? 7.91 -3.076 8.109 1 82.5 147 HIS B O 1
ATOM 3353 N N . LYS B 1 148 ? 5.801 -2.268 7.926 1 78 148 LYS B N 1
ATOM 3354 C CA . LYS B 1 148 ? 5.406 -2.242 9.336 1 78 148 LYS B CA 1
ATOM 3355 C C . LYS B 1 148 ? 6.203 -1.199 10.109 1 78 148 LYS B C 1
ATOM 3357 O O . LYS B 1 148 ? 6.301 -1.271 11.336 1 78 148 LYS B O 1
ATOM 3362 N N . GLU B 1 149 ? 6.828 -0.291 9.438 1 84.75 149 GLU B N 1
ATOM 3363 C CA . GLU B 1 149 ? 7.613 0.751 10.094 1 84.75 149 GLU B CA 1
ATOM 3364 C C . GLU B 1 149 ? 6.773 1.998 10.352 1 84.75 149 GLU B C 1
ATOM 3366 O O . GLU B 1 149 ? 5.98 2.404 9.5 1 84.75 149 GLU B O 1
ATOM 3371 N N . ASP B 1 150 ? 6.973 2.49 11.5 1 82.44 150 ASP B N 1
ATOM 3372 C CA . ASP B 1 150 ? 6.398 3.797 11.805 1 82.44 150 ASP B CA 1
ATOM 3373 C C . ASP B 1 150 ? 7.078 4.895 10.992 1 82.44 150 ASP B C 1
ATOM 3375 O O . ASP B 1 150 ? 8.305 4.898 10.844 1 82.44 150 ASP B O 1
ATOM 3379 N N . ILE B 1 151 ? 6.219 5.812 10.406 1 87.12 151 ILE B N 1
ATOM 3380 C CA . ILE B 1 151 ? 6.762 6.828 9.508 1 87.12 151 ILE B CA 1
ATOM 3381 C C . ILE B 1 151 ? 7.746 7.719 10.266 1 87.12 151 ILE B C 1
ATOM 3383 O O . ILE B 1 151 ? 8.703 8.227 9.688 1 87.12 151 ILE B O 1
ATOM 3387 N N . ARG B 1 152 ? 7.516 7.906 11.609 1 85.12 152 ARG B N 1
ATOM 3388 C CA . ARG B 1 152 ? 8.445 8.711 12.406 1 85.12 152 ARG B CA 1
ATOM 3389 C C . ARG B 1 152 ? 9.781 8 12.555 1 85.12 152 ARG B C 1
ATOM 3391 O O . ARG B 1 152 ? 10.836 8.633 12.477 1 85.12 152 ARG B O 1
ATOM 3398 N N . ALA B 1 153 ? 9.672 6.781 12.766 1 89.31 153 ALA B N 1
ATOM 3399 C CA . ALA B 1 153 ? 10.898 5.988 12.852 1 89.31 153 ALA B CA 1
ATOM 3400 C C . ALA B 1 153 ? 11.625 5.949 11.508 1 89.31 153 ALA B C 1
ATOM 3402 O O . ALA B 1 153 ? 12.852 6.02 11.461 1 89.31 153 ALA B O 1
ATOM 3403 N N . ALA B 1 154 ? 10.875 5.867 10.477 1 92.62 154 ALA B N 1
ATOM 3404 C CA . ALA B 1 154 ? 11.438 5.77 9.133 1 92.62 154 ALA B CA 1
ATOM 3405 C C . ALA B 1 154 ? 12.242 7.016 8.781 1 92.62 154 ALA B C 1
ATOM 3407 O O . ALA B 1 154 ? 13.359 6.918 8.266 1 92.62 154 ALA B O 1
ATOM 3408 N N . VAL B 1 155 ? 11.672 8.156 9.062 1 94.44 155 VAL B N 1
ATOM 3409 C CA . VAL B 1 155 ? 12.359 9.383 8.664 1 94.44 155 VAL B CA 1
ATOM 3410 C C . VAL B 1 155 ? 13.641 9.547 9.469 1 94.44 155 VAL B C 1
ATOM 3412 O O . VAL B 1 155 ? 14.672 9.969 8.938 1 94.44 155 VAL B O 1
ATOM 3415 N N . LYS B 1 156 ? 13.594 9.234 10.727 1 95.44 156 LYS B N 1
ATOM 3416 C CA . LYS B 1 156 ? 14.797 9.297 11.547 1 95.44 156 LYS B CA 1
ATOM 3417 C C . LYS B 1 156 ? 15.867 8.336 11.031 1 95.44 156 LYS B C 1
ATOM 3419 O O . LYS B 1 156 ? 17.047 8.695 10.945 1 95.44 156 LYS B O 1
ATOM 3424 N N . ARG B 1 157 ? 15.383 7.164 10.703 1 96.56 157 ARG B N 1
ATOM 3425 C CA . ARG B 1 157 ? 16.312 6.156 10.188 1 96.56 157 ARG B CA 1
ATOM 3426 C C . ARG B 1 157 ? 16.938 6.605 8.875 1 96.56 157 ARG B C 1
ATOM 3428 O O . ARG B 1 157 ? 18.156 6.531 8.711 1 96.56 157 ARG B O 1
ATOM 3435 N N . GLU B 1 158 ? 16.156 7.07 7.945 1 96.44 158 GLU B N 1
ATOM 3436 C CA . GLU B 1 158 ? 16.641 7.484 6.633 1 96.44 158 GLU B CA 1
ATOM 3437 C C . GLU B 1 158 ? 17.625 8.641 6.746 1 96.44 158 GLU B C 1
ATOM 3439 O O . GLU B 1 158 ? 18.641 8.656 6.055 1 96.44 158 GLU B O 1
ATOM 3444 N N . VAL B 1 159 ? 17.344 9.617 7.578 1 96.88 159 VAL B N 1
ATOM 3445 C CA . VAL B 1 159 ? 18.25 10.75 7.77 1 96.88 159 VAL B CA 1
ATOM 3446 C C . VAL B 1 159 ? 19.578 10.258 8.336 1 96.88 159 VAL B C 1
ATOM 3448 O O . VAL B 1 159 ? 20.656 10.648 7.855 1 96.88 159 VAL B O 1
ATOM 3451 N N . ALA B 1 160 ? 19.5 9.406 9.32 1 97.25 160 ALA B N 1
ATOM 3452 C CA . ALA B 1 160 ? 20.719 8.859 9.938 1 97.25 160 ALA B CA 1
ATOM 3453 C C . ALA B 1 160 ? 21.516 8.031 8.938 1 97.25 160 ALA B C 1
ATOM 3455 O O . ALA B 1 160 ? 22.734 8.148 8.859 1 97.25 160 ALA B O 1
ATOM 3456 N N . GLU B 1 161 ? 20.844 7.195 8.156 1 95.31 161 GLU B N 1
ATOM 3457 C CA . GLU B 1 161 ? 21.516 6.336 7.18 1 95.31 161 GLU B CA 1
ATOM 3458 C C . GLU B 1 161 ? 22.219 7.156 6.102 1 95.31 161 GLU B C 1
ATOM 3460 O O . GLU B 1 161 ? 23.344 6.852 5.719 1 95.31 161 GLU B O 1
ATOM 3465 N N . GLU B 1 162 ? 21.547 8.203 5.648 1 94.88 162 GLU B N 1
ATOM 3466 C CA . GLU B 1 162 ? 22.047 8.938 4.496 1 94.88 162 GLU B CA 1
ATOM 3467 C C . GLU B 1 162 ? 23.078 9.984 4.918 1 94.88 162 GLU B C 1
ATOM 3469 O O . GLU B 1 162 ? 23.969 10.336 4.141 1 94.88 162 GLU B O 1
ATOM 3474 N N . THR B 1 163 ? 23 10.531 6.18 1 96.5 163 THR B N 1
ATOM 3475 C CA . THR B 1 163 ? 23.797 11.711 6.504 1 96.5 163 THR B CA 1
ATOM 3476 C C . THR B 1 163 ? 24.547 11.516 7.812 1 96.5 163 THR B C 1
ATOM 3478 O O . THR B 1 163 ? 25.438 12.305 8.148 1 96.5 163 THR B O 1
ATOM 3481 N N . GLY B 1 164 ? 24.188 10.492 8.609 1 96.62 164 GLY B N 1
ATOM 3482 C CA . GLY B 1 164 ? 24.797 10.281 9.922 1 96.62 164 GLY B CA 1
ATOM 3483 C C . GLY B 1 164 ? 24.203 11.172 11 1 96.62 164 GLY B C 1
ATOM 3484 O O . GLY B 1 164 ? 24.641 11.125 12.148 1 96.62 164 GLY B O 1
ATOM 3485 N N . ILE B 1 165 ? 23.234 11.969 10.719 1 97.25 165 ILE B N 1
ATOM 3486 C CA . ILE B 1 165 ? 22.641 12.906 11.664 1 97.25 165 ILE B CA 1
ATOM 3487 C C . ILE B 1 165 ? 21.484 12.242 12.398 1 97.25 165 ILE B C 1
ATOM 3489 O O . ILE B 1 165 ? 20.547 11.742 11.766 1 97.25 165 ILE B O 1
ATOM 3493 N N . GLU B 1 166 ? 21.562 12.234 13.711 1 97.5 166 GLU B N 1
ATOM 3494 C CA . GLU B 1 166 ? 20.453 11.805 14.539 1 97.5 166 GLU B CA 1
ATOM 3495 C C . GLU B 1 166 ? 19.469 12.953 14.797 1 97.5 166 GLU B C 1
ATOM 3497 O O . GLU B 1 166 ? 19.891 14.102 14.922 1 97.5 166 GLU B O 1
ATOM 3502 N N . THR B 1 167 ? 18.172 12.57 14.844 1 96.19 167 THR B N 1
ATOM 3503 C CA . THR B 1 167 ? 17.203 13.656 14.93 1 96.19 167 THR B CA 1
ATOM 3504 C C . THR B 1 167 ? 16.078 13.305 15.906 1 96.19 167 THR B C 1
ATOM 3506 O O . THR B 1 167 ? 15.961 12.156 16.328 1 96.19 167 THR B O 1
ATOM 3509 N N . GLU B 1 168 ? 15.398 14.344 16.312 1 89.69 168 GLU B N 1
ATOM 3510 C CA . GLU B 1 168 ? 14.133 14.242 17.031 1 89.69 168 GLU B CA 1
ATOM 3511 C C . GLU B 1 168 ? 12.984 14.852 16.219 1 89.69 168 GLU B C 1
ATOM 3513 O O . GLU B 1 168 ? 13.156 15.883 15.578 1 89.69 168 GLU B O 1
ATOM 3518 N N . ILE B 1 169 ? 11.898 14.18 16.312 1 84.69 169 ILE B N 1
ATOM 3519 C CA . ILE B 1 169 ? 10.734 14.648 15.57 1 84.69 169 ILE B CA 1
ATOM 3520 C C . ILE B 1 169 ? 10.18 15.914 16.219 1 84.69 169 ILE B C 1
ATOM 3522 O O . ILE B 1 169 ? 9.992 15.961 17.438 1 84.69 169 ILE B O 1
ATOM 3526 N N . VAL B 1 170 ? 10.008 16.891 15.414 1 78 170 VAL B N 1
ATOM 3527 C CA . VAL B 1 170 ? 9.352 18.109 15.891 1 78 170 VAL B CA 1
ATOM 3528 C C . VAL B 1 170 ? 7.891 18.109 15.438 1 78 170 VAL B C 1
ATOM 3530 O O . VAL B 1 170 ? 6.98 18.156 16.266 1 78 170 VAL B O 1
ATOM 3533 N N . SER B 1 171 ? 7.707 17.969 14.055 1 74.56 171 SER B N 1
ATOM 3534 C CA . SER B 1 171 ? 6.352 17.984 13.523 1 74.56 171 SER B CA 1
ATOM 3535 C C . SER B 1 171 ? 6.312 17.484 12.086 1 74.56 171 SER B C 1
ATOM 3537 O O . SER B 1 171 ? 7.352 17.406 11.422 1 74.56 171 SER B O 1
ATOM 3539 N N . LEU B 1 172 ? 5.078 17.062 11.68 1 78.69 172 LEU B N 1
ATOM 3540 C CA . LEU B 1 172 ? 4.809 16.844 10.266 1 78.69 172 LEU B CA 1
ATOM 3541 C C . LEU B 1 172 ? 4.535 18.156 9.547 1 78.69 172 LEU B C 1
ATOM 3543 O O . LEU B 1 172 ? 3.748 18.984 10.031 1 78.69 172 LEU B O 1
ATOM 3547 N N . ILE B 1 173 ? 5.203 18.438 8.469 1 73.19 173 ILE B N 1
ATOM 3548 C CA . ILE B 1 173 ? 5.043 19.75 7.871 1 73.19 173 ILE B CA 1
ATOM 3549 C C . ILE B 1 173 ? 4.297 19.641 6.547 1 73.19 173 ILE B C 1
ATOM 3551 O O . ILE B 1 173 ? 3.619 20.578 6.117 1 73.19 173 ILE B O 1
ATOM 3555 N N . SER B 1 174 ? 4.426 18.438 5.926 1 74.81 174 SER B N 1
ATOM 3556 C CA . SER B 1 174 ? 3.742 18.312 4.641 1 74.81 174 SER B CA 1
ATOM 3557 C C . SER B 1 174 ? 3.48 16.859 4.285 1 74.81 174 SER B C 1
ATOM 3559 O O . SER B 1 174 ? 4.242 15.969 4.672 1 74.81 174 SER B O 1
ATOM 3561 N N . VAL B 1 175 ? 2.369 16.688 3.645 1 78.56 175 VAL B N 1
ATOM 3562 C CA . VAL B 1 175 ? 2.033 15.406 3.035 1 78.56 175 VAL B CA 1
ATOM 3563 C C . VAL B 1 175 ? 1.755 15.602 1.546 1 78.56 175 VAL B C 1
ATOM 3565 O O . VAL B 1 175 ? 1.009 16.5 1.159 1 78.56 175 VAL B O 1
ATOM 3568 N N . ARG B 1 176 ? 2.449 14.875 0.739 1 76.44 176 ARG B N 1
ATOM 3569 C CA . ARG B 1 176 ? 2.211 14.875 -0.701 1 76.44 176 ARG B CA 1
ATOM 3570 C C . ARG B 1 176 ? 1.595 13.555 -1.156 1 76.44 176 ARG B C 1
ATOM 3572 O O . ARG B 1 176 ? 2.02 12.484 -0.721 1 76.44 176 ARG B O 1
ATOM 3579 N N . HIS B 1 177 ? 0.594 13.688 -1.953 1 78.12 177 HIS B N 1
ATOM 3580 C CA . HIS B 1 177 ? -0.063 12.516 -2.521 1 78.12 177 HIS B CA 1
ATOM 3581 C C . HIS B 1 177 ? 0.099 12.477 -4.039 1 78.12 177 HIS B C 1
ATOM 3583 O O . HIS B 1 177 ? -0.153 13.477 -4.719 1 78.12 177 HIS B O 1
ATOM 3589 N N . ILE B 1 178 ? 0.657 11.398 -4.527 1 75.62 178 ILE B N 1
ATOM 3590 C CA . ILE B 1 178 ? 0.703 11.133 -5.961 1 75.62 178 ILE B CA 1
ATOM 3591 C C . ILE B 1 178 ? -0.135 9.891 -6.281 1 75.62 178 ILE B C 1
ATOM 3593 O O . ILE B 1 178 ? 0.229 8.773 -5.91 1 75.62 178 ILE B O 1
ATOM 3597 N N . PRO B 1 179 ? -1.249 10.055 -6.973 1 72.81 179 PRO B N 1
ATOM 3598 C CA . PRO B 1 179 ? -2.141 8.922 -7.227 1 72.81 179 PRO B CA 1
ATOM 3599 C C . PRO B 1 179 ? -1.533 7.895 -8.18 1 72.81 179 PRO B C 1
ATOM 3601 O O . PRO B 1 179 ? -1.875 6.711 -8.117 1 72.81 179 PRO B O 1
ATOM 3604 N N . ASP B 1 180 ? -0.714 8.266 -9.094 1 74.12 180 ASP B N 1
ATOM 3605 C CA . ASP B 1 180 ? -0.137 7.363 -10.086 1 74.12 180 ASP B CA 1
ATOM 3606 C C . ASP B 1 180 ? 1.389 7.367 -10.016 1 74.12 180 ASP B C 1
ATOM 3608 O O . ASP B 1 180 ? 2.057 7.914 -10.891 1 74.12 180 ASP B O 1
ATOM 3612 N N . PHE B 1 181 ? 1.94 6.688 -8.961 1 71 181 PHE B N 1
ATOM 3613 C CA . PHE B 1 181 ? 3.367 6.707 -8.664 1 71 181 PHE B CA 1
ATOM 3614 C C . PHE B 1 181 ? 4.082 5.551 -9.352 1 71 181 PHE B C 1
ATOM 3616 O O . PHE B 1 181 ? 4.676 5.727 -10.414 1 71 181 PHE B O 1
ATOM 3623 N N . ARG B 1 182 ? 4.066 4.445 -8.789 1 71.69 182 ARG B N 1
ATOM 3624 C CA . ARG B 1 182 ? 4.734 3.262 -9.32 1 71.69 182 ARG B CA 1
ATOM 3625 C C . ARG B 1 182 ? 3.795 2.062 -9.336 1 71.69 182 ARG B C 1
ATOM 3627 O O . ARG B 1 182 ? 3.031 1.85 -8.391 1 71.69 182 ARG B O 1
ATOM 3634 N N . PHE B 1 183 ? 3.908 1.251 -10.438 1 71.25 183 PHE B N 1
ATOM 3635 C CA . PHE B 1 183 ? 3.145 0.013 -10.547 1 71.25 183 PHE B CA 1
ATOM 3636 C C . PHE B 1 183 ? 1.654 0.28 -10.391 1 71.25 183 PHE B C 1
ATOM 3638 O O . PHE B 1 183 ? 0.952 -0.479 -9.711 1 71.25 183 PHE B O 1
ATOM 3645 N N . GLU B 1 184 ? 1.281 1.429 -10.781 1 74.94 184 GLU B N 1
ATOM 3646 C CA . GLU B 1 184 ? -0.122 1.828 -10.719 1 74.94 184 GLU B CA 1
ATOM 3647 C C . GLU B 1 184 ? -0.567 2.051 -9.281 1 74.94 184 GLU B C 1
ATOM 3649 O O . GLU B 1 184 ? -1.745 1.885 -8.953 1 74.94 184 GLU B O 1
ATOM 3654 N N . CYS B 1 185 ? 0.379 2.279 -8.461 1 81.25 185 CYS B N 1
ATOM 3655 C CA . CYS B 1 185 ? 0.075 2.533 -7.059 1 81.25 185 CYS B CA 1
ATOM 3656 C C . CYS B 1 185 ? 0.215 4.016 -6.73 1 81.25 185 CYS B C 1
ATOM 3658 O O . CYS B 1 185 ? 0.858 4.762 -7.469 1 81.25 185 CYS B O 1
ATOM 3660 N N . SER B 1 186 ? -0.404 4.375 -5.664 1 81.81 186 SER B N 1
ATOM 3661 C CA . SER B 1 186 ? -0.272 5.742 -5.172 1 81.81 186 SER B CA 1
ATOM 3662 C C . SER B 1 186 ? 0.91 5.879 -4.219 1 81.81 186 SER B C 1
ATOM 3664 O O . SER B 1 186 ? 1.522 4.879 -3.838 1 81.81 186 SER B O 1
ATOM 3666 N N . ASP B 1 187 ? 1.246 7.184 -3.98 1 86.38 187 ASP B N 1
ATOM 3667 C CA . ASP B 1 187 ? 2.373 7.461 -3.096 1 86.38 187 ASP B CA 1
ATOM 3668 C C . ASP B 1 187 ? 2.061 8.633 -2.162 1 86.38 187 ASP B C 1
ATOM 3670 O O . ASP B 1 187 ? 1.471 9.625 -2.582 1 86.38 187 ASP B O 1
ATOM 3674 N N . PHE B 1 188 ? 2.35 8.344 -0.93 1 87.19 188 PHE B N 1
ATOM 3675 C CA . PHE B 1 188 ? 2.363 9.445 0.023 1 87.19 188 PHE B CA 1
ATOM 3676 C C . PHE B 1 188 ? 3.787 9.773 0.456 1 87.19 188 PHE B C 1
ATOM 3678 O O . PHE B 1 188 ? 4.598 8.867 0.672 1 87.19 188 PHE B O 1
ATOM 3685 N N . TYR B 1 189 ? 4.047 10.992 0.456 1 86.25 189 TYR B N 1
ATOM 3686 C CA . TYR B 1 189 ? 5.324 11.5 0.94 1 86.25 189 TYR B CA 1
ATOM 3687 C C . TYR B 1 189 ? 5.129 12.43 2.135 1 86.25 189 TYR B C 1
ATOM 3689 O O . TYR B 1 189 ? 4.52 13.492 2.008 1 86.25 189 TYR B O 1
ATOM 3697 N N . PHE B 1 190 ? 5.602 12.008 3.27 1 87.62 190 PHE B N 1
ATOM 3698 C CA . PHE B 1 190 ? 5.477 12.773 4.508 1 87.62 190 PHE B CA 1
ATOM 3699 C C . PHE B 1 190 ? 6.777 13.492 4.836 1 87.62 190 PHE B C 1
ATOM 3701 O O . PHE B 1 190 ? 7.82 12.852 4.992 1 87.62 190 PHE B O 1
ATOM 3708 N N . VAL B 1 191 ? 6.707 14.781 4.91 1 86.5 191 VAL B N 1
ATOM 3709 C CA . VAL B 1 191 ? 7.887 15.555 5.293 1 86.5 191 VAL B CA 1
ATOM 3710 C C . VAL B 1 191 ? 7.781 15.969 6.762 1 86.5 191 VAL B C 1
ATOM 3712 O O . VAL B 1 191 ? 6.801 16.594 7.164 1 86.5 191 VAL B O 1
ATOM 3715 N N . PHE B 1 192 ? 8.828 15.641 7.539 1 86.12 192 PHE B N 1
ATOM 3716 C CA . PHE B 1 192 ? 8.859 15.953 8.961 1 86.12 192 PHE B CA 1
ATOM 3717 C C . PHE B 1 192 ? 9.898 17.031 9.25 1 86.12 192 PHE B C 1
ATOM 3719 O O . PHE B 1 192 ? 11.008 16.984 8.711 1 86.12 192 PHE B O 1
ATOM 3726 N N . LEU B 1 193 ? 9.484 17.953 10.055 1 84.06 193 LEU B N 1
ATOM 3727 C CA . LEU B 1 193 ? 10.453 18.844 10.672 1 84.06 193 LEU B CA 1
ATOM 3728 C C . LEU B 1 193 ? 11.219 18.125 11.789 1 84.06 193 LEU B C 1
ATOM 3730 O O . LEU B 1 193 ? 10.609 17.562 12.695 1 84.06 193 LEU B O 1
ATOM 3734 N N . LEU B 1 194 ? 12.523 18.141 11.617 1 89.38 194 LEU B N 1
ATOM 3735 C CA . LEU B 1 194 ? 13.359 17.422 12.578 1 89.38 194 LEU B CA 1
ATOM 3736 C C . LEU B 1 194 ? 14.391 18.359 13.211 1 89.38 194 LEU B C 1
ATOM 3738 O O . LEU B 1 194 ? 14.891 19.266 12.555 1 89.38 194 LEU B O 1
ATOM 3742 N N . LYS B 1 195 ? 14.648 18.078 14.469 1 90.5 195 LYS B N 1
ATOM 3743 C CA . LYS B 1 195 ? 15.75 18.719 15.18 1 90.5 195 LYS B CA 1
ATOM 3744 C C . LYS B 1 195 ? 16.969 17.797 15.25 1 90.5 195 LYS B C 1
ATOM 3746 O O . LYS B 1 195 ? 16.875 16.672 15.711 1 90.5 195 LYS B O 1
ATOM 3751 N N . PRO B 1 196 ? 18.094 18.297 14.789 1 96.38 196 PRO B N 1
ATOM 3752 C CA . PRO B 1 196 ? 19.297 17.453 14.844 1 96.38 196 PRO B CA 1
ATOM 3753 C C . PRO B 1 196 ? 19.859 17.328 16.25 1 96.38 196 PRO B C 1
ATOM 3755 O O . PRO B 1 196 ? 19.828 18.297 17.016 1 96.38 196 PRO B O 1
ATOM 3758 N N . LEU B 1 197 ? 20.359 16.188 16.562 1 96.12 197 LEU B N 1
ATOM 3759 C CA . LEU B 1 197 ? 21.031 15.945 17.844 1 96.12 197 LEU B CA 1
ATOM 3760 C C . LEU B 1 197 ? 22.547 16.031 17.688 1 96.12 197 LEU B C 1
ATOM 3762 O O . LEU B 1 197 ? 23.266 16.062 18.672 1 96.12 197 LEU B O 1
ATOM 3766 N N . ASN B 1 198 ? 23.031 15.984 16.5 1 96 198 ASN B N 1
ATOM 3767 C CA . ASN B 1 198 ? 24.406 16.25 16.078 1 96 198 ASN B CA 1
ATOM 3768 C C . ASN B 1 198 ? 24.453 16.969 14.742 1 96 198 ASN B C 1
ATOM 3770 O O . ASN B 1 198 ? 23.438 17.062 14.039 1 96 198 ASN B O 1
ATOM 3774 N N . THR B 1 199 ? 25.625 17.531 14.414 1 94.5 199 THR B N 1
ATOM 3775 C CA . THR B 1 199 ? 25.641 18.344 13.203 1 94.5 199 THR B CA 1
ATOM 3776 C C . THR B 1 199 ? 26.75 17.875 12.258 1 94.5 199 THR B C 1
ATOM 3778 O O . THR B 1 199 ? 26.844 18.328 11.117 1 94.5 199 THR B O 1
ATOM 3781 N N . ASP B 1 200 ? 27.531 16.922 12.68 1 95.81 200 ASP B N 1
ATOM 3782 C CA . ASP B 1 200 ? 28.609 16.422 11.828 1 95.81 200 ASP B CA 1
ATOM 3783 C C . ASP B 1 200 ? 28.078 15.383 10.836 1 95.81 200 ASP B C 1
ATOM 3785 O O . ASP B 1 200 ? 27.672 14.289 11.234 1 95.81 200 ASP B O 1
ATOM 3789 N N . ILE B 1 201 ? 28.219 15.719 9.641 1 96.12 201 ILE B N 1
ATOM 3790 C CA . ILE B 1 201 ? 27.672 14.867 8.594 1 96.12 201 ILE B CA 1
ATOM 3791 C C . ILE B 1 201 ? 28.625 13.703 8.32 1 96.12 201 ILE B C 1
ATOM 3793 O O . ILE B 1 201 ? 29.828 13.898 8.172 1 96.12 201 ILE B O 1
ATOM 3797 N N . ASN B 1 202 ? 28.125 12.57 8.312 1 94.44 202 ASN B N 1
ATOM 3798 C CA . ASN B 1 202 ? 28.781 11.344 7.844 1 94.44 202 ASN B CA 1
ATOM 3799 C C . ASN B 1 202 ? 27.922 10.625 6.801 1 94.44 202 ASN B C 1
ATOM 3801 O O . ASN B 1 202 ? 27.125 9.758 7.141 1 94.44 202 ASN B O 1
ATOM 3805 N N . ARG B 1 203 ? 28.141 10.977 5.547 1 88.94 203 ARG B N 1
ATOM 3806 C CA . ARG B 1 203 ? 27.234 10.531 4.496 1 88.94 203 ARG B CA 1
ATOM 3807 C C . ARG B 1 203 ? 27.5 9.078 4.121 1 88.94 203 ARG B C 1
ATOM 3809 O O . ARG B 1 203 ? 28.625 8.594 4.242 1 88.94 203 ARG B O 1
ATOM 3816 N N . ASP B 1 204 ? 26.562 8.375 3.672 1 86.44 204 ASP B N 1
ATOM 3817 C CA . ASP B 1 204 ? 26.703 7.062 3.045 1 86.44 204 ASP B CA 1
ATOM 3818 C C . ASP B 1 204 ? 27.266 7.184 1.632 1 86.44 204 ASP B C 1
ATOM 3820 O O . ASP B 1 204 ? 26.578 7.637 0.718 1 86.44 204 ASP B O 1
ATOM 3824 N N . PRO B 1 205 ? 28.438 6.773 1.408 1 82.94 205 PRO B N 1
ATOM 3825 C CA . PRO B 1 205 ? 29.062 7 0.108 1 82.94 205 PRO B CA 1
ATOM 3826 C C . PRO B 1 205 ? 28.469 6.141 -1 1 82.94 205 PRO B C 1
ATOM 3828 O O . PRO B 1 205 ? 28.703 6.395 -2.184 1 82.94 205 PRO B O 1
ATOM 3831 N N . THR B 1 206 ? 27.75 5.195 -0.637 1 78.75 206 THR B N 1
ATOM 3832 C CA . THR B 1 206 ? 27.203 4.285 -1.641 1 78.75 206 THR B CA 1
ATOM 3833 C C . THR B 1 206 ? 26 4.91 -2.348 1 78.75 206 THR B C 1
ATOM 3835 O O . THR B 1 206 ? 25.828 4.727 -3.551 1 78.75 206 THR B O 1
ATOM 3838 N N . GLU B 1 207 ? 25.25 5.781 -1.669 1 79 207 GLU B N 1
ATOM 3839 C CA . GLU B 1 207 ? 23.984 6.289 -2.215 1 79 207 GLU B CA 1
ATOM 3840 C C . GLU B 1 207 ? 24.031 7.805 -2.389 1 79 207 GLU B C 1
ATOM 3842 O O . GLU B 1 207 ? 23.344 8.359 -3.244 1 79 207 GLU B O 1
ATOM 3847 N N . ILE B 1 208 ? 24.859 8.391 -1.54 1 86.38 208 ILE B N 1
ATOM 3848 C CA . ILE B 1 208 ? 24.828 9.844 -1.445 1 86.38 208 ILE B CA 1
ATOM 3849 C C . ILE B 1 208 ? 26.125 10.43 -1.995 1 86.38 208 ILE B C 1
ATOM 3851 O O . ILE B 1 208 ? 27.219 10.117 -1.508 1 86.38 208 ILE B O 1
ATOM 3855 N N . GLU B 1 209 ? 25.938 11.219 -3.01 1 87.75 209 GLU B N 1
ATOM 3856 C CA . GLU B 1 209 ? 27.078 11.914 -3.611 1 87.75 209 GLU B CA 1
ATOM 3857 C C . GLU B 1 209 ? 27.562 13.055 -2.721 1 87.75 209 GLU B C 1
ATOM 3859 O O . GLU B 1 209 ? 28.766 13.25 -2.568 1 87.75 209 GLU B O 1
ATOM 3864 N N . ASP B 1 210 ? 26.578 13.734 -2.168 1 91.5 210 ASP B N 1
ATOM 3865 C CA . ASP B 1 210 ? 26.922 14.883 -1.335 1 91.5 210 ASP B CA 1
ATOM 3866 C C . ASP B 1 210 ? 25.828 15.148 -0.298 1 91.5 210 ASP B C 1
ATOM 3868 O O . ASP B 1 210 ? 24.672 14.789 -0.504 1 91.5 210 ASP B O 1
ATOM 3872 N N . ALA B 1 211 ? 26.281 15.656 0.846 1 94.5 211 ALA B N 1
ATOM 3873 C CA . ALA B 1 211 ? 25.391 16.109 1.915 1 94.5 211 ALA B CA 1
ATOM 3874 C C . ALA B 1 211 ? 25.938 17.359 2.588 1 94.5 211 ALA B C 1
ATOM 3876 O O . ALA B 1 211 ? 27.141 17.469 2.848 1 94.5 211 ALA B O 1
ATOM 3877 N N . ARG B 1 212 ? 25.031 18.328 2.814 1 94.88 212 ARG B N 1
ATOM 3878 C CA . ARG B 1 212 ? 25.516 19.547 3.441 1 94.88 212 ARG B CA 1
ATOM 3879 C C . ARG B 1 212 ? 24.391 20.297 4.137 1 94.88 212 ARG B C 1
ATOM 3881 O O . ARG B 1 212 ? 23.203 20 3.916 1 94.88 212 ARG B O 1
ATOM 3888 N N . TRP B 1 213 ? 24.906 21.203 4.945 1 95.94 213 TRP B N 1
ATOM 3889 C CA . TRP B 1 213 ? 24.016 22.219 5.492 1 95.94 213 TRP B CA 1
ATOM 3890 C C . TRP B 1 213 ? 23.922 23.422 4.551 1 95.94 213 TRP B C 1
ATOM 3892 O O . TRP B 1 213 ? 24.922 24.062 4.254 1 95.94 213 TRP B O 1
ATOM 3902 N N . MET B 1 214 ? 22.734 23.672 4.078 1 93.62 214 MET B N 1
ATOM 3903 C CA . MET B 1 214 ? 22.516 24.75 3.117 1 93.62 214 MET B CA 1
ATOM 3904 C C . MET B 1 214 ? 21.609 25.828 3.703 1 93.62 214 MET B C 1
ATOM 3906 O O . MET B 1 214 ? 20.625 25.516 4.387 1 93.62 214 MET B O 1
ATOM 3910 N N . ASP B 1 215 ? 21.953 27.047 3.404 1 93.12 215 ASP B N 1
ATOM 3911 C CA . ASP B 1 215 ? 21.062 28.125 3.818 1 93.12 215 ASP B CA 1
ATOM 3912 C C . ASP B 1 215 ? 19.672 27.953 3.205 1 93.12 215 ASP B C 1
ATOM 3914 O O . ASP B 1 215 ? 19.547 27.625 2.023 1 93.12 215 ASP B O 1
ATOM 3918 N N . LEU B 1 216 ? 18.734 28.156 4.082 1 88.81 216 LEU B N 1
ATOM 3919 C CA . LEU B 1 216 ? 17.344 27.938 3.652 1 88.81 216 LEU B CA 1
ATOM 3920 C C . LEU B 1 216 ? 17.016 28.797 2.438 1 88.81 216 LEU B C 1
ATOM 3922 O O . LEU B 1 216 ? 16.375 28.328 1.495 1 88.81 216 LEU B O 1
ATOM 3926 N N . ASP B 1 217 ? 17.5 30 2.438 1 88.94 217 ASP B N 1
ATOM 3927 C CA . ASP B 1 217 ? 17.234 30.922 1.328 1 88.94 217 ASP B CA 1
ATOM 3928 C C . ASP B 1 217 ? 17.922 30.438 0.052 1 88.94 217 ASP B C 1
ATOM 3930 O O . ASP B 1 217 ? 17.375 30.562 -1.042 1 88.94 217 ASP B O 1
ATOM 3934 N N . GLU B 1 218 ? 19.047 29.953 0.21 1 89.62 218 GLU B N 1
ATOM 3935 C CA . GLU B 1 218 ? 19.766 29.391 -0.928 1 89.62 218 GLU B CA 1
ATOM 3936 C C . GLU B 1 218 ? 19.016 28.188 -1.504 1 89.62 218 GLU B C 1
ATOM 3938 O O . GLU B 1 218 ? 18.922 28.031 -2.723 1 89.62 218 GLU B O 1
ATOM 3943 N N . TYR B 1 219 ? 18.531 27.391 -0.602 1 89 219 TYR B N 1
ATOM 3944 C CA . TYR B 1 219 ? 17.781 26.203 -1.016 1 89 219 TYR B CA 1
ATOM 3945 C C . TYR B 1 219 ? 16.547 26.594 -1.812 1 89 219 TYR B C 1
ATOM 3947 O O . TYR B 1 219 ? 16.281 26.031 -2.879 1 89 219 TYR B O 1
ATOM 3955 N N . ILE B 1 220 ? 15.867 27.562 -1.399 1 84.12 220 ILE B N 1
ATOM 3956 C CA . ILE B 1 220 ? 14.625 28 -2.016 1 84.12 220 ILE B CA 1
ATOM 3957 C C . ILE B 1 220 ? 14.914 28.641 -3.375 1 84.12 220 ILE B C 1
ATOM 3959 O O . ILE B 1 220 ? 14.141 28.469 -4.324 1 84.12 220 ILE B O 1
ATOM 3963 N N . ALA B 1 221 ? 16.031 29.25 -3.475 1 85.56 221 ALA B N 1
ATOM 3964 C CA . ALA B 1 221 ? 16.375 29.984 -4.688 1 85.56 221 ALA B CA 1
ATOM 3965 C C . ALA B 1 221 ? 17.094 29.078 -5.695 1 85.56 221 ALA B C 1
ATOM 3967 O O . ALA B 1 221 ? 17.25 29.438 -6.863 1 85.56 221 ALA B O 1
ATOM 3968 N N . SER B 1 222 ? 17.422 27.969 -5.242 1 84.69 222 SER B N 1
ATOM 3969 C CA . SER B 1 222 ? 18.266 27.109 -6.059 1 84.69 222 SER B CA 1
ATOM 3970 C C . SER B 1 222 ? 17.5 26.578 -7.273 1 84.69 222 SER B C 1
ATOM 3972 O O . SER B 1 222 ? 16.375 26.109 -7.145 1 84.69 222 SER B O 1
ATOM 3974 N N . PRO B 1 223 ? 18.125 26.609 -8.391 1 76.31 223 PRO B N 1
ATOM 3975 C CA . PRO B 1 223 ? 17.469 26.109 -9.609 1 76.31 223 PRO B CA 1
ATOM 3976 C C . PRO B 1 223 ? 17.453 24.594 -9.68 1 76.31 223 PRO B C 1
ATOM 3978 O O . PRO B 1 223 ? 16.75 24.016 -10.516 1 76.31 223 PRO B O 1
ATOM 3981 N N . ILE B 1 224 ? 18.172 24 -8.75 1 72.75 224 ILE B N 1
ATOM 3982 C CA . ILE B 1 224 ? 18.281 22.547 -8.852 1 72.75 224 ILE B CA 1
ATOM 3983 C C . ILE B 1 224 ? 17.453 21.891 -7.742 1 72.75 224 ILE B C 1
ATOM 3985 O O . ILE B 1 224 ? 17.656 20.719 -7.426 1 72.75 224 ILE B O 1
ATOM 3989 N N . VAL B 1 225 ? 16.672 22.688 -7.102 1 72.62 225 VAL B N 1
ATOM 3990 C CA . VAL B 1 225 ? 15.711 22.141 -6.152 1 72.62 225 VAL B CA 1
ATOM 3991 C C . VAL B 1 225 ? 14.328 22.094 -6.789 1 72.62 225 VAL B C 1
ATOM 3993 O O . VAL B 1 225 ? 13.922 23.031 -7.477 1 72.62 225 VAL B O 1
ATOM 3996 N N . ASN B 1 226 ? 13.719 20.984 -6.586 1 71.94 226 ASN B N 1
ATOM 3997 C CA . ASN B 1 226 ? 12.391 20.844 -7.176 1 71.94 226 ASN B CA 1
ATOM 3998 C C . ASN B 1 226 ? 11.383 21.766 -6.5 1 71.94 226 ASN B C 1
ATOM 4000 O O . ASN B 1 226 ? 11.562 22.156 -5.344 1 71.94 226 ASN B O 1
ATOM 4004 N N . GLU B 1 227 ? 10.359 22.109 -7.219 1 68.44 227 GLU B N 1
ATOM 4005 C CA . GLU B 1 227 ? 9.375 23.094 -6.777 1 68.44 227 GLU B CA 1
ATOM 4006 C C . GLU B 1 227 ? 8.641 22.625 -5.523 1 68.44 227 GLU B C 1
ATOM 4008 O O . GLU B 1 227 ? 8.305 23.438 -4.656 1 68.44 227 GLU B O 1
ATOM 4013 N N . ALA B 1 228 ? 8.484 21.391 -5.402 1 67.62 228 ALA B N 1
ATOM 4014 C CA . ALA B 1 228 ? 7.789 20.859 -4.23 1 67.62 228 ALA B CA 1
ATOM 4015 C C . ALA B 1 228 ? 8.602 21.094 -2.959 1 67.62 228 ALA B C 1
ATOM 4017 O O . ALA B 1 228 ? 8.055 21.531 -1.94 1 67.62 228 ALA B O 1
ATOM 4018 N N . ASN B 1 229 ? 9.789 20.844 -3.131 1 74 229 ASN B N 1
ATOM 4019 C CA . ASN B 1 229 ? 10.664 21.031 -1.977 1 74 229 ASN B CA 1
ATOM 4020 C C . ASN B 1 229 ? 10.805 22.5 -1.616 1 74 229 ASN B C 1
ATOM 4022 O O . ASN B 1 229 ? 10.867 22.859 -0.437 1 74 229 ASN B O 1
ATOM 4026 N N . LYS B 1 230 ? 10.852 23.312 -2.648 1 71.75 230 LYS B N 1
ATOM 4027 C CA . LYS B 1 230 ? 10.883 24.75 -2.404 1 71.75 230 LYS B CA 1
ATOM 4028 C C . LYS B 1 230 ? 9.641 25.219 -1.649 1 71.75 230 LYS B C 1
ATOM 4030 O O . LYS B 1 230 ? 9.727 26.047 -0.742 1 71.75 230 LYS B O 1
ATOM 4035 N N . PHE B 1 231 ? 8.578 24.672 -2.068 1 68.44 231 PHE B N 1
ATOM 4036 C CA . PHE B 1 231 ? 7.312 25.047 -1.441 1 68.44 231 PHE B CA 1
ATOM 4037 C C . PHE B 1 231 ? 7.32 24.688 0.04 1 68.44 231 PHE B C 1
ATOM 4039 O O . PHE B 1 231 ? 6.922 25.5 0.88 1 68.44 231 PHE B O 1
ATOM 4046 N N . VAL B 1 232 ? 7.805 23.531 0.333 1 72.5 232 VAL B N 1
ATOM 4047 C CA . VAL B 1 232 ? 7.859 23.094 1.722 1 72.5 232 VAL B CA 1
ATOM 4048 C C . VAL B 1 232 ? 8.773 24.016 2.525 1 72.5 232 VAL B C 1
ATOM 4050 O O . VAL B 1 232 ? 8.422 24.422 3.633 1 72.5 232 VAL B O 1
ATOM 4053 N N . ALA B 1 233 ? 9.875 24.344 1.915 1 76.62 233 ALA B N 1
ATOM 4054 C CA . ALA B 1 233 ? 10.836 25.203 2.584 1 76.62 233 ALA B CA 1
ATOM 4055 C C . ALA B 1 233 ? 10.25 26.609 2.812 1 76.62 233 ALA B C 1
ATOM 4057 O O . ALA B 1 233 ? 10.414 27.172 3.891 1 76.62 233 ALA B O 1
ATOM 4058 N N . GLN B 1 234 ? 9.594 27.062 1.828 1 74.12 234 GLN B N 1
ATOM 4059 C CA . GLN B 1 234 ? 8.977 28.391 1.928 1 74.12 234 GLN B CA 1
ATOM 4060 C C . GLN B 1 234 ? 7.867 28.391 2.979 1 74.12 234 GLN B C 1
ATOM 4062 O O . GLN B 1 234 ? 7.73 29.359 3.736 1 74.12 234 GLN B O 1
ATOM 4067 N N . ALA B 1 235 ? 7.129 27.328 2.992 1 66.88 235 ALA B N 1
ATOM 4068 C CA . ALA B 1 235 ? 6.051 27.219 3.973 1 66.88 235 ALA B CA 1
ATOM 4069 C C . ALA B 1 235 ? 6.602 27.234 5.398 1 66.88 235 ALA B C 1
ATOM 4071 O O . ALA B 1 235 ? 6.02 27.859 6.289 1 66.88 235 ALA B O 1
ATOM 4072 N N . TYR B 1 236 ? 7.633 26.562 5.609 1 73.31 236 TYR B N 1
ATOM 4073 C CA . TYR B 1 236 ? 8.281 26.578 6.914 1 73.31 236 TYR B CA 1
ATOM 4074 C C . TYR B 1 236 ? 8.75 27.969 7.289 1 73.31 236 TYR B C 1
ATOM 4076 O O . TYR B 1 236 ? 8.555 28.422 8.422 1 73.31 236 TYR B O 1
ATOM 4084 N N . LYS B 1 237 ? 9.422 28.578 6.324 1 74.19 237 LYS B N 1
ATOM 4085 C CA . LYS B 1 237 ? 9.938 29.922 6.562 1 74.19 237 LYS B CA 1
ATOM 4086 C C . LYS B 1 237 ? 8.812 30.875 6.957 1 74.19 237 LYS B C 1
ATOM 4088 O O . LYS B 1 237 ? 8.992 31.719 7.844 1 74.19 237 LYS B O 1
ATOM 4093 N N . ASP B 1 238 ? 7.742 30.656 6.348 1 66.88 238 ASP B N 1
ATOM 4094 C CA . ASP B 1 238 ? 6.621 31.562 6.57 1 66.88 238 ASP B CA 1
ATOM 4095 C C . ASP B 1 238 ? 5.859 31.188 7.84 1 66.88 238 ASP B C 1
ATOM 4097 O O . ASP B 1 238 ? 4.891 31.844 8.211 1 66.88 238 ASP B O 1
ATOM 4101 N N . GLN B 1 239 ? 6.516 30.219 8.852 1 57.25 239 GLN B N 1
ATOM 4102 C CA . GLN B 1 239 ? 5.957 29.75 10.117 1 57.25 239 GLN B CA 1
ATOM 4103 C C . GLN B 1 239 ? 4.527 29.25 9.938 1 57.25 239 GLN B C 1
ATOM 4105 O O . GLN B 1 239 ? 3.719 29.312 10.867 1 57.25 239 GLN B O 1
ATOM 4110 N N . LYS B 1 240 ? 4.285 28.859 8.797 1 50.91 240 LYS B N 1
ATOM 4111 C CA . LYS B 1 240 ? 2.928 28.422 8.484 1 50.91 240 LYS B CA 1
ATOM 4112 C C . LYS B 1 240 ? 2.754 26.922 8.773 1 50.91 240 LYS B C 1
ATOM 4114 O O . LYS B 1 240 ? 1.629 26.422 8.82 1 50.91 240 LYS B O 1
ATOM 4119 N N . LEU B 1 241 ? 3.92 26.109 9.25 1 48.38 241 LEU B N 1
ATOM 4120 C CA . LEU B 1 241 ? 3.779 24.672 9.125 1 48.38 241 LEU B CA 1
ATOM 4121 C C . LEU B 1 241 ? 3.932 23.984 10.477 1 48.38 241 LEU B C 1
ATOM 4123 O O . LEU B 1 241 ? 4.84 24.312 11.242 1 48.38 241 LEU B O 1
ATOM 4127 N N . LYS B 1 242 ? 2.941 23.891 11.492 1 46.97 242 LYS B N 1
ATOM 4128 C CA . LYS B 1 242 ? 3.289 22.984 12.578 1 46.97 242 LYS B CA 1
ATOM 4129 C C . LYS B 1 242 ? 2.273 21.844 12.688 1 46.97 242 LYS B C 1
ATOM 4131 O O . LYS B 1 242 ? 1.067 22.094 12.758 1 46.97 242 LYS B O 1
ATOM 4136 N N . ILE B 1 243 ? 2.438 20.656 12.109 1 49.88 243 ILE B N 1
ATOM 4137 C CA . ILE B 1 243 ? 1.663 19.453 12.391 1 49.88 243 ILE B CA 1
ATOM 4138 C C . ILE B 1 243 ? 2.326 18.672 13.516 1 49.88 243 ILE B C 1
ATOM 4140 O O . ILE B 1 243 ? 3.525 18.375 13.461 1 49.88 243 ILE B O 1
ATOM 4144 N N . ILE B 1 244 ? 1.689 18.688 14.711 1 47.69 244 ILE B N 1
ATOM 4145 C CA . ILE B 1 244 ? 2.32 17.969 15.82 1 47.69 244 ILE B CA 1
ATOM 4146 C C . ILE B 1 244 ? 1.818 16.531 15.859 1 47.69 244 ILE B C 1
ATOM 4148 O O . ILE B 1 244 ? 0.617 16.281 15.734 1 47.69 244 ILE B O 1
ATOM 4152 N N . PRO B 1 245 ? 2.709 15.578 15.797 1 50.34 245 PRO B N 1
ATOM 4153 C CA . PRO B 1 245 ? 2.291 14.188 16.031 1 50.34 245 PRO B CA 1
ATOM 4154 C C . PRO B 1 245 ? 1.644 13.984 17.391 1 50.34 245 PRO B C 1
ATOM 4156 O O . PRO B 1 245 ? 2.113 14.531 18.391 1 50.34 245 PRO B O 1
ATOM 4159 N N . THR B 1 246 ? 0.396 13.648 17.406 1 47.81 246 THR B N 1
ATOM 4160 C CA . THR B 1 246 ? -0.228 13.297 18.688 1 47.81 246 THR B CA 1
ATOM 4161 C C . THR B 1 246 ? -0.332 11.781 18.844 1 47.81 246 THR B C 1
ATOM 4163 O O . THR B 1 246 ? -0.972 11.117 18.031 1 47.81 246 THR B O 1
ATOM 4166 N N . GLU B 1 247 ? 0.595 11.156 19.625 1 51.03 247 GLU B N 1
ATOM 4167 C CA . GLU B 1 247 ? 0.521 9.734 19.953 1 51.03 247 GLU B CA 1
ATOM 4168 C C . GLU B 1 247 ? -0.739 9.414 20.75 1 51.03 247 GLU B C 1
ATOM 4170 O O . GLU B 1 247 ? -1.091 10.141 21.688 1 51.03 247 GLU B O 1
ATOM 4175 N N . MET B 1 248 ? -1.637 8.75 20.125 1 47.22 248 MET B N 1
ATOM 4176 C CA . MET B 1 248 ? -2.824 8.328 20.859 1 47.22 248 MET B CA 1
ATOM 4177 C C . MET B 1 248 ? -2.812 6.824 21.094 1 47.22 248 MET B C 1
ATOM 4179 O O . MET B 1 248 ? -2.326 6.062 20.25 1 47.22 248 MET B O 1
ATOM 4183 N N . PHE B 1 249 ? -2.709 6.355 22.25 1 46.88 249 PHE B N 1
ATOM 4184 C CA . PHE B 1 249 ? -2.816 4.945 22.609 1 46.88 249 PHE B CA 1
ATOM 4185 C C . PHE B 1 249 ? -4.277 4.52 22.688 1 46.88 249 PHE B C 1
ATOM 4187 O O . PHE B 1 249 ? -5 4.934 23.594 1 46.88 249 PHE B O 1
ATOM 4194 N N . LEU B 1 250 ? -4.871 4.141 21.547 1 44.12 250 LEU B N 1
ATOM 4195 C CA . LEU B 1 250 ? -6.23 3.617 21.641 1 44.12 250 LEU B CA 1
ATOM 4196 C C . LEU B 1 250 ? -6.27 2.145 21.25 1 44.12 250 LEU B C 1
ATOM 4198 O O . LEU B 1 250 ? -5.625 1.736 20.281 1 44.12 250 LEU B O 1
ATOM 4202 N N . PHE B 1 251 ? -7.117 1.423 21.797 1 43.56 251 PHE B N 1
ATOM 4203 C CA . PHE B 1 251 ? -7.457 0.018 21.594 1 43.56 251 PHE B CA 1
ATOM 4204 C C . PHE B 1 251 ? -6.211 -0.81 21.312 1 43.56 251 PHE B C 1
ATOM 4206 O O . PHE B 1 251 ? -6.145 -1.522 20.312 1 43.56 251 PHE B O 1
ATOM 4213 N N . ASN B 1 252 ? -5.184 -0.565 22.141 1 47.19 252 ASN B N 1
ATOM 4214 C CA . ASN B 1 252 ? -3.982 -1.389 22.234 1 47.19 252 ASN B CA 1
ATOM 4215 C C . ASN B 1 252 ? -3.117 -1.257 20.984 1 47.19 252 ASN B C 1
ATOM 4217 O O . ASN B 1 252 ? -2.439 -2.207 20.594 1 47.19 252 ASN B O 1
ATOM 4221 N N . ARG B 1 253 ? -3.547 -0.413 20.281 1 47.28 253 ARG B N 1
ATOM 4222 C CA . ARG B 1 253 ? -2.662 -0.159 19.141 1 47.28 253 ARG B CA 1
ATOM 4223 C C . ARG B 1 253 ? -2.223 1.301 19.109 1 47.28 253 ARG B C 1
ATOM 4225 O O . ARG B 1 253 ? -2.986 2.193 19.484 1 47.28 253 ARG B O 1
ATOM 4232 N N . ASP B 1 254 ? -0.877 1.475 19.094 1 45.09 254 ASP B N 1
ATOM 4233 C CA . ASP B 1 254 ? -0.312 2.82 19.047 1 45.09 254 ASP B CA 1
ATOM 4234 C C . ASP B 1 254 ? -0.579 3.471 17.688 1 45.09 254 ASP B C 1
ATOM 4236 O O . ASP B 1 254 ? -0.407 2.838 16.641 1 45.09 254 ASP B O 1
ATOM 4240 N N . PHE B 1 255 ? -1.574 4.402 17.891 1 48.25 255 PHE B N 1
ATOM 4241 C CA . PHE B 1 255 ? -1.718 5.168 16.656 1 48.25 255 PHE B CA 1
ATOM 4242 C C . PHE B 1 255 ? -1.059 6.535 16.781 1 48.25 255 PHE B C 1
ATOM 4244 O O . PHE B 1 255 ? -0.903 7.051 17.891 1 48.25 255 PHE B O 1
ATOM 4251 N N . VAL B 1 256 ? -0.259 6.883 15.906 1 46.38 256 VAL B N 1
ATOM 4252 C CA . VAL B 1 256 ? 0.249 8.25 15.844 1 46.38 256 VAL B CA 1
ATOM 4253 C C . VAL B 1 256 ? -0.684 9.109 14.992 1 46.38 256 VAL B C 1
ATOM 4255 O O . VAL B 1 256 ? -0.996 8.758 13.859 1 46.38 256 VAL B O 1
ATOM 4258 N N . LEU B 1 257 ? -1.536 9.805 15.828 1 48.97 257 LEU B N 1
ATOM 4259 C CA . LEU B 1 257 ? -2.316 10.828 15.133 1 48.97 257 LEU B CA 1
ATOM 4260 C C . LEU B 1 257 ? -1.468 12.062 14.859 1 48.97 257 LEU B C 1
ATOM 4262 O O . LEU B 1 257 ? -0.701 12.5 15.719 1 48.97 257 LEU B O 1
ATOM 4266 N N . TYR B 1 258 ? -1.204 12.383 13.836 1 48.06 258 TYR B N 1
ATOM 4267 C CA . TYR B 1 258 ? -0.521 13.617 13.477 1 48.06 258 TYR B CA 1
ATOM 4268 C C . TYR B 1 258 ? -1.515 14.766 13.32 1 48.06 258 TYR B C 1
ATOM 4270 O O . TYR B 1 258 ? -2.479 14.656 12.555 1 48.06 258 TYR B O 1
ATOM 4278 N N . SER B 1 259 ? -1.568 15.359 14.703 1 42.91 259 SER B N 1
ATOM 4279 C CA . SER B 1 259 ? -2.496 16.484 14.711 1 42.91 259 SER B CA 1
ATOM 4280 C C . SER B 1 259 ? -1.753 17.812 14.656 1 42.91 259 SER B C 1
ATOM 4282 O O . SER B 1 259 ? -0.577 17.891 15.023 1 42.91 259 SER B O 1
ATOM 4284 N N . LEU B 1 260 ? -2.129 18.844 14.031 1 40.78 260 LEU B N 1
ATOM 4285 C CA . LEU B 1 260 ? -1.533 20.156 13.883 1 40.78 260 LEU B CA 1
ATOM 4286 C C . LEU B 1 260 ? -1.695 20.984 15.164 1 40.78 260 LEU B C 1
ATOM 4288 O O . LEU B 1 260 ? -2.775 21 15.758 1 40.78 260 LEU B O 1
ATOM 4292 N N . GLU B 1 261 ? -0.697 21.062 16.156 1 37.44 261 GLU B N 1
ATOM 4293 C CA . GLU B 1 261 ? -0.788 21.938 17.312 1 37.44 261 GLU B CA 1
ATOM 4294 C C . GLU B 1 261 ? -0.683 23.406 16.906 1 37.44 261 GLU B C 1
ATOM 4296 O O . GLU B 1 261 ? 0.062 23.75 15.984 1 37.44 261 GLU B O 1
ATOM 4301 N N . THR B 1 262 ? -1.621 24.25 17.438 1 31.62 262 THR B N 1
ATOM 4302 C CA . THR B 1 262 ? -1.5 25.703 17.328 1 31.62 262 THR B CA 1
ATOM 4303 C C . THR B 1 262 ? -0.398 26.219 18.25 1 31.62 262 THR B C 1
ATOM 4305 O O . THR B 1 262 ? -0.329 25.828 19.422 1 31.62 262 THR B O 1
ATOM 4308 N N . PRO B 1 263 ? 0.757 26.703 17.797 1 30.27 263 PRO B N 1
ATOM 4309 C CA . PRO B 1 263 ? 1.709 27.375 18.672 1 30.27 263 PRO B CA 1
ATOM 4310 C C . PRO B 1 263 ? 1.037 28.375 19.609 1 30.27 263 PRO B C 1
ATOM 4312 O O . PRO B 1 263 ? 0.054 29.016 19.219 1 30.27 263 PRO B O 1
ATOM 4315 N N . GLN B 1 264 ? 1.07 28.203 20.969 1 27.66 264 GLN B N 1
ATOM 4316 C CA . GLN B 1 264 ? 0.903 29.344 21.859 1 27.66 264 GLN B CA 1
ATOM 4317 C C . GLN B 1 264 ? 1.812 30.5 21.469 1 27.66 264 GLN B C 1
ATOM 4319 O O . GLN B 1 264 ? 3.033 30.344 21.391 1 27.66 264 GLN B O 1
ATOM 4324 N N . ILE B 1 265 ? 1.447 31.453 20.625 1 25.89 265 ILE B N 1
ATOM 4325 C CA . ILE B 1 265 ? 2.104 32.75 20.578 1 25.89 265 ILE B CA 1
ATOM 4326 C C . ILE B 1 265 ? 2.252 33.312 22 1 25.89 265 ILE B C 1
ATOM 4328 O O . ILE B 1 265 ? 1.258 33.625 22.656 1 25.89 265 ILE B O 1
ATOM 4332 N N . ASN B 1 266 ? 3.123 32.906 22.906 1 22.56 266 ASN B N 1
ATOM 4333 C CA . ASN B 1 266 ? 3.561 33.812 23.953 1 22.56 266 ASN B CA 1
ATOM 4334 C C . ASN B 1 266 ? 3.988 35.156 23.375 1 22.56 266 ASN B C 1
ATOM 4336 O O . ASN B 1 266 ? 4.523 35.219 22.266 1 22.56 266 ASN B O 1
ATOM 4340 N N . LYS B 1 267 ? 3.57 36.312 24.047 1 26.2 267 LYS B N 1
ATOM 4341 C CA . LYS B 1 267 ? 4.113 37.656 24.25 1 26.2 267 LYS B CA 1
ATOM 4342 C C . LYS B 1 267 ? 5.637 37.625 24.312 1 26.2 267 LYS B C 1
ATOM 4344 O O . LYS B 1 267 ? 6.215 36.969 25.172 1 26.2 267 LYS B O 1
ATOM 4349 N N . LEU B 1 268 ? 6.441 38.094 23.297 1 18.92 268 LEU B N 1
ATOM 4350 C CA . LEU B 1 268 ? 7.43 39.094 23.688 1 18.92 268 LEU B CA 1
ATOM 4351 C C . LEU B 1 268 ? 6.75 40.375 24.109 1 18.92 268 LEU B C 1
ATOM 4353 O O . LEU B 1 268 ? 5.766 40.812 23.5 1 18.92 268 LEU B O 1
#

Radius of gyration: 25.92 Å; Cα contacts (8 Å, |Δi|>4): 1139; chains: 2; bounding box: 60×76×55 Å

Secondary structure (DSSP, 8-state):
---HHHHHH-TTS---EE-TTS-EEEETTSTT------HHHHHHHHHHHHHHHHHTT--EEEEEEEGGGTTHHHHHHHTT-EEEEEETTEEEEEEE--SSS---PPPPP-EEEEEEEEEEETTEEEEEEESS-SS--EE-SEEEPPTT--HHHHHHHHHHHHH---EEEEEEEEEEEEEEEETTEEEEEEEEEEEES-------TTTEEEEEEEEHHHHHH-TTS-HHHHHHHHHHHTT---BEEEEEEETTEEEEEEE---------/---HHHHHH-TTS---EE-TTS-EEEETTSTT------HHHHHHHHHHHHHHHHHTT--EEEEEEEGGGTTHHHHHHHTT-EEEEEETTEEEEEEE--SSS---PPPPP-EEEEEEEEEEETTEEEEEEESS-SS--EE-SEEEPPTT--HHHHHHHHHHHHH---EEEEEEEEEEEEEEEETTEEEEEEEEEEEES-------TTTEEEEEEEEHHHHHH-TTS-HHHHHHHHHHHTT---BEEEEEEETTEEEEEEE---------

InterPro domains:
  IPR000086 NUDIX hydrolase domain [PF00293] (113-233)
  IPR000086 NUDIX hydrolase domain [PS51462] (110-237)
  IPR003293 Nudix hydrolase 6-like [PR01356] (69-87)
  IPR003293 Nudix hydrolase 6-like [PR01356] (124-141)
  IPR003293 Nudix hydrolase 6-like [PR01356] (192-216)
  IPR003293 Nudix hydrolase 6-like [PTHR13994] (12-234)
  IPR015797 NUDIX hydrolase-like domain superfamily [SSF55811] (98-238)
  IPR020084 NUDIX hydrolase, conserved site [PS00893] (143-164)
  IPR040618 Pre-nudix hydrolase domain [PF18290] (14-97)

Nearest PDB structures (foldseek):
  3dku-assembly8_H  TM=8.641E-01  e=9.628E-10  Escherichia coli APEC O1
  6o3p-assembly1_B  TM=7.601E-01  e=5.595E-10  Mus musculus
  6o3p-assembly1_A  TM=7.584E-01  e=1.154E-09  Mus musculus
  4kyx-assembly1_A  TM=7.579E-01  e=2.354E-08  Rickettsia felis URRWXCal2
  6glf-assembly1_A  TM=7.490E-01  e=5.359E-06  Homo sapiens

Organism: Exaiptasia diaphana (NCBI:txid2652724)